Protein AF-0000000067436027 (afdb_homodimer)

Solvent-accessible surface area (backbone atoms only — not comparable to full-atom values): 23617 Å² total; per-residue (Å²): 131,80,51,33,40,31,40,38,33,71,51,60,67,43,47,51,44,37,50,50,51,52,50,54,47,39,71,77,36,74,78,60,79,69,49,73,41,79,40,77,48,57,73,88,76,50,78,43,96,50,43,26,32,38,50,37,42,54,25,17,68,68,59,47,82,49,76,70,35,35,54,50,46,65,32,46,32,45,44,88,88,55,89,61,66,42,45,66,56,36,49,49,50,48,36,57,63,39,73,29,46,39,45,65,62,42,79,41,77,37,61,54,50,73,53,19,55,26,22,74,34,29,38,26,40,39,35,43,34,28,11,71,32,63,61,95,42,73,64,62,79,80,55,58,69,60,51,37,49,50,45,21,38,48,48,46,53,47,60,58,66,58,80,45,56,29,37,37,38,51,74,66,40,47,68,57,23,52,38,57,50,67,55,46,31,50,23,42,51,50,29,52,49,64,67,60,50,78,89,59,52,48,66,57,44,35,35,54,48,25,52,74,66,73,43,78,38,63,79,70,71,109,132,78,51,33,40,33,38,38,33,73,51,60,65,43,48,51,43,37,51,51,50,51,50,54,46,40,70,77,37,75,79,59,80,69,49,72,41,77,40,76,49,57,72,88,76,49,76,44,97,49,46,25,33,38,49,38,41,53,26,18,68,68,60,47,81,50,75,69,34,35,55,50,45,64,33,45,32,45,43,88,88,55,90,61,68,43,46,65,55,35,48,48,51,46,37,56,64,39,72,28,43,40,46,66,63,42,79,42,77,37,60,53,48,74,54,17,56,25,23,74,35,28,38,25,39,41,33,45,36,28,11,70,32,64,61,96,42,75,63,62,79,78,56,60,70,59,49,38,48,50,46,21,39,50,47,46,53,48,61,58,68,58,80,45,57,28,36,37,38,48,75,66,42,46,67,58,21,52,38,57,48,68,56,48,32,50,25,42,52,50,30,52,50,62,68,62,51,78,88,59,52,50,66,57,44,35,36,53,49,26,50,75,66,75,42,78,38,62,78,69,70,106

Foldseek 3Di:
DAAEEEEEDQDPVLLVLLVVLVVVVCVVPVPLPHHYHYYNDALVVAADDWEEEEEAQAAFQLDLPDDNSVRVLQQQAADPPDPFDGPVRQSVVQCVVVVNTHDAQRWTKGFGDCRGNCCVGRVYGIYTYHHNYHDQAAADDPPLLVVLVSLLSSLLVVSVVDDISYYYYYQHCVPRNVDDSNSNSNSNVLSSSLNSGDDDDPLRSQLSVCVVSVHDSVVSVD/DAAEEEEEDQDPVLLVLLVVLVVVVCVVPVPLPHHYHYYNDALVVAADDWEEEEEAQAAFQLDLPDDNSVRVLQQQAADPPDPFDGPVRQSVVQCVVVVNTHDAQRWTKGFGDCRGNCCVGRVYGIYTYHHNYHDQAAADDPPLLVVLVSLLSSLLVVSVVDDISYYYYYQHCVPRNVDDSNSNSNSNVLSSSLNSGDDDDPLRSQLSVCVVSVHDSVVSVD

Organism: Komagataella phaffii (strain GS115 / ATCC 20864) (NCBI:txid644223)

InterPro domains:
  IPR002589 Macro domain [PS51154] (23-222)
  IPR028071 Macro-like domain [PF14519] (53-198)
  IPR043472 Macro domain-like [G3DSA:3.40.220.10] (2-220)
  IPR043472 Macro domain-like [SSF52949] (4-197)

Secondary structure (DSSP, 8-state):
-PPEEEEEES-HHHHHHHHHHHHHHHHH-TT----EEEEES-GGG---SS-EEEEE--BTT----STHHHHHHHHHPBPTT--SPPHHHHHHHHHHHTTT---TT--EEEE--SSBHHHHHH-EEEEEE--SBSSSS----S-HHHHHHHHHHHHHHHHHH--SSEEEE--SSSSTT---HHHHHHHHHHHHHHHH-SS--HHHHHHHHHHHTT--THHHH-/-PPEEEEEES-HHHHHHHHHHHHHHHHH-TT----EEEEES-GGG---SS-EEEEE--BTT----STHHHHHHHHHPBPTT--SPPHHHHHHHHHHHTTT---TT--EEEE--SSBHHHHHH-EEEEEE--SBSSSS----S-HHHHHHHHHHHHHHHHHH--SSEEEE--SSSSTT---HHHHHHHHHHHHHHHH-SS--HHHHHHHHHHHTT--THHHH-

Structure (mmCIF, N/CA/C/O backbone):
data_AF-0000000067436027-model_v1
#
loop_
_entity.id
_entity.type
_entity.pdbx_description
1 polymer 'Macro domain-containing protein'
#
loop_
_atom_site.group_PDB
_atom_site.id
_atom_site.type_symbol
_atom_site.label_atom_id
_atom_site.label_alt_id
_atom_site.label_comp_id
_atom_site.label_asym_id
_atom_site.label_entity_id
_atom_site.label_seq_id
_atom_site.pdbx_PDB_ins_code
_atom_site.Cartn_x
_atom_site.Cartn_y
_atom_site.Cartn_z
_atom_site.occupancy
_atom_site.B_iso_or_equiv
_atom_site.auth_seq_id
_atom_site.auth_comp_id
_atom_site.auth_asym_id
_atom_site.auth_atom_id
_atom_site.pdbx_PDB_model_num
ATOM 1 N N . MET A 1 1 ? 21.266 -14.055 2.246 1 50.44 1 MET A N 1
ATOM 2 C CA . MET A 1 1 ? 21.062 -14.867 1.048 1 50.44 1 MET A CA 1
ATOM 3 C C . MET A 1 1 ? 19.922 -14.32 0.202 1 50.44 1 MET A C 1
ATOM 5 O O . MET A 1 1 ? 18.938 -13.805 0.739 1 50.44 1 MET A O 1
ATOM 9 N N . LEU A 1 2 ? 20.203 -14.312 -1.145 1 63.78 2 LEU A N 1
ATOM 10 C CA . LEU A 1 2 ? 19.188 -13.766 -2.037 1 63.78 2 LEU A CA 1
ATOM 11 C C . LEU A 1 2 ? 17.953 -14.672 -2.084 1 63.78 2 LEU A C 1
ATOM 13 O O . LEU A 1 2 ? 18.094 -15.898 -2.027 1 63.78 2 LEU A O 1
ATOM 17 N N . GLN A 1 3 ? 16.969 -14.133 -2.062 1 84.62 3 GLN A N 1
ATOM 18 C CA . GLN A 1 3 ? 15.68 -14.797 -2.199 1 84.62 3 GLN A CA 1
ATOM 19 C C . GLN A 1 3 ? 15.539 -15.453 -3.572 1 84.62 3 GLN A C 1
ATOM 21 O O . GLN A 1 3 ? 15.914 -14.859 -4.586 1 84.62 3 GLN A O 1
ATOM 26 N N . LYS A 1 4 ? 15.297 -16.844 -3.602 1 95.69 4 LYS A N 1
ATOM 27 C CA . LYS A 1 4 ? 14.914 -17.438 -4.875 1 95.69 4 LYS A CA 1
ATOM 28 C C . LYS A 1 4 ? 13.547 -16.938 -5.332 1 95.69 4 LYS A C 1
ATOM 30 O O . LYS A 1 4 ? 12.57 -17 -4.578 1 95.69 4 LYS A O 1
ATOM 35 N N . ILE A 1 5 ? 13.562 -16.453 -6.535 1 98.12 5 ILE A N 1
ATOM 36 C CA . ILE A 1 5 ? 12.328 -15.922 -7.098 1 98.12 5 ILE A CA 1
ATOM 37 C C . ILE A 1 5 ? 11.781 -16.891 -8.148 1 98.12 5 ILE A C 1
ATOM 39 O O . ILE A 1 5 ? 12.422 -17.141 -9.172 1 98.12 5 ILE A O 1
ATOM 43 N N . ILE A 1 6 ? 10.648 -17.391 -7.891 1 98.62 6 ILE A N 1
ATOM 44 C CA . ILE A 1 6 ? 9.984 -18.312 -8.797 1 98.62 6 ILE A CA 1
ATOM 45 C C . ILE A 1 6 ? 8.812 -17.609 -9.484 1 98.62 6 ILE A C 1
ATOM 47 O O . ILE A 1 6 ? 7.887 -17.141 -8.828 1 98.62 6 ILE A O 1
ATOM 51 N N . LEU A 1 7 ? 8.922 -17.562 -10.789 1 98.81 7 LEU A N 1
ATOM 52 C CA . LEU A 1 7 ? 7.855 -17.016 -11.625 1 98.81 7 LEU A CA 1
ATOM 53 C C . LEU A 1 7 ? 6.992 -18.141 -12.195 1 98.81 7 LEU A C 1
ATOM 55 O O . LEU A 1 7 ? 7.461 -18.938 -13.008 1 98.81 7 LEU A O 1
ATOM 59 N N . LEU A 1 8 ? 5.762 -18.141 -11.742 1 98.62 8 LEU A N 1
ATOM 60 C CA 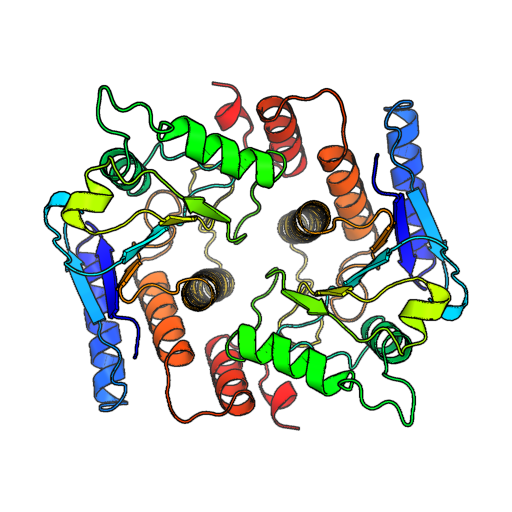. LEU A 1 8 ? 4.891 -19.25 -12.086 1 98.62 8 LEU A CA 1
ATOM 61 C C . LEU A 1 8 ? 3.641 -18.766 -12.812 1 98.62 8 LEU A C 1
ATOM 63 O O . LEU A 1 8 ? 2.941 -17.875 -12.328 1 98.62 8 LEU A O 1
ATOM 67 N N . ASP A 1 9 ? 3.365 -19.344 -13.953 1 98.12 9 ASP A N 1
ATOM 68 C CA . ASP A 1 9 ? 2.129 -19.047 -14.68 1 98.12 9 ASP A CA 1
ATOM 69 C C . ASP A 1 9 ? 1.82 -20.141 -15.695 1 98.12 9 ASP A C 1
ATOM 71 O O . ASP A 1 9 ? 2.723 -20.844 -16.156 1 98.12 9 ASP A O 1
ATOM 75 N N . LEU A 1 10 ? 0.553 -20.219 -16.062 1 97 10 LEU A N 1
ATOM 76 C CA . LEU A 1 10 ? 0.137 -21.156 -17.109 1 97 10 LEU A CA 1
ATOM 77 C C . LEU A 1 10 ? 0.365 -20.562 -18.5 1 97 10 LEU A C 1
ATOM 79 O O . LEU A 1 10 ? 0.482 -21.297 -19.484 1 97 10 LEU A O 1
ATOM 83 N N . ASN A 1 11 ? 0.352 -19.266 -18.594 1 97.81 11 ASN A N 1
ATOM 84 C CA . ASN A 1 11 ? 0.5 -18.562 -19.859 1 97.81 11 ASN A CA 1
ATOM 85 C C . ASN A 1 11 ? 1.909 -18.734 -20.422 1 97.81 11 ASN A C 1
ATOM 87 O O . ASN A 1 11 ? 2.854 -18.109 -19.938 1 97.81 11 ASN A O 1
ATOM 91 N N . LYS A 1 12 ? 2.01 -19.438 -21.469 1 98.44 12 LYS A N 1
ATOM 92 C CA . LYS A 1 12 ? 3.301 -19.75 -22.078 1 98.44 12 LYS A CA 1
ATOM 93 C C . LYS A 1 12 ? 3.992 -18.5 -22.594 1 98.44 12 LYS A C 1
ATOM 95 O O . LYS A 1 12 ? 5.215 -18.375 -22.516 1 98.44 12 LYS A O 1
ATOM 100 N N . GLU A 1 13 ? 3.254 -17.656 -23.109 1 98.75 13 GLU A N 1
ATOM 101 C CA . GLU A 1 13 ? 3.828 -16.422 -23.641 1 98.75 13 GLU A CA 1
ATOM 102 C C . GLU A 1 13 ? 4.457 -15.586 -22.516 1 98.75 13 GLU A C 1
ATOM 104 O O . GLU A 1 13 ? 5.574 -15.086 -22.672 1 98.75 13 GLU A O 1
ATOM 109 N N . LEU A 1 14 ? 3.789 -15.484 -21.453 1 98.75 14 LEU A N 1
ATOM 110 C CA . LEU A 1 14 ? 4.32 -14.734 -20.312 1 98.75 14 LEU A CA 1
ATOM 111 C C . LEU A 1 14 ? 5.602 -15.383 -19.797 1 98.75 14 LEU A C 1
ATOM 113 O O . LEU A 1 14 ? 6.59 -14.688 -19.547 1 98.75 14 LEU A O 1
ATOM 117 N N . CYS A 1 15 ? 5.605 -16.656 -19.641 1 98.88 15 CYS A N 1
ATOM 118 C CA . CYS A 1 15 ? 6.785 -17.375 -19.156 1 98.88 15 CYS A CA 1
ATOM 119 C C . CYS A 1 15 ? 7.965 -17.172 -20.109 1 98.88 15 CYS A C 1
ATOM 121 O O . CYS A 1 15 ? 9.094 -16.953 -19.656 1 98.88 15 CYS A O 1
ATOM 123 N N . SER A 1 16 ? 7.672 -17.203 -21.359 1 98.81 16 SER A N 1
ATOM 124 C CA . SER A 1 16 ? 8.719 -16.984 -22.344 1 98.81 16 SER A CA 1
ATOM 125 C C . SER A 1 16 ? 9.289 -15.57 -22.234 1 98.81 16 SER A C 1
ATOM 127 O O . SER A 1 16 ? 10.5 -15.375 -22.359 1 98.81 16 SER A O 1
ATOM 129 N N . LEU A 1 17 ? 8.438 -14.641 -22.031 1 98.88 17 LEU A N 1
ATOM 130 C CA . LEU A 1 17 ? 8.859 -13.25 -21.938 1 98.88 17 LEU A CA 1
ATOM 131 C C . LEU A 1 17 ? 9.672 -13.016 -20.656 1 98.88 17 LEU A C 1
ATOM 133 O O . LEU A 1 17 ? 10.648 -12.273 -20.672 1 98.88 17 LEU A O 1
ATOM 137 N N . TRP A 1 18 ? 9.273 -13.656 -19.578 1 98.81 18 TRP A N 1
ATOM 138 C CA . TRP A 1 18 ? 10.102 -13.609 -18.375 1 98.81 18 TRP A CA 1
ATOM 139 C C . TRP A 1 18 ? 11.508 -14.117 -18.656 1 98.81 18 TRP A C 1
ATOM 141 O O . TRP A 1 18 ? 12.492 -13.477 -18.297 1 98.81 18 TRP A O 1
ATOM 151 N N . GLN A 1 19 ? 11.578 -15.242 -19.297 1 98.44 19 GLN A N 1
ATOM 152 C CA . GLN A 1 19 ? 12.875 -15.836 -19.625 1 98.44 19 GLN A CA 1
ATOM 153 C C . GLN A 1 19 ? 13.711 -14.898 -20.484 1 98.44 19 GLN A C 1
ATOM 155 O O . GLN A 1 19 ? 14.914 -14.75 -20.25 1 98.44 19 GLN A O 1
ATOM 160 N N . LYS A 1 20 ? 13.086 -14.359 -21.422 1 98.31 20 LYS A N 1
ATOM 161 C CA . LYS A 1 20 ? 13.781 -13.43 -22.312 1 98.31 20 LYS A CA 1
ATOM 162 C C . LYS A 1 20 ? 14.336 -12.234 -21.531 1 98.31 20 LYS A C 1
ATOM 164 O O . LYS A 1 20 ? 15.484 -11.836 -21.75 1 98.31 20 LYS A O 1
ATOM 169 N N . GLU A 1 21 ? 13.531 -11.641 -20.672 1 97.81 21 GLU A N 1
ATOM 170 C CA . GLU A 1 21 ? 13.977 -10.5 -19.875 1 97.81 21 GLU A CA 1
ATOM 171 C C . GLU A 1 21 ? 15.117 -10.891 -18.938 1 97.81 21 GLU A C 1
ATOM 173 O O . GLU A 1 21 ? 16.078 -10.133 -18.781 1 97.81 21 GLU A O 1
ATOM 178 N N . ILE A 1 22 ? 15.008 -12.016 -18.328 1 97.12 22 ILE A N 1
ATOM 179 C CA . ILE A 1 22 ? 16.047 -12.508 -17.438 1 97.12 22 ILE A CA 1
ATOM 180 C C . ILE A 1 22 ? 17.359 -12.68 -18.203 1 97.12 22 ILE A C 1
ATOM 182 O O . ILE A 1 22 ? 18.422 -12.281 -17.719 1 97.12 22 ILE A O 1
ATOM 186 N N . GLN A 1 23 ? 17.266 -13.258 -19.344 1 96 23 GLN A N 1
ATOM 187 C CA . GLN A 1 23 ? 18.453 -13.461 -20.188 1 96 23 GLN A CA 1
ATOM 188 C C . GLN A 1 23 ? 19.078 -12.133 -20.578 1 96 23 GLN A C 1
ATOM 190 O O . GLN A 1 23 ? 20.297 -11.984 -20.562 1 96 23 GLN A O 1
ATOM 195 N N . ARG A 1 24 ? 18.234 -11.234 -20.953 1 94.69 24 ARG A N 1
ATOM 196 C CA . ARG A 1 24 ? 18.719 -9.914 -21.344 1 94.69 24 ARG A CA 1
ATOM 197 C C . ARG A 1 24 ? 19.516 -9.273 -20.203 1 94.69 24 ARG A C 1
ATOM 199 O O . ARG A 1 24 ? 20.609 -8.758 -20.438 1 94.69 24 ARG A O 1
ATOM 206 N N . ILE A 1 25 ? 19 -9.328 -19.031 1 90.75 25 ILE A N 1
ATOM 207 C CA . ILE A 1 25 ? 19.641 -8.719 -17.875 1 90.75 25 ILE A CA 1
ATOM 208 C C . ILE A 1 25 ? 20.938 -9.461 -17.547 1 90.75 25 ILE A C 1
ATOM 210 O O . ILE A 1 25 ? 21.953 -8.844 -17.203 1 90.75 25 ILE A O 1
ATOM 214 N N . SER A 1 26 ? 20.891 -10.789 -17.609 1 90.69 26 SER A N 1
ATOM 215 C CA . SER A 1 26 ? 22.062 -11.602 -17.344 1 90.69 26 SER A CA 1
ATOM 216 C C . SER A 1 26 ? 23.203 -11.273 -18.312 1 90.69 26 SER A C 1
ATOM 218 O O . SER A 1 26 ? 24.375 -11.305 -17.938 1 90.69 26 SER A O 1
ATOM 220 N N . ASN A 1 27 ? 22.859 -10.969 -19.484 1 91.38 27 ASN A N 1
ATOM 221 C CA . ASN A 1 27 ? 23.844 -10.602 -20.5 1 91.38 27 ASN A CA 1
ATOM 222 C C . ASN A 1 27 ? 24.484 -9.25 -20.188 1 91.38 27 ASN A C 1
ATOM 224 O O . ASN A 1 27 ? 25.688 -9.062 -20.375 1 91.38 27 ASN A O 1
ATOM 228 N N . LEU A 1 28 ? 23.688 -8.414 -19.672 1 87.25 28 LEU A N 1
ATOM 229 C CA . LEU A 1 28 ? 24.141 -7.062 -19.375 1 87.25 28 LEU A CA 1
ATOM 230 C C . LEU A 1 28 ? 24.906 -7.023 -18.047 1 87.25 28 LEU A C 1
ATOM 232 O O . LEU A 1 28 ? 25.828 -6.234 -17.891 1 87.25 28 LEU A O 1
ATOM 236 N N . HIS A 1 29 ? 24.344 -7.898 -17.156 1 85.31 29 HIS A N 1
ATOM 237 C CA . HIS A 1 29 ? 24.922 -7.969 -15.82 1 85.31 29 HIS A CA 1
ATOM 238 C C . HIS A 1 29 ? 25.156 -9.414 -15.398 1 85.31 29 HIS A C 1
ATOM 240 O O . HIS A 1 29 ? 24.422 -9.953 -14.578 1 85.31 29 HIS A O 1
ATOM 246 N N . PRO A 1 30 ? 26.219 -9.961 -15.789 1 78.69 30 PRO A N 1
ATOM 247 C CA . PRO A 1 30 ? 26.469 -11.383 -15.547 1 78.69 30 PRO A CA 1
ATOM 248 C C . PRO A 1 30 ? 26.578 -11.727 -14.062 1 78.69 30 PRO A C 1
ATOM 250 O O . PRO A 1 30 ? 26.328 -12.859 -13.664 1 78.69 30 PRO A O 1
ATOM 253 N N . ASN A 1 31 ? 26.797 -10.719 -13.312 1 74.62 31 ASN A N 1
ATOM 254 C CA . ASN A 1 31 ? 27 -10.992 -11.898 1 74.62 31 ASN A CA 1
ATOM 255 C C . ASN A 1 31 ? 25.766 -10.617 -11.07 1 74.62 31 ASN A C 1
ATOM 257 O O . ASN A 1 31 ? 25.891 -10.328 -9.883 1 74.62 31 ASN A O 1
ATOM 261 N N . ASN A 1 32 ? 24.578 -10.633 -11.586 1 77.12 32 ASN A N 1
ATOM 262 C CA . ASN A 1 32 ? 23.406 -10.203 -10.828 1 77.12 32 ASN A CA 1
ATOM 263 C C . ASN A 1 32 ? 23.031 -11.219 -9.758 1 77.12 32 ASN A C 1
ATOM 265 O O . ASN A 1 32 ? 22.375 -10.875 -8.766 1 77.12 32 ASN A O 1
ATOM 269 N N . GLY A 1 33 ? 23.406 -12.391 -9.789 1 82.44 33 GLY A N 1
ATOM 270 C CA . GLY A 1 33 ? 23.344 -13.445 -8.789 1 82.44 33 GLY A CA 1
ATOM 271 C C . GLY A 1 33 ? 21.922 -13.734 -8.32 1 82.44 33 GLY A C 1
ATOM 272 O O . GLY A 1 33 ? 21.719 -14.453 -7.336 1 82.44 33 GLY A O 1
ATOM 273 N N . ILE A 1 34 ? 20.859 -13.188 -8.961 1 88.56 34 ILE A N 1
ATOM 274 C CA . ILE A 1 34 ? 19.484 -13.438 -8.531 1 88.56 34 ILE A CA 1
ATOM 275 C C . ILE A 1 34 ? 19.047 -14.828 -8.984 1 88.56 34 ILE A C 1
ATOM 277 O O . ILE A 1 34 ? 19.109 -15.148 -10.172 1 88.56 34 ILE A O 1
ATOM 281 N N . PRO A 1 35 ? 18.688 -15.641 -8.117 1 93.06 35 PRO A N 1
ATOM 282 C CA . PRO A 1 35 ? 18.25 -16.984 -8.492 1 93.06 35 PRO A CA 1
ATOM 283 C C . PRO A 1 35 ? 16.797 -17.016 -9 1 93.06 35 PRO A C 1
ATOM 285 O O . PRO A 1 35 ? 15.875 -17.234 -8.211 1 93.06 35 PRO A O 1
ATOM 288 N N . PHE A 1 36 ? 16.656 -16.969 -10.312 1 96.44 36 PHE A N 1
ATOM 289 C CA . PHE A 1 36 ? 15.344 -17 -10.945 1 96.44 36 PHE A CA 1
ATOM 290 C C . PHE A 1 36 ? 14.977 -18.422 -11.352 1 96.44 36 PHE A C 1
ATOM 292 O O . PHE A 1 36 ? 15.828 -19.188 -11.805 1 96.44 36 PHE A O 1
ATOM 299 N N . GLN A 1 37 ? 13.773 -18.719 -11.219 1 97.31 37 GLN A N 1
ATOM 300 C CA . GLN A 1 37 ? 13.172 -19.891 -11.836 1 97.31 37 GLN A CA 1
ATOM 301 C C . GLN A 1 37 ? 11.844 -19.547 -12.492 1 97.31 37 GLN A C 1
ATOM 303 O O . GLN A 1 37 ? 10.945 -19 -11.852 1 97.31 37 GLN A O 1
ATOM 308 N N . VAL A 1 38 ? 11.75 -19.781 -13.758 1 98.56 38 VAL A N 1
ATOM 309 C CA . VAL A 1 38 ? 10.477 -19.656 -14.461 1 98.56 38 VAL A CA 1
ATOM 310 C C . VAL A 1 38 ? 9.805 -21.031 -14.562 1 98.56 38 VAL A C 1
ATOM 312 O O . VAL A 1 38 ? 10.414 -22 -15.008 1 98.56 38 VAL A O 1
ATOM 315 N N . PHE A 1 39 ? 8.602 -21.047 -14.133 1 98.38 39 PHE A N 1
ATOM 316 C CA . PHE A 1 39 ? 7.863 -22.297 -14.094 1 98.38 39 PHE A CA 1
ATOM 317 C C . PHE A 1 39 ? 6.543 -22.188 -14.844 1 98.38 39 PHE A C 1
ATOM 319 O O . PHE A 1 39 ? 5.578 -21.609 -14.32 1 98.38 39 PHE A O 1
ATOM 326 N N . ASN A 1 40 ? 6.445 -22.734 -16.062 1 98.25 40 ASN A N 1
ATOM 327 C CA . ASN A 1 40 ? 5.203 -22.812 -16.828 1 98.25 40 ASN A CA 1
ATOM 328 C C . ASN A 1 40 ? 4.383 -24.031 -16.438 1 98.25 40 ASN A C 1
ATOM 330 O O . ASN A 1 40 ? 4.527 -25.094 -17.047 1 98.25 40 ASN A O 1
ATOM 334 N N . GLY A 1 41 ? 3.535 -23.828 -15.422 1 96.94 41 GLY A N 1
ATOM 335 C CA . GLY A 1 41 ? 2.773 -24.953 -14.875 1 96.94 41 GLY A CA 1
ATOM 336 C C . GLY A 1 41 ? 1.94 -24.562 -13.664 1 96.94 41 GLY A C 1
ATOM 337 O O . GLY A 1 41 ? 1.617 -23.391 -13.477 1 96.94 41 GLY A O 1
ATOM 338 N N . THR A 1 42 ? 1.541 -25.594 -12.961 1 96.12 42 THR A N 1
ATOM 339 C CA . THR A 1 42 ? 0.663 -25.406 -11.812 1 96.12 42 THR A CA 1
ATOM 340 C C . THR A 1 42 ? 1.411 -25.672 -10.508 1 96.12 42 THR A C 1
ATOM 342 O O . THR A 1 42 ? 2.498 -26.266 -10.523 1 96.12 42 THR A O 1
ATOM 345 N N . PHE A 1 43 ? 0.795 -25.25 -9.43 1 96.38 43 PHE A N 1
ATOM 346 C CA . PHE A 1 43 ? 1.399 -25.438 -8.109 1 96.38 43 PHE A CA 1
ATOM 347 C C . PHE A 1 43 ? 1.622 -26.922 -7.828 1 96.38 43 PHE A C 1
ATOM 349 O O . PHE A 1 43 ? 2.574 -27.297 -7.133 1 96.38 43 PHE A O 1
ATOM 356 N N . ASP A 1 44 ? 0.765 -27.766 -8.359 1 92.31 44 ASP A N 1
ATOM 357 C CA . ASP A 1 44 ? 0.823 -29.188 -8.062 1 92.31 44 ASP A CA 1
ATOM 358 C C . ASP A 1 44 ? 2.115 -29.812 -8.586 1 92.31 44 ASP A C 1
ATOM 360 O O . ASP A 1 44 ? 2.525 -30.875 -8.141 1 92.31 44 ASP A O 1
ATOM 364 N N . GLN A 1 45 ? 2.658 -29.125 -9.461 1 95.81 45 GLN A N 1
ATOM 365 C CA . GLN A 1 45 ? 3.855 -29.641 -10.117 1 95.81 45 GLN A CA 1
ATOM 366 C C . GLN A 1 45 ? 5.121 -29.125 -9.438 1 95.81 45 GLN A C 1
ATOM 368 O O . GLN A 1 45 ? 6.23 -29.5 -9.812 1 95.81 45 GLN A O 1
ATOM 373 N N . LEU A 1 46 ? 4.965 -28.297 -8.523 1 95.62 46 LEU A N 1
ATOM 374 C CA . LEU A 1 46 ? 6.094 -27.656 -7.852 1 95.62 46 LEU A CA 1
ATOM 375 C C . LEU A 1 46 ? 6.316 -28.281 -6.473 1 95.62 46 LEU A C 1
ATOM 377 O O . LEU A 1 46 ? 5.355 -28.547 -5.746 1 95.62 46 LEU A O 1
ATOM 381 N N . ARG A 1 47 ? 7.617 -28.578 -6.137 1 96.56 47 ARG A N 1
ATOM 382 C CA . ARG A 1 47 ? 8.031 -29.031 -4.809 1 96.56 47 ARG A CA 1
ATOM 383 C C . ARG A 1 47 ? 9.242 -28.234 -4.324 1 96.56 47 ARG A C 1
ATOM 385 O O . ARG A 1 47 ? 10.234 -28.094 -5.051 1 96.56 47 ARG A O 1
ATOM 392 N N . LEU A 1 48 ? 8.984 -27.656 -3.182 1 96.81 48 LEU A N 1
ATOM 393 C CA . LEU A 1 48 ? 10.07 -26.891 -2.562 1 96.81 48 LEU A CA 1
ATOM 394 C C . LEU A 1 48 ? 10.32 -27.375 -1.136 1 96.81 48 LEU A C 1
ATOM 396 O O . LEU A 1 48 ? 9.375 -27.672 -0.403 1 96.81 48 LEU A O 1
ATOM 400 N N . ASP A 1 49 ? 11.594 -27.359 -0.634 1 94.69 49 ASP A N 1
ATOM 401 C CA . ASP A 1 49 ? 11.953 -27.953 0.653 1 94.69 49 ASP A CA 1
ATOM 402 C C . ASP A 1 49 ? 12.336 -26.875 1.661 1 94.69 49 ASP A C 1
ATOM 404 O O . ASP A 1 49 ? 12.984 -27.156 2.668 1 94.69 49 ASP A O 1
ATOM 408 N N . SER A 1 50 ? 12.062 -25.688 1.314 1 97 50 SER A N 1
ATOM 409 C CA . SER A 1 50 ? 12.297 -24.562 2.217 1 97 50 SER A CA 1
ATOM 410 C C . SER A 1 50 ? 11.109 -23.594 2.217 1 97 50 SER A C 1
ATOM 412 O O . SER A 1 50 ? 10.305 -23.594 1.283 1 97 50 SER A O 1
ATOM 414 N N . PRO A 1 51 ? 10.969 -22.828 3.275 1 97.81 51 PRO A N 1
ATOM 415 C CA . PRO A 1 51 ? 9.812 -21.938 3.42 1 97.81 51 PRO A CA 1
ATOM 416 C C . PRO A 1 51 ? 9.586 -21.062 2.193 1 97.81 51 PRO A C 1
ATOM 418 O O . PRO A 1 51 ? 10.539 -20.531 1.629 1 97.81 51 PRO A O 1
ATOM 421 N N . THR A 1 52 ? 8.367 -20.984 1.845 1 98.25 52 THR A N 1
ATOM 422 C CA . THR A 1 52 ? 7.973 -20.281 0.626 1 98.25 52 THR A CA 1
ATOM 423 C C . THR A 1 52 ? 6.797 -19.359 0.893 1 98.25 52 THR A C 1
ATOM 425 O O . THR A 1 52 ? 5.891 -19.688 1.657 1 98.25 52 THR A O 1
ATOM 428 N N . THR A 1 53 ? 6.84 -18.188 0.328 1 98.56 53 THR A N 1
ATOM 429 C CA . THR A 1 53 ? 5.711 -17.25 0.314 1 98.56 53 THR A CA 1
ATOM 430 C C . THR A 1 53 ? 5.16 -17.094 -1.101 1 98.56 53 THR A C 1
ATOM 432 O O . THR A 1 53 ? 5.926 -17.047 -2.066 1 98.56 53 THR A O 1
ATOM 435 N N . ILE A 1 54 ? 3.871 -17.047 -1.217 1 98.62 54 ILE A N 1
ATOM 436 C CA . ILE A 1 54 ? 3.219 -16.797 -2.498 1 98.62 54 ILE A CA 1
ATOM 437 C C . ILE A 1 54 ? 2.654 -15.383 -2.529 1 98.62 54 ILE A C 1
ATOM 439 O O . ILE A 1 54 ? 2.047 -14.93 -1.557 1 98.62 54 ILE A O 1
ATOM 443 N N . VAL A 1 55 ? 2.875 -14.68 -3.627 1 98.62 55 VAL A N 1
ATOM 444 C CA . VAL A 1 55 ? 2.246 -13.383 -3.85 1 98.62 55 VAL A CA 1
ATOM 445 C C . VAL A 1 55 ? 0.945 -13.57 -4.629 1 98.62 55 VAL A C 1
ATOM 447 O O . VAL A 1 55 ? 0.928 -14.227 -5.672 1 98.62 55 VAL A O 1
ATOM 450 N N . SER A 1 56 ? -0.108 -12.977 -4.117 1 98 56 SER A N 1
ATOM 451 C CA . SER A 1 56 ? -1.409 -13.039 -4.777 1 98 56 SER A CA 1
ATOM 452 C C . SER A 1 56 ? -1.864 -11.656 -5.234 1 98 56 SER A C 1
ATOM 454 O O . SER A 1 56 ? -2.105 -10.773 -4.41 1 98 56 SER A O 1
ATOM 456 N N . PRO A 1 57 ? -1.909 -11.344 -6.492 1 96.44 57 PRO A N 1
ATOM 457 C CA . PRO A 1 57 ? -2.377 -10.039 -6.973 1 96.44 57 PRO A CA 1
ATOM 458 C C . PRO A 1 57 ? -3.818 -9.742 -6.57 1 96.44 57 PRO A C 1
ATOM 460 O O . PRO A 1 57 ? -4.152 -8.602 -6.25 1 96.44 57 PRO A O 1
ATOM 463 N N . GLY A 1 58 ? -4.633 -10.547 -6.301 1 94.19 58 GLY A N 1
ATOM 464 C CA . GLY A 1 58 ? -6.016 -10.625 -5.855 1 94.19 58 GLY A CA 1
ATOM 465 C C . GLY A 1 58 ? -6.793 -9.344 -6.094 1 94.19 58 GLY A C 1
ATOM 466 O O . GLY A 1 58 ? -6.508 -8.602 -7.039 1 94.19 58 GLY A O 1
ATOM 467 N N . ASN A 1 59 ? -7.887 -9.133 -5.367 1 97.25 59 ASN A N 1
ATOM 468 C CA . ASN A 1 59 ? -8.812 -8 -5.43 1 97.25 59 ASN A CA 1
ATOM 469 C C . ASN A 1 59 ? -9.055 -7.398 -4.047 1 97.25 59 ASN A C 1
ATOM 471 O O . ASN A 1 59 ? -8.5 -7.875 -3.053 1 97.25 59 ASN A O 1
ATOM 475 N N . SER A 1 60 ? -9.867 -6.445 -3.967 1 98.25 60 SER A N 1
ATOM 476 C CA . SER A 1 60 ? -9.969 -5.621 -2.768 1 98.25 60 SER A CA 1
ATOM 477 C C . SER A 1 60 ? -10.773 -6.32 -1.681 1 98.25 60 SER A C 1
ATOM 479 O O . SER A 1 60 ? -10.945 -5.781 -0.583 1 98.25 60 SER A O 1
ATOM 481 N N . PHE A 1 61 ? -11.203 -7.559 -1.949 1 97.12 61 PHE A N 1
ATOM 482 C CA . PHE A 1 61 ? -12.055 -8.234 -0.979 1 97.12 61 PHE A CA 1
ATOM 483 C C . PHE A 1 61 ? -11.539 -9.641 -0.697 1 97.12 61 PHE A C 1
ATOM 485 O O . PHE A 1 61 ? -12.25 -10.469 -0.122 1 97.12 61 PHE A O 1
ATOM 492 N N . ALA A 1 62 ? -10.32 -9.852 -1.174 1 96 62 ALA A N 1
ATOM 493 C CA . ALA A 1 62 ? -9.641 -11.125 -0.971 1 96 62 ALA A CA 1
ATOM 494 C C . ALA A 1 62 ? -10.508 -12.289 -1.433 1 96 62 ALA A C 1
ATOM 496 O O . ALA A 1 62 ? -10.594 -13.32 -0.756 1 96 62 ALA A O 1
ATOM 497 N N . SER A 1 63 ? -11.164 -11.961 -2.488 1 93.69 63 SER A N 1
ATOM 498 C CA . SER A 1 63 ? -11.898 -13.047 -3.129 1 93.69 63 SER A CA 1
ATOM 499 C C . SER A 1 63 ? -10.969 -13.922 -3.969 1 93.69 63 SER A C 1
ATOM 501 O O . SER A 1 63 ? -10.266 -13.422 -4.848 1 93.69 63 SER A O 1
ATOM 503 N N . PHE A 1 64 ? -10.852 -15.172 -3.66 1 94.12 64 PHE A N 1
ATOM 504 C CA . PHE A 1 64 ? -10 -16.125 -4.367 1 94.12 64 PHE A CA 1
ATOM 505 C C . PHE A 1 64 ? -10.828 -16.984 -5.324 1 94.12 64 PHE A C 1
ATOM 507 O O . PHE A 1 64 ? -10.656 -18.203 -5.375 1 94.12 64 PHE A O 1
ATOM 514 N N . GLY A 1 65 ? -11.641 -16.297 -6.082 1 90.5 65 GLY A N 1
ATOM 515 C CA . GLY A 1 65 ? -12.656 -17 -6.84 1 90.5 65 GLY A CA 1
ATOM 516 C C . GLY A 1 65 ? -12.281 -17.203 -8.297 1 90.5 65 GLY A C 1
ATOM 517 O O . GLY A 1 65 ? -13.039 -17.812 -9.055 1 90.5 65 GLY A O 1
ATOM 518 N N . GLY A 1 66 ? -11.055 -16.703 -8.695 1 89.38 66 GLY A N 1
ATOM 519 C CA . GLY A 1 66 ? -10.727 -16.844 -10.102 1 89.38 66 GLY A CA 1
ATOM 520 C C . GLY A 1 66 ? -9.234 -16.953 -10.359 1 89.38 66 GLY A C 1
ATOM 521 O O . GLY A 1 66 ? -8.422 -16.578 -9.508 1 89.38 66 GLY A O 1
ATOM 522 N N . GLY A 1 67 ? -8.961 -17.641 -11.539 1 89.5 67 GLY A N 1
ATOM 523 C CA . GLY A 1 67 ? -7.594 -17.672 -12.023 1 89.5 67 GLY A CA 1
ATOM 524 C C . GLY A 1 67 ? -6.625 -18.281 -11.031 1 89.5 67 GLY A C 1
ATOM 525 O O . GLY A 1 67 ? -6.867 -19.375 -10.523 1 89.5 67 GLY A O 1
ATOM 526 N N . ILE A 1 68 ? -5.543 -17.625 -10.859 1 93.44 68 ILE A N 1
ATOM 527 C CA . ILE A 1 68 ? -4.465 -18.094 -10 1 93.44 68 ILE A CA 1
ATOM 528 C C . ILE A 1 68 ? -4.949 -18.172 -8.555 1 93.44 68 ILE A C 1
ATOM 530 O O . ILE A 1 68 ? -4.477 -19 -7.77 1 93.44 68 ILE A O 1
ATOM 534 N N . ASP A 1 69 ? -5.941 -17.375 -8.203 1 94.19 69 ASP A N 1
ATOM 535 C CA . ASP A 1 69 ? -6.445 -17.344 -6.836 1 94.19 69 ASP A CA 1
ATOM 536 C C . ASP A 1 69 ? -7.148 -18.641 -6.473 1 94.19 69 ASP A C 1
ATOM 538 O O . ASP A 1 69 ? -7.098 -19.078 -5.32 1 94.19 69 ASP A O 1
ATOM 542 N N . VAL A 1 70 ? -7.797 -19.234 -7.441 1 95.5 70 VAL A N 1
ATOM 543 C CA . VAL A 1 70 ? -8.422 -20.531 -7.18 1 95.5 70 VAL A CA 1
ATOM 544 C C . VAL A 1 70 ? -7.352 -21.562 -6.867 1 95.5 70 VAL A C 1
ATOM 546 O O . VAL A 1 70 ? -7.523 -22.391 -5.965 1 95.5 70 VAL A O 1
ATOM 549 N N . ALA A 1 71 ? -6.297 -21.516 -7.613 1 96.75 71 ALA A N 1
ATOM 550 C CA . ALA A 1 71 ? -5.203 -22.453 -7.391 1 96.75 71 ALA A CA 1
ATOM 551 C C . ALA A 1 71 ? -4.586 -22.266 -6.008 1 96.75 71 ALA A C 1
ATOM 553 O O . ALA A 1 71 ? -4.262 -23.25 -5.328 1 96.75 71 ALA A O 1
ATOM 554 N N . ILE A 1 72 ? -4.418 -21.047 -5.598 1 97.88 72 ILE A N 1
ATOM 555 C CA . ILE A 1 72 ? -3.875 -20.75 -4.277 1 97.88 72 ILE A CA 1
ATOM 556 C C . ILE A 1 72 ? -4.836 -21.234 -3.197 1 97.88 72 ILE A C 1
ATOM 558 O O . ILE A 1 72 ? -4.414 -21.844 -2.213 1 97.88 72 ILE A O 1
ATOM 562 N N . ARG A 1 73 ? -6.117 -20.969 -3.438 1 97.5 73 ARG A N 1
ATOM 563 C CA . ARG A 1 73 ? -7.133 -21.422 -2.494 1 97.5 73 ARG A CA 1
ATOM 564 C C . ARG A 1 73 ? -7.09 -22.938 -2.332 1 97.5 73 ARG A C 1
ATOM 566 O O . ARG A 1 73 ? -7.09 -23.438 -1.209 1 97.5 73 ARG A O 1
ATOM 573 N N . GLU A 1 74 ? -7.02 -23.609 -3.42 1 97.19 74 GLU A N 1
ATOM 574 C CA . GLU A 1 74 ? -6.969 -25.062 -3.379 1 97.19 74 GLU A CA 1
ATOM 575 C C . GLU A 1 74 ? -5.711 -25.562 -2.662 1 97.19 74 GLU A C 1
ATOM 577 O O . GLU A 1 74 ? -5.77 -26.516 -1.883 1 97.19 74 GLU A O 1
ATOM 582 N N . LEU A 1 75 ? -4.66 -24.875 -2.871 1 97.81 75 LEU A N 1
ATOM 583 C CA . LEU A 1 75 ? -3.375 -25.234 -2.281 1 97.81 75 LEU A CA 1
ATOM 584 C C . LEU A 1 75 ? -3.402 -25.047 -0.767 1 97.81 75 LEU A C 1
ATOM 586 O O . LEU A 1 75 ? -2.807 -25.844 -0.031 1 97.81 75 LEU A O 1
ATOM 590 N N . LEU A 1 76 ? -4.176 -24.047 -0.261 1 98.19 76 LEU A N 1
ATOM 591 C CA . LEU A 1 76 ? -4.078 -23.641 1.138 1 98.19 76 LEU A CA 1
ATOM 592 C C . LEU A 1 76 ? -5.371 -23.953 1.885 1 98.19 76 LEU A C 1
ATOM 594 O O . LEU A 1 76 ? -5.582 -23.469 2.998 1 98.19 76 LEU A O 1
ATOM 598 N N . GLN A 1 77 ? -6.176 -24.703 1.215 1 97.62 77 GLN A N 1
ATOM 599 C CA . GLN A 1 77 ? -7.34 -25.234 1.927 1 97.62 77 GLN A CA 1
ATOM 600 C C . GLN A 1 77 ? -6.918 -26.125 3.092 1 97.62 77 GLN A C 1
ATOM 602 O O . GLN A 1 77 ? -6.074 -27 2.934 1 97.62 77 GLN A O 1
ATOM 607 N N . THR A 1 78 ? -7.57 -25.844 4.168 1 97.88 78 THR A N 1
ATOM 608 C CA . THR A 1 78 ? -7.262 -26.656 5.344 1 97.88 78 THR A CA 1
ATOM 609 C C . THR A 1 78 ? -7.727 -28.094 5.148 1 97.88 78 THR A C 1
ATOM 611 O O . THR A 1 78 ? -8.82 -28.328 4.641 1 97.88 78 THR A O 1
ATOM 614 N N . ASP A 1 79 ? -6.926 -29.047 5.676 1 97.5 79 ASP A N 1
ATOM 615 C CA . ASP A 1 79 ? -7.23 -30.453 5.523 1 97.5 79 ASP A CA 1
ATOM 616 C C . ASP A 1 79 ? -8.539 -30.812 6.219 1 97.5 79 ASP A C 1
ATOM 618 O O . ASP A 1 79 ? -8.82 -30.328 7.316 1 97.5 79 ASP A O 1
ATOM 622 N N . PRO A 1 80 ? -9.25 -31.734 5.602 1 95.62 80 PRO A N 1
ATOM 623 C CA . PRO A 1 80 ? -10.484 -32.156 6.25 1 95.62 80 PRO A CA 1
ATOM 624 C C . PRO A 1 80 ? -10.25 -32.75 7.645 1 95.62 80 PRO A C 1
ATOM 626 O O . PRO A 1 80 ? -9.281 -33.469 7.863 1 95.62 80 PRO A O 1
ATOM 629 N N . GLY A 1 81 ? -11.047 -32.344 8.555 1 95.75 81 GLY A N 1
ATOM 630 C CA . GLY A 1 81 ? -11 -32.906 9.906 1 95.75 81 GLY A CA 1
ATOM 631 C C . GLY A 1 81 ? -10.062 -32.156 10.82 1 95.75 81 GLY A C 1
ATOM 632 O O . GLY A 1 81 ? -10.016 -32.406 12.023 1 95.75 81 GLY A O 1
ATOM 633 N N . SER A 1 82 ? -9.266 -31.312 10.227 1 96.31 82 SER A N 1
ATOM 634 C CA . SER A 1 82 ? -8.359 -30.516 11.047 1 96.31 82 SER A CA 1
ATOM 635 C C . SER A 1 82 ? -9.133 -29.547 11.938 1 96.31 82 SER A C 1
ATOM 637 O O . SER A 1 82 ? -10.18 -29.031 11.539 1 96.31 82 SER A O 1
ATOM 639 N N . LEU A 1 83 ? -8.648 -29.25 13.109 1 96.88 83 LEU A N 1
ATOM 640 C CA . LEU A 1 83 ? -9.258 -28.297 14.031 1 96.88 83 LEU A CA 1
ATOM 641 C C . LEU A 1 83 ? -8.688 -26.906 13.828 1 96.88 83 LEU A C 1
ATOM 643 O O . LEU A 1 83 ? -9.109 -25.953 14.492 1 96.88 83 LEU A O 1
ATOM 647 N N . GLU A 1 84 ? -7.777 -26.812 12.844 1 96.81 84 GLU A N 1
ATOM 648 C CA . GLU A 1 84 ? -7.184 -25.531 12.516 1 96.81 84 GLU A CA 1
ATOM 649 C C . GLU A 1 84 ? -8.172 -24.656 11.742 1 96.81 84 GLU A C 1
ATOM 651 O O . GLU A 1 84 ? -9.141 -25.156 11.18 1 96.81 84 GLU A O 1
ATOM 656 N N . PRO A 1 85 ? -7.98 -23.328 11.766 1 97.31 85 PRO A N 1
ATOM 657 C CA . PRO A 1 85 ? -8.867 -22.438 11 1 97.31 85 PRO A CA 1
ATOM 658 C C . PRO A 1 85 ? -8.93 -22.797 9.523 1 97.31 85 PRO A C 1
ATOM 660 O O . PRO A 1 85 ? -7.914 -23.188 8.93 1 97.31 85 PRO A O 1
ATOM 663 N N . SER A 1 86 ? -10.094 -22.688 8.961 1 97.69 86 SER A N 1
ATOM 664 C CA . SER A 1 86 ? -10.289 -22.922 7.531 1 97.69 86 SER A CA 1
ATOM 665 C C . SER A 1 86 ? -9.672 -21.797 6.699 1 97.69 86 SER A C 1
ATOM 667 O O . SER A 1 86 ? -9.352 -20.734 7.227 1 97.69 86 SER A O 1
ATOM 669 N N . PHE A 1 87 ? -9.5 -22.062 5.418 1 97.81 87 PHE A N 1
ATOM 670 C CA . PHE A 1 87 ? -9.062 -21.047 4.48 1 97.81 87 PHE A CA 1
ATOM 671 C C . PHE A 1 87 ? -9.938 -19.797 4.594 1 97.81 87 PHE A C 1
ATOM 673 O O . PHE A 1 87 ? -9.43 -18.688 4.703 1 97.81 87 PHE A O 1
ATOM 680 N N . GLU A 1 88 ? -11.258 -19.953 4.645 1 96.81 88 GLU A N 1
ATOM 681 C CA . GLU A 1 88 ? -12.219 -18.859 4.68 1 96.81 88 GLU A CA 1
ATOM 682 C C . GLU A 1 88 ? -12.078 -18.031 5.953 1 96.81 88 GLU A C 1
ATOM 684 O O . GLU A 1 88 ? -12.188 -16.797 5.922 1 96.81 88 GLU A O 1
ATOM 689 N N . GLU A 1 89 ? -11.844 -18.688 6.992 1 97.5 89 GLU A N 1
ATOM 690 C CA . GLU A 1 89 ? -11.656 -17.984 8.258 1 97.5 89 GLU A CA 1
ATOM 691 C C . GLU A 1 89 ? -10.398 -17.125 8.234 1 97.5 89 GLU A C 1
ATOM 693 O O . GLU A 1 89 ? -10.406 -15.992 8.734 1 97.5 89 GLU A O 1
ATOM 698 N N . CYS A 1 90 ? -9.344 -17.672 7.645 1 97.62 90 CYS A N 1
ATOM 699 C CA . CYS A 1 90 ? -8.102 -16.922 7.539 1 97.62 90 CYS A CA 1
ATOM 700 C C . CYS A 1 90 ? -8.281 -15.688 6.664 1 97.62 90 CYS A C 1
ATOM 702 O O . CYS A 1 90 ? -7.852 -14.586 7.027 1 97.62 90 CYS A O 1
ATOM 704 N N . VAL A 1 91 ? -8.961 -15.844 5.566 1 97.12 91 VAL A N 1
ATOM 705 C CA . VAL A 1 91 ? -9.203 -14.75 4.633 1 97.12 91 VAL A CA 1
ATOM 706 C C . VAL A 1 91 ? -10.125 -13.711 5.273 1 97.12 91 VAL A C 1
ATOM 708 O O . VAL A 1 91 ? -9.898 -12.508 5.145 1 97.12 91 VAL A O 1
ATOM 711 N N . ALA A 1 92 ? -11.117 -14.164 5.961 1 95.75 92 ALA A N 1
ATOM 712 C CA . ALA A 1 92 ? -12.039 -13.258 6.652 1 95.75 92 ALA A CA 1
ATOM 713 C C . ALA A 1 92 ? -11.305 -12.406 7.684 1 95.75 92 ALA A C 1
ATOM 715 O O . ALA A 1 92 ? -11.578 -11.219 7.824 1 95.75 92 ALA A O 1
ATOM 716 N N . GLY A 1 93 ? -10.422 -13.07 8.375 1 95.25 93 GLY A N 1
ATOM 717 C CA . GLY A 1 93 ? -9.617 -12.336 9.344 1 95.25 93 GLY A CA 1
ATOM 718 C C . GLY A 1 93 ? -8.805 -11.219 8.711 1 95.25 93 GLY A C 1
ATOM 719 O O . GLY A 1 93 ? -8.711 -10.125 9.273 1 95.25 93 GLY A O 1
ATOM 720 N N . ALA A 1 94 ? -8.273 -11.477 7.574 1 93.56 94 ALA A N 1
ATOM 721 C CA . ALA A 1 94 ? -7.477 -10.477 6.859 1 93.56 94 ALA A CA 1
ATOM 722 C C . ALA A 1 94 ? -8.344 -9.312 6.398 1 93.56 94 ALA A C 1
ATOM 724 O O . ALA A 1 94 ? -7.918 -8.156 6.445 1 93.56 94 ALA A O 1
ATOM 725 N N . LEU A 1 95 ? -9.539 -9.602 5.949 1 95 95 LEU A N 1
ATOM 726 C CA . LEU A 1 95 ? -10.477 -8.57 5.504 1 95 95 LEU A CA 1
ATOM 727 C C . LEU A 1 95 ? -10.922 -7.707 6.676 1 95 95 LEU A C 1
ATOM 729 O O . LEU A 1 95 ? -11.039 -6.488 6.547 1 95 95 LEU A O 1
ATOM 733 N N . ILE A 1 96 ? -11.148 -8.352 7.836 1 95.19 96 ILE A N 1
ATOM 734 C CA . ILE A 1 96 ? -11.547 -7.633 9.039 1 95.19 96 ILE A CA 1
ATOM 735 C C . ILE A 1 96 ? -10.438 -6.664 9.453 1 95.19 96 ILE A C 1
ATOM 737 O O . ILE A 1 96 ? -10.711 -5.52 9.82 1 95.19 96 ILE A O 1
ATOM 741 N N . LYS A 1 97 ? -9.25 -7.133 9.273 1 95.38 97 LYS A N 1
ATOM 742 C CA . LYS A 1 97 ? -8.102 -6.309 9.633 1 95.38 97 LYS A CA 1
ATOM 743 C C . LYS A 1 97 ? -8.047 -5.039 8.781 1 95.38 97 LYS A C 1
ATOM 745 O O . LYS A 1 97 ? -7.555 -4.004 9.234 1 95.38 97 LYS A O 1
ATOM 750 N N . CYS A 1 98 ? -8.625 -5.109 7.602 1 96.81 98 CYS A N 1
ATOM 751 C CA . CYS A 1 98 ? -8.602 -3.975 6.684 1 96.81 98 CYS A CA 1
ATOM 752 C C . CYS A 1 98 ? -9.961 -3.283 6.648 1 96.81 98 CYS A C 1
ATOM 754 O O . CYS A 1 98 ? -10.258 -2.537 5.715 1 96.81 98 CYS A O 1
ATOM 756 N N . ASN A 1 99 ? -10.781 -3.582 7.586 1 96.44 99 ASN A N 1
ATOM 757 C CA . ASN A 1 99 ? -12.07 -2.938 7.805 1 96.44 99 ASN A CA 1
ATOM 758 C C . ASN A 1 99 ? -12.992 -3.113 6.602 1 96.44 99 ASN A C 1
ATOM 760 O O . ASN A 1 99 ? -13.719 -2.188 6.227 1 96.44 99 ASN A O 1
ATOM 764 N N . GLY A 1 100 ? -12.852 -4.27 5.922 1 96.19 100 GLY A N 1
ATOM 765 C CA . GLY A 1 100 ? -13.828 -4.688 4.934 1 96.19 100 GLY A CA 1
ATOM 766 C C . GLY A 1 100 ? -13.438 -4.316 3.516 1 96.19 100 GLY A C 1
ATOM 767 O O . GLY A 1 100 ? -14.156 -4.648 2.566 1 96.19 100 GLY A O 1
ATOM 768 N N . TYR A 1 101 ? -12.375 -3.609 3.383 1 98.31 101 TYR A N 1
ATOM 769 C CA . TYR A 1 101 ? -11.883 -3.168 2.082 1 98.31 101 TYR A CA 1
ATOM 770 C C . TYR A 1 101 ? -10.359 -3.104 2.07 1 98.31 101 TYR A C 1
ATOM 772 O O . TYR A 1 101 ? -9.75 -2.51 2.963 1 98.31 101 TYR A O 1
ATOM 780 N N . ILE A 1 102 ? -9.797 -3.791 1.121 1 98.31 102 ILE A N 1
ATOM 781 C CA . ILE A 1 102 ? -8.344 -3.762 0.942 1 98.31 102 ILE A CA 1
ATOM 782 C C . ILE A 1 102 ? -7.996 -2.932 -0.291 1 98.31 102 ILE A C 1
ATOM 784 O O . ILE A 1 102 ? -8.133 -3.402 -1.423 1 98.31 102 ILE A O 1
ATOM 788 N N . PRO A 1 103 ? -7.531 -1.756 -0.089 1 98.62 103 PRO A N 1
ATOM 789 C CA . PRO A 1 103 ? -7.23 -0.902 -1.241 1 98.62 103 PRO A CA 1
ATOM 790 C C . PRO A 1 103 ? -6.266 -1.557 -2.227 1 98.62 103 PRO A C 1
ATOM 792 O O . PRO A 1 103 ? -5.418 -2.359 -1.825 1 98.62 103 PRO A O 1
ATOM 795 N N . VAL A 1 104 ? -6.371 -1.173 -3.461 1 98.38 104 VAL A N 1
ATOM 796 C CA . VAL A 1 104 ? -5.449 -1.616 -4.504 1 98.38 104 VAL A CA 1
ATOM 797 C C . VAL A 1 104 ? -4.016 -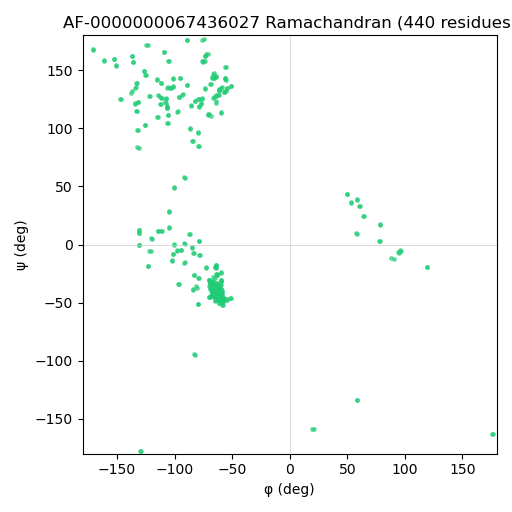1.283 -4.098 1 98.38 104 VAL A C 1
ATOM 799 O O . VAL A 1 104 ? -3.746 -0.201 -3.572 1 98.38 104 VAL A O 1
ATOM 802 N N . GLN A 1 105 ? -3.115 -2.242 -4.223 1 98.06 105 GLN A N 1
ATOM 803 C CA . GLN A 1 105 ? -1.681 -2.178 -3.965 1 98.06 105 GLN A CA 1
ATOM 804 C C . GLN A 1 105 ? -1.387 -2.24 -2.469 1 98.06 105 GLN A C 1
ATOM 806 O O . GLN A 1 105 ? -0.233 -2.119 -2.051 1 98.06 105 GLN A O 1
ATOM 811 N N . HIS A 1 106 ? -2.422 -2.396 -1.641 1 98.31 106 HIS A N 1
ATOM 812 C CA . HIS A 1 106 ? -2.156 -2.551 -0.215 1 98.31 106 HIS A CA 1
ATOM 813 C C . HIS A 1 106 ? -1.716 -3.973 0.113 1 98.31 106 HIS A C 1
ATOM 815 O O . HIS A 1 106 ? -2.387 -4.938 -0.261 1 98.31 106 HIS A O 1
ATOM 821 N N . LEU A 1 107 ? -0.611 -4.066 0.727 1 97.5 107 LEU A N 1
ATOM 822 C CA . LEU A 1 107 ? -0.073 -5.359 1.135 1 97.5 107 LEU A CA 1
ATOM 823 C C . LEU A 1 107 ? -0.806 -5.887 2.363 1 97.5 107 LEU A C 1
ATOM 825 O O . LEU A 1 107 ? -0.948 -5.18 3.361 1 97.5 107 LEU A O 1
ATOM 829 N N . ASN A 1 108 ? -1.294 -7.07 2.252 1 96.56 108 ASN A N 1
ATOM 830 C CA . ASN A 1 108 ? -1.955 -7.777 3.342 1 96.56 108 ASN A CA 1
ATOM 831 C C . ASN A 1 108 ? -1.456 -9.211 3.463 1 96.56 108 ASN A C 1
ATOM 833 O O . ASN A 1 108 ? -1.661 -10.023 2.557 1 96.56 108 ASN A O 1
ATOM 837 N N . ASN A 1 109 ? -0.784 -9.562 4.582 1 97.12 109 ASN A N 1
ATOM 838 C CA . ASN A 1 109 ? -0.313 -10.922 4.812 1 97.12 109 ASN A CA 1
ATOM 839 C C . ASN A 1 109 ? -1.421 -11.812 5.363 1 97.12 109 ASN A C 1
ATOM 841 O O . ASN A 1 109 ? -2.033 -11.492 6.383 1 97.12 109 ASN A O 1
ATOM 845 N N . ILE A 1 110 ? -1.653 -12.836 4.703 1 98.19 110 ILE A N 1
ATOM 846 C CA . ILE A 1 110 ? -2.617 -13.82 5.184 1 98.19 110 ILE A CA 1
ATOM 847 C C . ILE A 1 110 ? -1.892 -15.117 5.555 1 98.19 110 ILE A C 1
ATOM 849 O O . ILE A 1 110 ? -1.217 -15.719 4.719 1 98.19 110 ILE A O 1
ATOM 853 N N . THR A 1 111 ? -2.002 -15.523 6.766 1 98 111 THR A N 1
ATOM 854 C CA . THR A 1 111 ? -1.344 -16.734 7.254 1 98 111 THR A CA 1
ATOM 855 C C . THR A 1 111 ? -2.334 -17.891 7.34 1 98 111 THR A C 1
ATOM 857 O O . THR A 1 111 ? -3.486 -17.703 7.738 1 98 111 THR A O 1
ATOM 860 N N . PHE A 1 112 ? -1.839 -18.984 7.035 1 98.12 112 PHE A N 1
ATOM 861 C CA . PHE A 1 112 ? -2.666 -20.172 6.988 1 98.12 112 PHE A CA 1
ATOM 862 C C . PHE A 1 112 ? -2.092 -21.266 7.891 1 98.12 112 PHE A C 1
ATOM 864 O O . PHE A 1 112 ? -0.976 -21.141 8.398 1 98.12 112 PHE A O 1
ATOM 871 N N . SER A 1 113 ? -2.918 -22.297 8.016 1 95.5 113 SER A N 1
ATOM 872 C CA . SER A 1 113 ? -2.512 -23.422 8.844 1 95.5 113 SER A CA 1
ATOM 873 C C . SER A 1 113 ? -1.432 -24.266 8.164 1 95.5 113 SER A C 1
ATOM 875 O O . SER A 1 113 ? -1.235 -24.156 6.949 1 95.5 113 SER A O 1
ATOM 877 N N . HIS A 1 114 ? -0.785 -25.047 9.016 1 97.19 114 HIS A N 1
ATOM 878 C CA . HIS A 1 114 ? 0.191 -25.969 8.445 1 97.19 114 HIS A CA 1
ATOM 879 C C . HIS A 1 114 ? -0.476 -27.266 7.98 1 97.19 114 HIS A C 1
ATOM 881 O O . HIS A 1 114 ? 0.171 -28.109 7.367 1 97.19 114 HIS A O 1
ATOM 887 N N . ALA A 1 115 ? -1.774 -27.359 8.203 1 98.06 115 ALA A N 1
ATOM 888 C CA . ALA A 1 115 ? -2.523 -28.531 7.758 1 98.06 115 ALA A CA 1
ATOM 889 C C . ALA A 1 115 ? -3.1 -28.312 6.363 1 98.06 115 ALA A C 1
ATOM 891 O O . ALA A 1 115 ? -4.312 -28.406 6.164 1 98.06 115 ALA A O 1
ATOM 892 N N . THR A 1 116 ? -2.23 -28.047 5.492 1 98.38 116 THR A N 1
ATOM 893 C CA . THR A 1 116 ? -2.611 -27.781 4.109 1 98.38 116 THR A CA 1
ATOM 894 C C . THR A 1 116 ? -1.66 -28.484 3.145 1 98.38 116 THR A C 1
ATOM 896 O O . THR A 1 116 ? -0.526 -28.812 3.504 1 98.38 116 THR A O 1
ATOM 899 N N . ARG A 1 117 ? -2.031 -28.656 1.919 1 97.62 117 ARG A N 1
ATOM 900 C CA . ARG A 1 117 ? -1.155 -29.141 0.855 1 97.62 117 ARG A CA 1
ATOM 901 C C . ARG A 1 117 ? -0.016 -28.156 0.601 1 97.62 117 ARG A C 1
ATOM 903 O O . ARG A 1 117 ? 1.102 -28.562 0.278 1 97.62 117 ARG A O 1
ATOM 910 N N . GLY A 1 118 ? -0.312 -26.859 0.78 1 98 118 GLY A N 1
ATOM 911 C CA . GLY A 1 118 ? 0.703 -25.844 0.601 1 98 118 GLY A CA 1
ATOM 912 C C . GLY A 1 118 ? 1.902 -26.016 1.512 1 98 118 GLY A C 1
ATOM 913 O O . GLY A 1 118 ? 3.047 -25.859 1.081 1 98 118 GLY A O 1
ATOM 914 N N . TRP A 1 119 ? 1.559 -26.375 2.693 1 97.94 119 TRP A N 1
ATOM 915 C CA . TRP A 1 119 ? 2.656 -26.625 3.625 1 97.94 119 TRP A CA 1
ATOM 916 C C . TRP A 1 119 ? 3.439 -27.875 3.229 1 97.94 119 TRP A C 1
ATOM 918 O O . TRP A 1 119 ? 4.668 -27.844 3.148 1 97.94 119 TRP A O 1
ATOM 928 N N . ARG A 1 120 ? 2.777 -28.875 2.902 1 97.44 120 ARG A N 1
ATOM 929 C CA . ARG A 1 120 ? 3.418 -30.156 2.6 1 97.44 120 ARG A CA 1
ATOM 930 C C . ARG A 1 120 ? 4.258 -30.062 1.331 1 97.44 120 ARG A C 1
ATOM 932 O O . ARG A 1 120 ? 5.336 -30.656 1.246 1 97.44 120 ARG A O 1
ATOM 939 N N . GLN A 1 121 ? 3.814 -29.281 0.45 1 97.75 121 GLN A N 1
ATOM 940 C CA . GLN A 1 121 ? 4.426 -29.281 -0.874 1 97.75 121 GLN A CA 1
ATOM 941 C C . GLN A 1 121 ? 5.453 -28.156 -0.998 1 97.75 121 GLN A C 1
ATOM 943 O O . GLN A 1 121 ? 6.469 -28.312 -1.677 1 97.75 121 GLN A O 1
ATOM 948 N N . LEU A 1 122 ? 5.184 -27.047 -0.338 1 98.25 122 LEU A N 1
ATOM 949 C CA . LEU A 1 122 ? 5.969 -25.844 -0.612 1 98.25 122 LEU A CA 1
ATOM 950 C C . LEU A 1 122 ? 6.465 -25.203 0.683 1 98.25 122 LEU A C 1
ATOM 952 O O . LEU A 1 122 ? 7.129 -24.172 0.657 1 98.25 122 LEU A O 1
ATOM 956 N N . GLN A 1 123 ? 6.102 -25.828 1.808 1 98.06 123 GLN A N 1
ATOM 957 C CA . GLN A 1 123 ? 6.352 -25.203 3.102 1 98.06 123 GLN A CA 1
ATOM 958 C C . GLN A 1 123 ? 5.852 -23.766 3.121 1 98.06 123 GLN A C 1
ATOM 960 O O . GLN A 1 123 ? 6.57 -22.859 3.547 1 98.06 123 GLN A O 1
ATOM 965 N N . CYS A 1 124 ? 4.672 -23.594 2.578 1 98.44 124 CYS A N 1
ATOM 966 C CA . CYS A 1 124 ? 4.031 -22.297 2.455 1 98.44 124 CYS A CA 1
ATOM 967 C C . CYS A 1 124 ? 2.865 -22.156 3.426 1 98.44 124 CYS A C 1
ATOM 969 O O . CYS A 1 124 ? 1.911 -22.938 3.363 1 98.44 124 CYS A O 1
ATOM 971 N N . ASP A 1 125 ? 2.957 -21.141 4.281 1 97.5 125 ASP A N 1
ATOM 972 C CA . ASP A 1 125 ? 1.82 -20.875 5.156 1 97.5 125 ASP A CA 1
ATOM 973 C C . ASP A 1 125 ? 1.428 -19.391 5.121 1 97.5 125 ASP A C 1
ATOM 975 O O . ASP A 1 125 ? 0.68 -18.922 5.98 1 97.5 125 ASP A O 1
ATOM 979 N N . THR A 1 126 ? 2.008 -18.625 4.176 1 97.94 126 THR A N 1
ATOM 980 C CA . THR A 1 126 ? 1.724 -17.203 4.086 1 97.94 126 THR A CA 1
ATOM 981 C C . THR A 1 126 ? 1.536 -16.766 2.635 1 97.94 126 THR A C 1
ATOM 983 O O . THR A 1 126 ? 2.289 -17.203 1.755 1 97.94 126 THR A O 1
ATOM 986 N N . VAL A 1 127 ? 0.519 -16.094 2.443 1 98.5 127 VAL A N 1
ATOM 987 C CA . VAL A 1 127 ? 0.279 -15.406 1.176 1 98.5 127 VAL A CA 1
ATOM 988 C C . VAL A 1 127 ? 0.381 -13.891 1.374 1 98.5 127 VAL A C 1
ATOM 990 O O . VAL A 1 127 ? -0.24 -13.336 2.283 1 98.5 127 VAL A O 1
ATOM 993 N N . VAL A 1 128 ? 1.205 -13.273 0.577 1 98.31 128 VAL A N 1
ATOM 994 C CA . VAL A 1 128 ? 1.195 -11.82 0.481 1 98.31 128 VAL A CA 1
ATOM 995 C C . VAL A 1 128 ? 0.167 -11.375 -0.558 1 98.31 128 VAL A C 1
ATOM 997 O O . VAL A 1 128 ? 0.412 -11.469 -1.763 1 98.31 128 VAL A O 1
ATOM 1000 N N . HIS A 1 129 ? -0.947 -10.984 -0.06 1 98.5 129 HIS A N 1
ATOM 1001 C CA . HIS A 1 129 ? -2.047 -10.516 -0.893 1 98.5 129 HIS A CA 1
ATOM 1002 C C . HIS A 1 129 ? -1.902 -9.023 -1.207 1 98.5 129 HIS A C 1
ATOM 1004 O O . HIS A 1 129 ? -1.823 -8.203 -0.296 1 98.5 129 HIS A O 1
ATOM 1010 N N . ILE A 1 130 ? -1.798 -8.664 -2.488 1 98.25 130 ILE A N 1
ATOM 1011 C CA . ILE A 1 130 ? -1.696 -7.285 -2.941 1 98.25 130 ILE A CA 1
ATOM 1012 C C . ILE A 1 130 ? -2.672 -7.047 -4.09 1 98.25 130 ILE A C 1
ATOM 1014 O O . ILE A 1 130 ? -2.363 -7.344 -5.246 1 98.25 130 ILE A O 1
ATOM 1018 N N . PRO A 1 131 ? -3.83 -6.477 -3.844 1 98.38 131 PRO A N 1
ATOM 1019 C CA . PRO A 1 131 ? -4.859 -6.324 -4.875 1 98.38 131 PRO A CA 1
ATOM 1020 C C . PRO A 1 131 ? -4.363 -5.559 -6.098 1 98.38 131 PRO A C 1
ATOM 1022 O O . PRO A 1 131 ? -3.742 -4.504 -5.961 1 98.38 131 PRO A O 1
ATOM 1025 N N . THR A 1 132 ? -4.625 -6.121 -7.254 1 98.25 132 THR A N 1
ATOM 1026 C CA . THR A 1 132 ? -4.305 -5.441 -8.5 1 98.25 132 THR A CA 1
ATOM 1027 C C . THR A 1 132 ? -5.551 -4.809 -9.109 1 98.25 132 THR A C 1
ATOM 1029 O O . THR A 1 132 ? -5.461 -4.062 -10.094 1 98.25 132 THR A O 1
ATOM 1032 N N . MET A 1 133 ? -6.68 -5.109 -8.539 1 97.75 133 MET A N 1
ATOM 1033 C CA . MET A 1 133 ? -7.973 -4.559 -8.938 1 97.75 133 MET A CA 1
ATOM 1034 C C . MET A 1 133 ? -8.945 -4.535 -7.762 1 97.75 133 MET A C 1
ATOM 1036 O O . MET A 1 133 ? -8.719 -5.203 -6.75 1 97.75 133 MET A O 1
ATOM 1040 N N . ARG A 1 134 ? -9.953 -3.727 -7.863 1 97.94 134 ARG A N 1
ATOM 1041 C CA . ARG A 1 134 ? -10.938 -3.672 -6.785 1 97.94 134 ARG A CA 1
ATOM 1042 C C . ARG A 1 134 ? -11.922 -4.836 -6.883 1 97.94 134 ARG A C 1
ATOM 1044 O O . ARG A 1 134 ? -12.133 -5.555 -5.906 1 97.94 134 ARG A O 1
ATOM 1051 N N . VAL A 1 135 ? -12.477 -4.984 -8.047 1 96.88 135 VAL A N 1
ATOM 1052 C CA . VAL A 1 135 ? -13.305 -6.141 -8.375 1 96.88 135 VAL A CA 1
ATOM 1053 C C . VAL A 1 135 ? -12.789 -6.801 -9.648 1 96.88 135 VAL A C 1
ATOM 1055 O O . VAL A 1 135 ? -12.211 -6.133 -10.516 1 96.88 135 VAL A O 1
ATOM 1058 N N . PRO A 1 136 ? -12.977 -8.086 -9.719 1 95.31 136 PRO A N 1
ATOM 1059 C CA . PRO A 1 136 ? -12.469 -8.766 -10.914 1 95.31 136 PRO A CA 1
ATOM 1060 C C . PRO A 1 136 ? -13.094 -8.242 -12.203 1 95.31 136 PRO A C 1
ATOM 1062 O O . PRO A 1 136 ? -14.312 -8.344 -12.391 1 95.31 136 PRO A O 1
ATOM 1065 N N . ARG A 1 137 ? -12.25 -7.625 -12.992 1 95.19 137 ARG A N 1
ATOM 1066 C CA . ARG A 1 137 ? -12.656 -7.113 -14.297 1 95.19 137 ARG A CA 1
ATOM 1067 C C . ARG A 1 137 ? -11.453 -6.645 -15.109 1 95.19 137 ARG A C 1
ATOM 1069 O O . ARG A 1 137 ? -10.344 -6.555 -14.578 1 95.19 137 ARG A O 1
ATOM 1076 N N . HIS A 1 138 ? -11.719 -6.418 -16.359 1 97.38 138 HIS A N 1
ATOM 1077 C CA . HIS A 1 138 ? -10.688 -5.809 -17.188 1 97.38 138 HIS A CA 1
ATOM 1078 C C . HIS A 1 138 ? -10.352 -4.398 -16.719 1 97.38 138 HIS A C 1
ATOM 1080 O O . HIS A 1 138 ? -11.25 -3.564 -16.562 1 97.38 138 HIS A O 1
ATOM 1086 N N . VAL A 1 139 ? -9.039 -4.09 -16.5 1 97.31 139 VAL A N 1
ATOM 1087 C CA . VAL A 1 139 ? -8.695 -2.793 -15.922 1 97.31 139 VAL A CA 1
ATOM 1088 C C . VAL A 1 139 ? -7.738 -2.055 -16.859 1 97.31 139 VAL A C 1
ATOM 1090 O O . VAL A 1 139 ? -7.578 -0.837 -16.75 1 97.31 139 VAL A O 1
ATOM 1093 N N . TYR A 1 140 ? -7.098 -2.734 -17.766 1 98.31 140 TYR A N 1
ATOM 1094 C CA . TYR A 1 140 ? -6.133 -2.076 -18.641 1 98.31 140 TYR A CA 1
ATOM 1095 C C . TYR A 1 140 ? -6.809 -1.008 -19.5 1 98.31 140 TYR A C 1
ATOM 1097 O O . TYR A 1 140 ? -7.801 -1.282 -20.172 1 98.31 140 TYR A O 1
ATOM 1105 N N . ASP A 1 141 ? -6.266 0.168 -19.484 1 97 141 ASP A N 1
ATOM 1106 C CA . ASP A 1 141 ? -6.875 1.296 -20.188 1 97 141 ASP A CA 1
ATOM 1107 C C . ASP A 1 141 ? -5.93 1.86 -21.25 1 97 141 ASP A C 1
ATOM 1109 O O . ASP A 1 141 ? -6.18 2.934 -21.797 1 97 141 ASP A O 1
ATOM 1113 N N . GLY A 1 142 ? -4.828 1.23 -21.438 1 97.31 142 GLY A N 1
ATOM 1114 C CA . GLY A 1 142 ? -3.887 1.671 -22.453 1 97.31 142 GLY A CA 1
ATOM 1115 C C . GLY A 1 142 ? -2.797 2.572 -21.906 1 97.31 142 GLY A C 1
ATOM 1116 O O . GLY A 1 142 ? -1.856 2.926 -22.625 1 97.31 142 GLY A O 1
ATOM 1117 N N . ASN A 1 143 ? -2.883 2.969 -20.656 1 96.62 143 ASN A N 1
ATOM 1118 C CA . ASN A 1 143 ? -1.869 3.816 -20.031 1 96.62 143 ASN A CA 1
ATOM 1119 C C . ASN A 1 143 ? -0.643 3.01 -19.609 1 96.62 143 ASN A C 1
ATOM 1121 O O . ASN A 1 143 ? -0.503 2.645 -18.453 1 96.62 143 ASN A O 1
ATOM 1125 N N . GLU A 1 144 ? 0.232 2.812 -20.484 1 97.38 144 GLU A N 1
ATOM 1126 C CA . GLU A 1 144 ? 1.376 1.928 -20.297 1 97.38 144 GLU A CA 1
ATOM 1127 C C . GLU A 1 144 ? 2.271 2.426 -19.156 1 97.38 144 GLU A C 1
ATOM 1129 O O . GLU A 1 144 ? 2.77 1.632 -18.359 1 97.38 144 GLU A O 1
ATOM 1134 N N . VAL A 1 145 ? 2.479 3.703 -19.078 1 96.69 145 VAL A N 1
ATOM 1135 C CA . VAL A 1 145 ? 3.352 4.27 -18.062 1 96.69 145 VAL A CA 1
ATOM 1136 C C . VAL A 1 145 ? 2.787 3.967 -16.672 1 96.69 145 VAL A C 1
ATOM 1138 O O . VAL A 1 145 ? 3.51 3.506 -15.789 1 96.69 145 VAL A O 1
ATOM 1141 N N . HIS A 1 146 ? 1.504 4.172 -16.531 1 96.94 146 HIS A N 1
ATOM 1142 C CA . HIS A 1 146 ? 0.843 3.9 -15.258 1 96.94 146 HIS A CA 1
ATOM 1143 C C . HIS A 1 146 ? 1.01 2.439 -14.852 1 96.94 146 HIS A C 1
ATOM 1145 O O . HIS A 1 146 ? 1.413 2.148 -13.727 1 96.94 146 HIS A O 1
ATOM 1151 N N . TRP A 1 147 ? 0.799 1.581 -15.797 1 98.31 147 TRP A N 1
ATOM 1152 C CA . TRP A 1 147 ? 0.75 0.167 -15.438 1 98.31 147 TRP A CA 1
ATOM 1153 C C . TRP A 1 147 ? 2.156 -0.398 -15.266 1 98.31 147 TRP A C 1
ATOM 1155 O O . TRP A 1 147 ? 2.371 -1.298 -14.453 1 98.31 147 TRP A O 1
ATOM 1165 N N . LYS A 1 148 ? 3.127 0.146 -15.969 1 98.56 148 LYS A N 1
ATOM 1166 C CA . LYS A 1 148 ? 4.52 -0.204 -15.695 1 98.56 148 LYS A CA 1
ATOM 1167 C C . LYS A 1 148 ? 4.902 0.141 -14.266 1 98.56 148 LYS A C 1
ATOM 1169 O O . LYS A 1 148 ? 5.496 -0.679 -13.555 1 98.56 148 LYS A O 1
ATOM 1174 N N . ARG A 1 149 ? 4.543 1.327 -13.844 1 98.69 149 ARG A N 1
ATOM 1175 C CA . ARG A 1 149 ? 4.824 1.781 -12.484 1 98.69 149 ARG A CA 1
ATOM 1176 C C . ARG A 1 149 ? 4.055 0.952 -11.461 1 98.69 149 ARG A C 1
ATOM 1178 O O . ARG A 1 149 ? 4.594 0.597 -10.414 1 98.69 149 ARG A O 1
ATOM 1185 N N . PHE A 1 150 ? 2.838 0.647 -11.828 1 98.62 150 PHE A N 1
ATOM 1186 C CA . PHE A 1 150 ? 1.921 -0.099 -10.969 1 98.62 150 PHE A CA 1
ATOM 1187 C C . PHE A 1 150 ? 2.479 -1.483 -10.664 1 98.62 150 PHE A C 1
ATOM 1189 O O . PHE A 1 150 ? 2.59 -1.864 -9.492 1 98.62 150 PHE A O 1
ATOM 1196 N N . ILE A 1 151 ? 2.9 -2.225 -11.633 1 98.94 151 ILE A N 1
ATOM 1197 C CA . ILE A 1 151 ? 3.447 -3.57 -11.5 1 98.94 151 ILE A CA 1
ATOM 1198 C C . ILE A 1 151 ? 4.793 -3.51 -10.773 1 98.94 151 ILE A C 1
ATOM 1200 O O . ILE A 1 151 ? 5.059 -4.312 -9.875 1 98.94 151 ILE A O 1
ATOM 1204 N N . PHE A 1 152 ? 5.613 -2.555 -11.156 1 98.94 152 PHE A N 1
ATOM 1205 C CA . PHE A 1 152 ? 6.91 -2.354 -10.523 1 98.94 152 PHE A CA 1
ATOM 1206 C C . PHE A 1 152 ? 6.754 -2.197 -9.016 1 98.94 152 PHE A C 1
ATOM 1208 O O . PHE A 1 152 ? 7.438 -2.873 -8.242 1 98.94 152 PHE A O 1
ATOM 1215 N N . ASP A 1 153 ? 5.812 -1.358 -8.633 1 98.88 153 ASP A N 1
ATOM 1216 C CA . ASP A 1 153 ? 5.602 -1.04 -7.227 1 98.88 153 ASP A CA 1
ATOM 1217 C C . ASP A 1 153 ? 5.078 -2.254 -6.461 1 98.88 153 ASP A C 1
ATOM 1219 O O . ASP A 1 153 ? 5.473 -2.492 -5.316 1 98.88 153 ASP A O 1
ATOM 1223 N N . ILE A 1 154 ? 4.199 -3.016 -7.047 1 98.81 154 ILE A N 1
ATOM 1224 C CA . ILE A 1 154 ? 3.652 -4.207 -6.406 1 98.81 154 ILE A CA 1
ATOM 1225 C C . ILE A 1 154 ? 4.777 -5.199 -6.113 1 98.81 154 ILE A C 1
ATOM 1227 O O . ILE A 1 154 ? 4.871 -5.727 -5 1 98.81 154 ILE A O 1
ATOM 1231 N N . VAL A 1 155 ? 5.633 -5.395 -7.062 1 98.81 155 VAL A N 1
ATOM 1232 C CA . VAL A 1 155 ? 6.734 -6.332 -6.906 1 98.81 155 VAL A CA 1
ATOM 1233 C C . VAL A 1 155 ? 7.695 -5.824 -5.828 1 98.81 155 VAL A C 1
ATOM 1235 O O . VAL A 1 155 ? 8.109 -6.586 -4.953 1 98.81 155 VAL A O 1
ATOM 1238 N N . TRP A 1 156 ? 8 -4.562 -5.855 1 98.69 156 TRP A N 1
ATOM 1239 C CA . TRP A 1 156 ? 8.914 -3.961 -4.887 1 98.69 156 TRP A CA 1
ATOM 1240 C C . TRP A 1 156 ? 8.391 -4.137 -3.467 1 98.69 156 TRP A C 1
ATOM 1242 O O . TRP A 1 156 ? 9.133 -4.566 -2.576 1 98.69 156 TRP A O 1
ATOM 1252 N N . LYS A 1 157 ? 7.094 -3.852 -3.305 1 98.44 157 LYS A N 1
ATOM 1253 C CA . LYS A 1 157 ? 6.457 -4 -1.999 1 98.44 157 LYS A CA 1
ATOM 1254 C C . LYS A 1 157 ? 6.52 -5.449 -1.519 1 98.44 157 LYS A C 1
ATOM 1256 O O . LYS A 1 157 ? 6.867 -5.711 -0.365 1 98.44 157 LYS A O 1
ATOM 1261 N N . ALA A 1 158 ? 6.227 -6.316 -2.377 1 98.31 158 ALA A N 1
ATOM 1262 C CA . ALA A 1 158 ? 6.207 -7.734 -2.021 1 98.31 158 ALA A CA 1
ATOM 1263 C C . ALA A 1 158 ? 7.594 -8.211 -1.607 1 98.31 158 ALA A C 1
ATOM 1265 O O . ALA A 1 158 ? 7.742 -8.914 -0.605 1 98.31 158 ALA A O 1
ATOM 1266 N N . LEU A 1 159 ? 8.617 -7.816 -2.334 1 97.94 159 LEU A N 1
ATOM 1267 C CA . LEU A 1 159 ? 9.977 -8.266 -2.051 1 97.94 159 LEU A CA 1
ATOM 1268 C C . LEU A 1 159 ? 10.461 -7.723 -0.71 1 97.94 159 LEU A C 1
ATOM 1270 O O . LEU A 1 159 ? 11.219 -8.391 -0.005 1 97.94 159 LEU A O 1
ATOM 1274 N N . ASN A 1 160 ? 9.992 -6.527 -0.345 1 97.12 160 ASN A N 1
ATOM 1275 C CA . ASN A 1 160 ? 10.336 -5.973 0.958 1 97.12 160 ASN A CA 1
ATOM 1276 C C . ASN A 1 160 ? 9.664 -6.738 2.092 1 97.12 160 ASN A C 1
ATOM 1278 O O . ASN A 1 160 ? 10.211 -6.828 3.195 1 97.12 160 ASN A O 1
ATOM 1282 N N . GLU A 1 161 ? 8.508 -7.277 1.809 1 97 161 GLU A N 1
ATOM 1283 C CA . GLU A 1 161 ? 7.684 -7.906 2.836 1 97 161 GLU A CA 1
ATOM 1284 C C . GLU A 1 161 ? 8.117 -9.352 3.078 1 97 161 GLU A C 1
ATOM 1286 O O . GLU A 1 161 ? 8.148 -9.812 4.219 1 97 161 GLU A O 1
ATOM 1291 N N . VAL A 1 162 ? 8.477 -10.055 2.016 1 97.19 162 VAL A N 1
ATOM 1292 C CA . VAL A 1 162 ? 8.75 -11.484 2.068 1 97.19 162 VAL A CA 1
ATOM 1293 C C . VAL A 1 162 ? 10.086 -11.727 2.766 1 97.19 162 VAL A C 1
ATOM 1295 O O . VAL A 1 162 ? 11.094 -11.086 2.439 1 97.19 162 VAL A O 1
ATOM 1298 N N . LYS A 1 163 ? 10.062 -12.703 3.672 1 95.25 163 LYS A N 1
ATOM 1299 C CA . LYS A 1 163 ? 11.273 -13.016 4.43 1 95.25 163 LYS A CA 1
ATOM 1300 C C . LYS A 1 163 ? 11.68 -14.477 4.227 1 95.25 163 LYS A C 1
ATOM 1302 O O . LYS A 1 163 ? 12.727 -14.906 4.719 1 95.25 163 LYS A O 1
ATOM 1307 N N . THR A 1 164 ? 10.883 -15.242 3.547 1 97.56 164 THR A N 1
ATOM 1308 C CA . THR A 1 164 ? 11.195 -16.641 3.277 1 97.56 164 THR A CA 1
ATOM 1309 C C . THR A 1 164 ? 12.258 -16.766 2.188 1 97.56 164 THR A C 1
ATOM 1311 O O . THR A 1 164 ? 12.406 -15.867 1.358 1 97.56 164 THR A O 1
ATOM 1314 N N . PRO A 1 165 ? 12.938 -17.859 2.15 1 97.19 165 PRO A N 1
ATOM 1315 C CA . PRO A 1 165 ? 13.977 -18.047 1.132 1 97.19 165 PRO A CA 1
ATOM 1316 C C . PRO A 1 165 ? 13.406 -18.125 -0.282 1 97.19 165 PRO A C 1
ATOM 1318 O O . PRO A 1 165 ? 14.102 -17.812 -1.25 1 97.19 165 PRO A O 1
ATOM 1321 N N . ASN A 1 166 ? 12.109 -18.594 -0.416 1 97.81 166 ASN A N 1
ATOM 1322 C CA . ASN A 1 166 ? 11.453 -18.641 -1.719 1 97.81 166 ASN A CA 1
ATOM 1323 C C . ASN A 1 166 ? 10.25 -17.703 -1.777 1 97.81 166 ASN A C 1
ATOM 1325 O O . ASN A 1 166 ? 9.508 -17.578 -0.799 1 97.81 166 ASN A O 1
ATOM 1329 N N . VAL A 1 167 ? 10.148 -17.141 -2.918 1 98.5 167 VAL A N 1
ATOM 1330 C CA . VAL A 1 167 ? 8.922 -16.406 -3.188 1 98.5 167 VAL A CA 1
ATOM 1331 C C . VAL A 1 167 ? 8.398 -16.75 -4.578 1 98.5 167 VAL A C 1
ATOM 1333 O O . VAL A 1 167 ? 9.18 -16.875 -5.527 1 98.5 167 VAL A O 1
ATOM 1336 N N . ILE A 1 168 ? 7.137 -16.984 -4.676 1 98.69 168 ILE A N 1
ATOM 1337 C CA . ILE A 1 168 ? 6.488 -17.281 -5.945 1 98.69 168 ILE A CA 1
ATOM 1338 C C . ILE A 1 168 ? 5.648 -16.094 -6.398 1 98.69 168 ILE A C 1
ATOM 1340 O O . ILE A 1 168 ? 4.805 -15.602 -5.648 1 98.69 168 ILE A O 1
ATOM 1344 N N . PHE A 1 169 ? 5.906 -15.672 -7.586 1 98.75 169 PHE A N 1
ATOM 1345 C CA . PHE A 1 169 ? 5.102 -14.648 -8.242 1 98.75 169 PHE A CA 1
ATOM 1346 C C . PHE A 1 169 ? 4.371 -15.227 -9.453 1 98.75 169 PHE A C 1
ATOM 1348 O O . PHE A 1 169 ? 4.996 -15.828 -10.328 1 98.75 169 PHE A O 1
ATOM 1355 N N . PRO A 1 170 ? 3.115 -15.008 -9.508 1 98.62 170 PRO A N 1
ATOM 1356 C CA . PRO A 1 170 ? 2.41 -15.211 -10.773 1 98.62 170 PRO A CA 1
ATOM 1357 C C . PRO A 1 170 ? 2.387 -13.961 -11.641 1 98.62 170 PRO A C 1
ATOM 1359 O O . PRO A 1 170 ? 2.934 -12.922 -11.258 1 98.62 170 PRO A O 1
ATOM 1362 N N . GLY A 1 171 ? 1.814 -14.156 -12.852 1 98.5 171 GLY A N 1
ATOM 1363 C CA . GLY A 1 171 ? 1.505 -12.938 -13.57 1 98.5 171 GLY A CA 1
ATOM 1364 C C . GLY A 1 171 ? 0.611 -11.992 -12.789 1 98.5 171 GLY A C 1
ATOM 1365 O O . GLY A 1 171 ? -0.3 -12.43 -12.086 1 98.5 171 GLY A O 1
ATOM 1366 N N . LEU A 1 172 ? 0.842 -10.75 -12.922 1 98.56 172 LEU A N 1
ATOM 1367 C CA . LEU A 1 172 ? 0.081 -9.75 -12.18 1 98.56 172 LEU A CA 1
ATOM 1368 C C . LEU A 1 172 ? -0.916 -9.039 -13.086 1 98.56 172 LEU A C 1
ATOM 1370 O O . LEU A 1 172 ? -0.52 -8.289 -13.984 1 98.56 172 LEU A O 1
ATOM 1374 N N . ALA A 1 173 ? -2.186 -9.273 -12.867 1 98.06 173 ALA A N 1
ATOM 1375 C CA . ALA A 1 173 ? -3.293 -8.633 -13.57 1 98.06 173 ALA A CA 1
ATOM 1376 C C . ALA A 1 173 ? -3.277 -8.984 -15.055 1 98.06 173 ALA A C 1
ATOM 1378 O O . ALA A 1 173 ? -3.746 -8.203 -15.891 1 98.06 173 ALA A O 1
ATOM 1379 N N . THR A 1 174 ? -2.678 -10.102 -15.43 1 98 174 THR A N 1
ATOM 1380 C CA . THR A 1 174 ? -2.607 -10.484 -16.844 1 98 174 THR A CA 1
ATOM 1381 C C . THR A 1 174 ? -3.803 -11.352 -17.219 1 98 174 THR A C 1
ATOM 1383 O O . THR A 1 174 ? -4.066 -11.555 -18.406 1 98 174 THR A O 1
ATOM 1386 N N . GLY A 1 175 ? -4.52 -11.883 -16.25 1 95.19 175 GLY A N 1
ATOM 1387 C CA . GLY A 1 175 ? -5.758 -12.602 -16.516 1 95.19 175 GLY A CA 1
ATOM 1388 C C . GLY A 1 175 ? -6.957 -11.688 -16.672 1 95.19 175 GLY A C 1
ATOM 1389 O O . GLY A 1 175 ? -7.129 -11.055 -17.719 1 95.19 175 GLY A O 1
ATOM 1390 N N . PHE A 1 176 ? -7.734 -11.438 -15.602 1 93 176 PHE A N 1
ATOM 1391 C CA . PHE A 1 176 ? -8.906 -10.562 -15.602 1 93 176 PHE A CA 1
ATOM 1392 C C . PHE A 1 176 ? -8.508 -9.133 -15.945 1 93 176 PHE A C 1
ATOM 1394 O O . PHE A 1 176 ? -9.234 -8.438 -16.656 1 93 176 PHE A O 1
ATOM 1401 N N . GLY A 1 177 ? -7.375 -8.773 -15.484 1 96.94 177 GLY A N 1
ATOM 1402 C CA . GLY A 1 177 ? -6.957 -7.387 -15.633 1 96.94 177 GLY A CA 1
ATOM 1403 C C . GLY A 1 177 ? -6.66 -7 -17.062 1 96.94 177 GLY A C 1
ATOM 1404 O O . GLY A 1 177 ? -6.746 -5.824 -17.438 1 96.94 177 GLY A O 1
ATOM 1405 N N . GLY A 1 178 ? -6.16 -7.988 -17.797 1 98.19 178 GLY A N 1
ATOM 1406 C CA . GLY A 1 178 ? -5.938 -7.77 -19.219 1 98.19 178 GLY A CA 1
ATOM 1407 C C . GLY A 1 178 ? -4.676 -6.973 -19.5 1 98.19 178 GLY A C 1
ATOM 1408 O O . GLY A 1 178 ? -4.551 -6.367 -20.562 1 98.19 178 GLY A O 1
ATOM 1409 N N . LEU A 1 179 ? -3.779 -6.863 -18.609 1 98.75 179 LEU A N 1
ATOM 1410 C CA . LEU A 1 179 ? -2.537 -6.152 -18.891 1 98.75 179 LEU A CA 1
ATOM 1411 C C . LEU A 1 179 ? -1.717 -6.887 -19.938 1 98.75 179 LEU A C 1
ATOM 1413 O O . LEU A 1 179 ? -1.646 -8.117 -19.938 1 98.75 179 LEU A O 1
ATOM 1417 N N . PRO A 1 180 ? -1.065 -6.148 -20.797 1 98.75 180 PRO A N 1
ATOM 1418 C CA . PRO A 1 180 ? -0.177 -6.793 -21.766 1 98.75 180 PRO A CA 1
ATOM 1419 C C . PRO A 1 180 ? 0.961 -7.562 -21.094 1 98.75 180 PRO A C 1
ATOM 1421 O O . PRO A 1 180 ? 1.657 -7.023 -20.234 1 98.75 180 PRO A O 1
ATOM 1424 N N . VAL A 1 181 ? 1.176 -8.758 -21.531 1 98.75 181 VAL A N 1
ATOM 1425 C CA . VAL A 1 181 ? 2.107 -9.641 -20.844 1 98.75 181 VAL A CA 1
ATOM 1426 C C . VAL A 1 181 ? 3.537 -9.141 -21.031 1 98.75 181 VAL A C 1
ATOM 1428 O O . VAL A 1 181 ? 4.387 -9.328 -20.156 1 98.75 181 VAL A O 1
ATOM 1431 N N . ASP A 1 182 ? 3.809 -8.516 -22.125 1 98.75 182 ASP A N 1
ATOM 1432 C CA . ASP A 1 182 ? 5.152 -7.988 -22.344 1 98.75 182 ASP A CA 1
ATOM 1433 C C . ASP A 1 182 ? 5.465 -6.871 -21.344 1 98.75 182 ASP A C 1
ATOM 1435 O O . ASP A 1 182 ? 6.551 -6.836 -20.766 1 98.75 182 ASP A O 1
ATOM 1439 N N . LEU A 1 183 ? 4.504 -5.992 -21.172 1 98.69 183 LEU A N 1
ATOM 1440 C CA . LEU A 1 183 ? 4.645 -4.922 -20.203 1 98.69 183 LEU A CA 1
ATOM 1441 C C . LEU A 1 183 ? 4.852 -5.488 -18.797 1 98.69 183 LEU A C 1
ATOM 1443 O O . LEU A 1 183 ? 5.746 -5.051 -18.078 1 98.69 183 LEU A O 1
ATOM 1447 N N . VAL A 1 184 ? 4.074 -6.422 -18.391 1 98.88 184 VAL A N 1
ATOM 1448 C CA . VAL A 1 184 ? 4.109 -7.004 -17.062 1 98.88 184 VAL A CA 1
ATOM 1449 C C . VAL A 1 184 ? 5.43 -7.742 -16.844 1 98.88 184 VAL A C 1
ATOM 1451 O O . VAL A 1 184 ? 6.082 -7.586 -15.812 1 98.88 184 VAL A O 1
ATOM 1454 N N . ALA A 1 185 ? 5.852 -8.531 -17.828 1 98.94 185 ALA A N 1
ATOM 1455 C CA . ALA A 1 185 ? 7.102 -9.281 -17.719 1 98.94 185 ALA A CA 1
ATOM 1456 C C . ALA A 1 185 ? 8.281 -8.344 -17.5 1 98.94 185 ALA A C 1
ATOM 1458 O O . ALA A 1 185 ? 9.086 -8.555 -16.594 1 98.94 185 ALA A O 1
ATOM 1459 N N . GLU A 1 186 ? 8.352 -7.367 -18.297 1 98.62 186 GLU A N 1
ATOM 1460 C CA . GLU A 1 186 ? 9.461 -6.418 -18.219 1 98.62 186 GLU A CA 1
ATOM 1461 C C . GLU A 1 186 ? 9.461 -5.684 -16.891 1 98.62 186 GLU A C 1
ATOM 1463 O O . GLU A 1 186 ? 10.508 -5.555 -16.25 1 98.62 186 GLU A O 1
ATOM 1468 N N . SER A 1 187 ? 8.328 -5.199 -16.5 1 98.75 187 SER A N 1
ATOM 1469 C CA . SER A 1 187 ? 8.234 -4.418 -15.273 1 98.75 187 SER A CA 1
ATOM 1470 C C . SER A 1 187 ? 8.555 -5.27 -14.055 1 98.75 187 SER A C 1
ATOM 1472 O O . SER A 1 187 ? 9.273 -4.824 -13.148 1 98.75 187 SER A O 1
ATOM 1474 N N . MET A 1 188 ? 8.047 -6.496 -13.984 1 98.88 188 MET A N 1
ATOM 1475 C CA . MET A 1 188 ? 8.344 -7.398 -12.875 1 98.88 188 MET A CA 1
ATOM 1476 C C . MET A 1 188 ? 9.836 -7.656 -12.766 1 98.88 188 MET A C 1
ATOM 1478 O O . MET A 1 188 ? 10.43 -7.465 -11.695 1 98.88 188 MET A O 1
ATOM 1482 N N . ILE A 1 189 ? 10.445 -8.039 -13.812 1 98.5 189 ILE A N 1
ATOM 1483 C CA . ILE A 1 189 ? 11.852 -8.398 -13.797 1 98.5 189 ILE A CA 1
ATOM 1484 C C . ILE A 1 189 ? 12.695 -7.172 -13.461 1 98.5 189 ILE A C 1
ATOM 1486 O O . ILE A 1 189 ? 13.648 -7.254 -12.68 1 98.5 189 ILE A O 1
ATOM 1490 N N . SER A 1 190 ? 12.344 -6.047 -14.039 1 97.69 190 SER A N 1
ATOM 1491 C CA . SER A 1 190 ? 13.086 -4.824 -13.75 1 97.69 190 SER A CA 1
ATOM 1492 C C . SER A 1 190 ? 13.031 -4.488 -12.258 1 97.69 190 SER A C 1
ATOM 1494 O O . SER A 1 190 ? 14.047 -4.129 -11.664 1 97.69 190 SER A O 1
ATOM 1496 N N . SER A 1 191 ? 11.844 -4.598 -11.68 1 98.44 191 SER A N 1
ATOM 1497 C CA . SER A 1 191 ? 11.703 -4.34 -10.25 1 98.44 191 SER A CA 1
ATOM 1498 C C . SER A 1 191 ? 12.57 -5.297 -9.438 1 98.44 191 SER A C 1
ATOM 1500 O O . SER A 1 191 ? 13.281 -4.871 -8.523 1 98.44 191 SER A O 1
ATOM 1502 N N . MET A 1 192 ? 12.57 -6.547 -9.781 1 97.56 192 MET A N 1
ATOM 1503 C CA . MET A 1 192 ? 13.312 -7.578 -9.055 1 97.56 192 MET A CA 1
ATOM 1504 C C . MET A 1 192 ? 14.812 -7.34 -9.148 1 97.56 192 MET A C 1
ATOM 1506 O O . MET A 1 192 ? 15.523 -7.434 -8.148 1 97.56 192 MET A O 1
ATOM 1510 N N . VAL A 1 193 ? 15.227 -6.992 -10.297 1 96 193 VAL A N 1
ATOM 1511 C CA . VAL A 1 193 ? 16.656 -6.805 -10.539 1 96 193 VAL A CA 1
ATOM 1512 C C . VAL A 1 193 ? 17.141 -5.555 -9.805 1 96 193 VAL A C 1
ATOM 1514 O O . VAL A 1 193 ? 18.172 -5.586 -9.125 1 96 193 VAL A O 1
ATOM 1517 N N . LEU A 1 194 ? 16.422 -4.496 -9.898 1 96 194 LEU A N 1
ATOM 1518 C CA . LEU A 1 194 ? 16.812 -3.268 -9.219 1 96 194 LEU A CA 1
ATOM 1519 C C . LEU A 1 194 ? 16.734 -3.439 -7.703 1 96 194 LEU A C 1
ATOM 1521 O O . LEU A 1 194 ? 17.562 -2.9 -6.969 1 96 194 LEU A O 1
ATOM 1525 N N . HIS A 1 195 ? 15.766 -4.172 -7.227 1 96.44 195 HIS A N 1
ATOM 1526 C CA . HIS A 1 195 ? 15.562 -4.418 -5.801 1 96.44 195 HIS A CA 1
ATOM 1527 C C . HIS A 1 195 ? 16.703 -5.246 -5.219 1 96.44 195 HIS A C 1
ATOM 1529 O O . HIS A 1 195 ? 17.172 -4.969 -4.113 1 96.44 195 HIS A O 1
ATOM 1535 N N . GLN A 1 196 ? 17.156 -6.223 -5.992 1 92.88 196 GLN A N 1
ATOM 1536 C CA . GLN A 1 196 ? 18.078 -7.211 -5.445 1 92.88 196 GLN A CA 1
ATOM 1537 C C . GLN A 1 196 ? 19.516 -6.875 -5.797 1 92.88 196 GLN A C 1
ATOM 1539 O O . GLN A 1 196 ? 20.438 -7.586 -5.395 1 92.88 196 GLN A O 1
ATOM 1544 N N . HIS A 1 197 ? 19.641 -5.812 -6.629 1 90.19 197 HIS A N 1
ATOM 1545 C CA . HIS A 1 197 ? 21 -5.441 -7.023 1 90.19 197 HIS A CA 1
ATOM 1546 C C . HIS A 1 197 ? 21.875 -5.223 -5.801 1 90.19 197 HIS A C 1
ATOM 1548 O O . HIS A 1 197 ? 21.484 -4.562 -4.844 1 90.19 197 HIS A O 1
ATOM 1554 N N . GLN A 1 198 ? 23.031 -5.816 -5.984 1 85.62 198 GLN A N 1
ATOM 1555 C CA . GLN A 1 198 ? 24.016 -5.664 -4.918 1 85.62 198 GLN A CA 1
ATOM 1556 C C . GLN A 1 198 ? 25.062 -4.613 -5.281 1 85.62 198 GLN A C 1
ATOM 1558 O O . GLN A 1 198 ? 25.359 -4.41 -6.457 1 85.62 198 GLN A O 1
ATOM 1563 N N . GLY A 1 199 ? 25.469 -3.713 -4.414 1 85.62 199 GLY A N 1
ATOM 1564 C CA . GLY A 1 199 ? 26.562 -2.801 -4.684 1 85.62 199 GLY A CA 1
ATOM 1565 C C . GLY A 1 199 ? 26.141 -1.342 -4.652 1 85.62 199 GLY A C 1
ATOM 1566 O O . GLY A 1 199 ? 27 -0.448 -4.68 1 85.62 199 GLY A O 1
ATOM 1567 N N . TRP A 1 200 ? 24.891 -1.172 -4.789 1 90.19 200 TRP A N 1
ATOM 1568 C CA . TRP A 1 200 ? 24.406 0.206 -4.73 1 90.19 200 TRP A CA 1
ATOM 1569 C C . TRP A 1 200 ? 24.062 0.602 -3.297 1 90.19 200 TRP A C 1
ATOM 1571 O O . TRP A 1 200 ? 23.516 -0.198 -2.541 1 90.19 200 TRP A O 1
ATOM 1581 N N . ASN A 1 201 ? 24.484 1.789 -3.025 1 92 201 ASN A N 1
ATOM 1582 C CA . ASN A 1 201 ? 23.844 2.352 -1.839 1 92 201 ASN A CA 1
ATOM 1583 C C . ASN A 1 201 ? 22.406 2.789 -2.123 1 92 201 ASN A C 1
ATOM 1585 O O . ASN A 1 201 ? 21.938 2.688 -3.258 1 92 201 ASN A O 1
ATOM 1589 N N . MET A 1 202 ? 21.75 3.227 -1.146 1 91.25 202 MET A N 1
ATOM 1590 C CA . MET A 1 202 ? 20.328 3.51 -1.269 1 91.25 202 MET A CA 1
ATOM 1591 C C . MET A 1 202 ? 20.078 4.652 -2.252 1 91.25 202 MET A C 1
ATOM 1593 O O . MET A 1 202 ? 19.109 4.625 -3.01 1 91.25 202 MET A O 1
ATOM 1597 N N . ARG A 1 203 ? 20.922 5.617 -2.217 1 91.94 203 ARG A N 1
ATOM 1598 C CA . ARG A 1 203 ? 20.781 6.742 -3.135 1 91.94 203 ARG A CA 1
ATOM 1599 C C . ARG A 1 203 ? 20.938 6.293 -4.582 1 91.94 203 ARG A C 1
ATOM 1601 O O . ARG A 1 203 ? 20.125 6.645 -5.441 1 91.94 203 ARG A O 1
ATOM 1608 N N . ASP A 1 204 ? 21.969 5.492 -4.879 1 94.69 204 ASP A N 1
ATOM 1609 C CA . ASP A 1 204 ? 22.188 4.98 -6.227 1 94.69 204 ASP A CA 1
ATOM 1610 C C . ASP A 1 204 ? 21.016 4.129 -6.703 1 94.69 204 ASP A C 1
ATOM 1612 O O . ASP A 1 204 ? 20.578 4.258 -7.844 1 94.69 204 ASP A O 1
ATOM 1616 N N . ARG A 1 205 ? 20.562 3.27 -5.828 1 96.44 205 ARG A N 1
ATOM 1617 C CA . ARG A 1 205 ? 19.406 2.443 -6.176 1 96.44 205 ARG A CA 1
ATOM 1618 C C . ARG A 1 205 ? 18.203 3.307 -6.512 1 96.44 205 ARG A C 1
ATOM 1620 O O . ARG A 1 205 ? 17.516 3.072 -7.516 1 96.44 205 ARG A O 1
ATOM 1627 N N . GLY A 1 206 ? 17.969 4.367 -5.711 1 96.94 206 GLY A N 1
ATOM 1628 C CA . GLY A 1 206 ? 16.875 5.293 -5.965 1 96.94 206 GLY A CA 1
ATOM 1629 C C . GLY A 1 206 ? 16.969 5.977 -7.312 1 96.94 206 GLY A C 1
ATOM 1630 O O . GLY A 1 206 ? 15.969 6.137 -8.008 1 96.94 206 GLY A O 1
ATOM 1631 N N . VAL A 1 207 ? 18.156 6.324 -7.707 1 97.06 207 VAL A N 1
ATOM 1632 C CA . VAL A 1 207 ? 18.391 6.98 -8.992 1 97.06 207 VAL A CA 1
ATOM 1633 C C . VAL A 1 207 ? 18.016 6.035 -10.133 1 97.06 207 VAL A C 1
ATOM 1635 O O . VAL A 1 207 ? 17.328 6.434 -11.07 1 97.06 207 VAL A O 1
ATOM 1638 N N . HIS A 1 208 ? 18.453 4.789 -10.023 1 96.69 208 HIS A N 1
ATOM 1639 C CA . HIS A 1 208 ? 18.141 3.812 -11.055 1 96.69 208 HIS A CA 1
ATOM 1640 C C . HIS A 1 208 ? 16.641 3.525 -11.125 1 96.69 208 HIS A C 1
ATOM 1642 O O . HIS A 1 208 ? 16.078 3.352 -12.211 1 96.69 208 HIS A O 1
ATOM 1648 N N . VAL A 1 209 ? 16 3.533 -9.953 1 98.25 209 VAL A N 1
ATOM 1649 C CA . VAL A 1 209 ? 14.562 3.326 -9.898 1 98.25 209 VAL A CA 1
ATOM 1650 C C . VAL A 1 209 ? 13.844 4.48 -10.602 1 98.25 209 VAL A C 1
ATOM 1652 O O . VAL A 1 209 ? 12.984 4.258 -11.453 1 98.25 209 VAL A O 1
ATOM 1655 N N . LEU A 1 210 ? 14.211 5.691 -10.289 1 98.06 210 LEU A N 1
ATOM 1656 C CA . LEU A 1 210 ? 13.578 6.859 -10.898 1 98.06 210 LEU A CA 1
ATOM 1657 C C . LEU A 1 210 ? 13.789 6.867 -12.406 1 98.06 210 LEU A C 1
ATOM 1659 O O . LEU A 1 210 ? 12.867 7.176 -13.164 1 98.06 210 LEU A O 1
ATOM 1663 N N . LYS A 1 211 ? 14.969 6.48 -12.875 1 97.25 211 LYS A N 1
ATOM 1664 C CA . LYS A 1 211 ? 15.25 6.418 -14.305 1 97.25 211 LYS A CA 1
ATOM 1665 C C . LYS A 1 211 ? 14.359 5.387 -14.992 1 97.25 211 LYS A C 1
ATOM 1667 O O . LYS A 1 211 ? 13.75 5.672 -16.031 1 97.25 211 LYS A O 1
ATOM 1672 N N . TYR A 1 212 ? 14.281 4.238 -14.375 1 97.19 212 TYR A N 1
ATOM 1673 C CA . TYR A 1 212 ? 13.445 3.199 -14.969 1 97.19 212 TYR A CA 1
ATOM 1674 C C . TYR A 1 212 ? 11.992 3.648 -15.047 1 97.19 212 TYR A C 1
ATOM 1676 O O . TYR A 1 212 ? 11.305 3.389 -16.047 1 97.19 212 TYR A O 1
ATOM 1684 N N . LEU A 1 213 ? 11.516 4.391 -13.9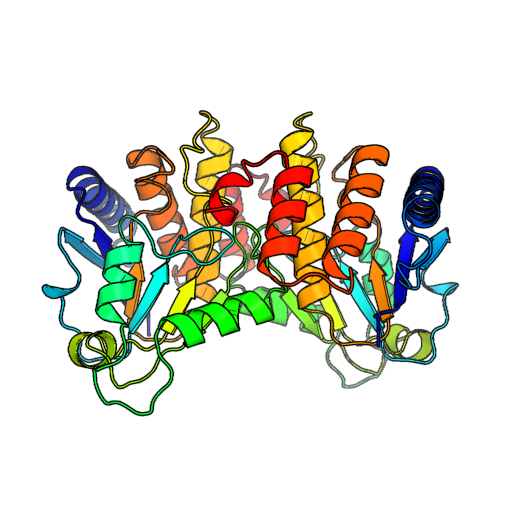92 1 98 213 LEU A N 1
ATOM 1685 C CA . LEU A 1 213 ? 10.109 4.773 -13.898 1 98 213 LEU A CA 1
ATOM 1686 C C . LEU A 1 213 ? 9.852 6.082 -14.633 1 98 213 LEU A C 1
ATOM 1688 O O . LEU A 1 213 ? 8.758 6.648 -14.539 1 98 213 LEU A O 1
ATOM 1692 N N . ALA A 1 214 ? 10.82 6.543 -15.352 1 96.5 214 ALA A N 1
ATOM 1693 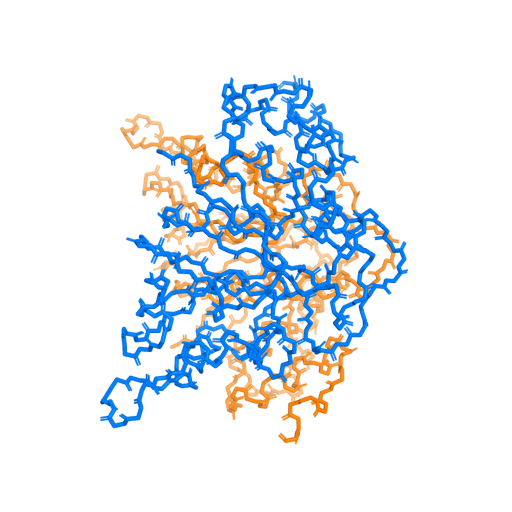C CA . ALA A 1 214 ? 10.727 7.77 -16.141 1 96.5 214 ALA A CA 1
ATOM 1694 C C . ALA A 1 214 ? 10.391 8.969 -15.258 1 96.5 214 ALA A C 1
ATOM 1696 O O . ALA A 1 214 ? 9.508 9.758 -15.594 1 96.5 214 ALA A O 1
ATOM 1697 N N . GLU A 1 215 ? 10.977 9.023 -14.055 1 96.19 215 GLU A N 1
ATOM 1698 C CA . GLU A 1 215 ? 10.93 10.164 -13.141 1 96.19 215 GLU A CA 1
ATOM 1699 C C . GLU A 1 215 ? 12.266 10.898 -13.117 1 96.19 215 GLU A C 1
ATOM 1701 O O . GLU A 1 215 ? 13.297 10.344 -13.492 1 96.19 215 GLU A O 1
ATOM 1706 N N . ASP A 1 216 ? 12.273 12.133 -12.727 1 93.94 216 ASP A N 1
ATOM 1707 C CA . ASP A 1 216 ? 13.477 12.961 -12.711 1 93.94 216 ASP A CA 1
ATOM 1708 C C . ASP A 1 216 ? 14.43 12.516 -11.609 1 93.94 216 ASP A C 1
ATOM 1710 O O . ASP A 1 216 ? 14.164 12.734 -10.422 1 93.94 216 ASP A O 1
ATOM 1714 N N . PRO A 1 217 ? 15.531 11.977 -11.938 1 94.69 217 PRO A N 1
ATOM 1715 C CA . PRO A 1 217 ? 16.453 11.477 -10.914 1 94.69 217 PRO A CA 1
ATOM 1716 C C . PRO A 1 217 ? 17.25 12.586 -10.234 1 94.69 217 PRO A C 1
ATOM 1718 O O . PRO A 1 217 ? 17.906 12.344 -9.219 1 94.69 217 PRO A O 1
ATOM 1721 N N . SER A 1 218 ? 17.203 13.812 -10.711 1 94 218 SER A N 1
ATOM 1722 C CA . SER A 1 218 ? 17.984 14.922 -10.164 1 94 218 SER A CA 1
ATOM 1723 C C . SER A 1 218 ? 17.562 15.227 -8.734 1 94 218 SER A C 1
ATOM 1725 O O . SER A 1 218 ? 18.344 15.82 -7.973 1 94 218 SER A O 1
ATOM 1727 N N . PHE A 1 219 ? 16.453 14.82 -8.359 1 91.38 219 PHE A N 1
ATOM 1728 C CA . PHE A 1 219 ? 15.977 14.992 -6.996 1 91.38 219 PHE A CA 1
ATOM 1729 C C . PHE A 1 219 ? 16.906 14.305 -6.004 1 91.38 219 PHE A C 1
ATOM 1731 O O . PHE A 1 219 ? 17.078 14.773 -4.875 1 91.38 219 PHE A O 1
ATOM 1738 N N . LEU A 1 220 ? 17.516 13.219 -6.496 1 91.81 220 LEU A N 1
ATOM 1739 C CA . LEU A 1 220 ? 18.391 12.461 -5.605 1 91.81 220 LEU A CA 1
ATOM 1740 C C . LEU A 1 220 ? 19.859 12.781 -5.895 1 91.81 220 LEU A C 1
ATOM 1742 O O . LEU A 1 220 ? 20.734 12.367 -5.141 1 91.81 220 LEU A O 1
ATOM 1746 N N . GLU A 1 221 ? 20.094 13.438 -7.047 1 79.5 221 GLU A N 1
ATOM 1747 C CA . GLU A 1 221 ? 21.484 13.688 -7.438 1 79.5 221 GLU A CA 1
ATOM 1748 C C . GLU A 1 221 ? 22.031 14.945 -6.758 1 79.5 221 GLU A C 1
ATOM 1750 O O . GLU A 1 221 ? 23.234 15.164 -6.73 1 79.5 221 GLU A O 1
ATOM 1755 N N . LEU A 1 222 ? 21.266 15.742 -6.062 1 59.19 222 LEU A N 1
ATOM 1756 C CA . LEU A 1 222 ? 21.766 16.969 -5.438 1 59.19 222 LEU A CA 1
ATOM 1757 C C . LEU A 1 222 ? 22.328 16.672 -4.051 1 59.19 222 LEU A C 1
ATOM 1759 O O . LEU A 1 222 ? 21.875 15.742 -3.375 1 59.19 222 LEU A O 1
ATOM 1763 N N . MET B 1 1 ? -13.438 2.932 21.016 1 51.16 1 MET B N 1
ATOM 1764 C CA . MET B 1 1 ? -13.656 4.367 20.875 1 51.16 1 MET B CA 1
ATOM 1765 C C . MET B 1 1 ? -13.172 4.852 19.516 1 51.16 1 MET B C 1
ATOM 1767 O O . MET B 1 1 ? -12.195 4.336 18.969 1 51.16 1 MET B O 1
ATOM 1771 N N . LEU B 1 2 ? -14.031 5.762 18.922 1 64.88 2 LEU B N 1
ATOM 1772 C CA . LEU B 1 2 ? -13.688 6.262 17.594 1 64.88 2 LEU B CA 1
ATOM 1773 C C . LEU B 1 2 ? -12.461 7.168 17.656 1 64.88 2 LEU B C 1
ATOM 1775 O O . LEU B 1 2 ? -12.273 7.898 18.641 1 64.88 2 LEU B O 1
ATOM 1779 N N . GLN B 1 3 ? -11.719 7.016 16.812 1 85 3 GLN B N 1
ATOM 1780 C CA . GLN B 1 3 ? -10.531 7.844 16.641 1 85 3 GLN B CA 1
ATOM 1781 C C . GLN B 1 3 ? -10.914 9.297 16.344 1 85 3 GLN B C 1
ATOM 1783 O O . GLN B 1 3 ? -11.844 9.555 15.578 1 85 3 GLN B O 1
ATOM 1788 N N . LYS B 1 4 ? -10.414 10.297 17.203 1 95.69 4 LYS B N 1
ATOM 1789 C CA . LYS B 1 4 ? -10.547 11.695 16.812 1 95.69 4 LYS B CA 1
ATOM 1790 C C . LYS B 1 4 ? -9.703 12 15.578 1 95.69 4 LYS B C 1
ATOM 1792 O O . LYS B 1 4 ? -8.508 11.727 15.555 1 95.69 4 LYS B O 1
ATOM 1797 N N . ILE B 1 5 ? -10.398 12.547 14.617 1 98.12 5 ILE B N 1
ATOM 1798 C CA . ILE B 1 5 ? -9.727 12.875 13.367 1 98.12 5 ILE B CA 1
ATOM 1799 C C . ILE B 1 5 ? -9.539 14.391 13.266 1 98.12 5 ILE B C 1
ATOM 1801 O O . ILE B 1 5 ? -10.516 15.141 13.227 1 98.12 5 ILE B O 1
ATOM 1805 N N . ILE B 1 6 ? -8.344 14.797 13.219 1 98.62 6 ILE B N 1
ATOM 1806 C CA . ILE B 1 6 ? -8 16.203 13.102 1 98.62 6 ILE B CA 1
ATOM 1807 C C . ILE B 1 6 ? -7.484 16.5 11.688 1 98.62 6 ILE B C 1
ATOM 1809 O O . ILE B 1 6 ? -6.48 15.922 11.258 1 98.62 6 ILE B O 1
ATOM 1813 N N . LEU B 1 7 ? -8.211 17.359 11.023 1 98.81 7 LEU B N 1
ATOM 1814 C CA . LEU B 1 7 ? -7.805 17.828 9.711 1 98.81 7 LEU B CA 1
ATOM 1815 C C . LEU B 1 7 ? -7.086 19.172 9.812 1 98.81 7 LEU B C 1
ATOM 1817 O O . LEU B 1 7 ? -7.691 20.188 10.188 1 98.81 7 LEU B O 1
ATOM 1821 N N . LEU B 1 8 ? -5.82 19.125 9.461 1 98.62 8 LEU B N 1
ATOM 1822 C CA . LEU B 1 8 ? -4.988 20.312 9.68 1 98.62 8 LEU B CA 1
ATOM 1823 C C . LEU B 1 8 ? -4.367 20.781 8.375 1 98.62 8 LEU B C 1
ATOM 1825 O O . LEU B 1 8 ? -3.736 20 7.66 1 98.62 8 LEU B O 1
ATOM 1829 N N . ASP B 1 9 ? -4.543 22.047 8.062 1 98.12 9 ASP B N 1
ATOM 1830 C CA . ASP B 1 9 ? -3.889 22.641 6.902 1 98.12 9 ASP B CA 1
ATOM 1831 C C . ASP B 1 9 ? -3.863 24.156 7.012 1 98.12 9 ASP B C 1
ATOM 1833 O O . ASP B 1 9 ? -4.688 24.75 7.707 1 98.12 9 ASP B O 1
ATOM 1837 N N . LEU B 1 10 ? -2.943 24.766 6.273 1 97 10 LEU B N 1
ATOM 1838 C CA . LEU B 1 10 ? -2.867 26.219 6.207 1 97 10 LEU B CA 1
ATOM 1839 C C . LEU B 1 10 ? -3.85 26.766 5.176 1 97 10 LEU B C 1
ATOM 1841 O O . LEU B 1 10 ? -4.25 27.922 5.254 1 97 10 LEU B O 1
ATOM 1845 N N . ASN B 1 11 ? -4.176 25.969 4.195 1 97.81 11 ASN B N 1
ATOM 1846 C CA . ASN B 1 11 ? -5.059 26.406 3.113 1 97.81 11 ASN B CA 1
ATOM 1847 C C . ASN B 1 11 ? -6.488 26.594 3.602 1 97.81 11 ASN B C 1
ATOM 1849 O O . ASN B 1 11 ? -7.199 25.625 3.863 1 97.81 11 ASN B O 1
ATOM 1853 N N . LYS B 1 12 ? -6.914 27.781 3.621 1 98.44 12 LYS B N 1
ATOM 1854 C CA . LYS B 1 12 ? -8.227 28.141 4.145 1 98.44 12 LYS B CA 1
ATOM 1855 C C . LYS B 1 12 ? -9.344 27.516 3.307 1 98.44 12 LYS B C 1
ATOM 1857 O O . LYS B 1 12 ? -10.375 27.109 3.838 1 98.44 12 LYS B O 1
ATOM 1862 N N . GLU B 1 13 ? -9.141 27.5 2.078 1 98.75 13 GLU B N 1
ATOM 1863 C CA . GLU B 1 13 ? -10.156 26.938 1.194 1 98.75 13 GLU B CA 1
ATOM 1864 C C . GLU B 1 13 ? -10.352 25.438 1.472 1 98.75 13 GLU B C 1
ATOM 1866 O O . GLU B 1 13 ? -11.484 24.969 1.565 1 98.75 13 GLU B O 1
ATOM 1871 N N . LEU B 1 14 ? -9.305 24.75 1.624 1 98.75 14 LEU B N 1
ATOM 1872 C CA . LEU B 1 14 ? -9.383 23.328 1.926 1 98.75 14 LEU B CA 1
ATOM 1873 C C . LEU B 1 14 ? -10.086 23.094 3.26 1 98.75 14 LEU B C 1
ATOM 1875 O O . LEU B 1 14 ? -10.969 22.234 3.361 1 98.75 14 LEU B O 1
ATOM 1879 N N . CYS B 1 15 ? -9.734 23.828 4.27 1 98.88 15 CYS B N 1
ATOM 1880 C CA . CYS B 1 15 ? -10.352 23.703 5.582 1 98.88 15 CYS B CA 1
ATOM 1881 C C . CYS B 1 15 ? -11.852 23.984 5.508 1 98.88 15 CYS B C 1
ATOM 1883 O O . CYS B 1 15 ? -12.648 23.266 6.117 1 98.88 15 CYS B O 1
ATOM 1885 N N . SER B 1 16 ? -12.18 24.969 4.75 1 98.81 16 SER B N 1
ATOM 1886 C CA . SER B 1 16 ? -13.594 25.297 4.578 1 98.81 16 SER B CA 1
ATOM 1887 C C . SER B 1 16 ? -14.344 24.156 3.887 1 98.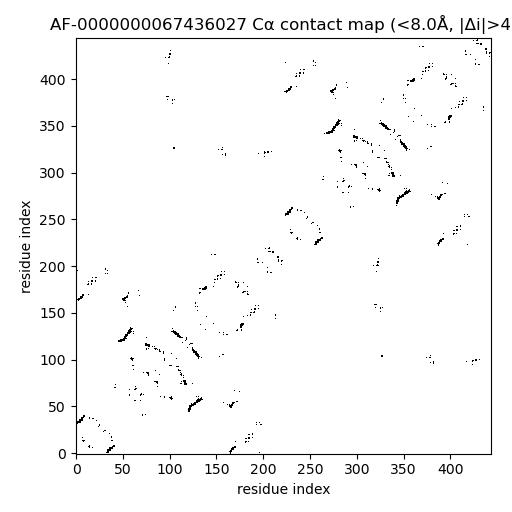81 16 SER B C 1
ATOM 1889 O O . SER B 1 16 ? -15.477 23.844 4.258 1 98.81 16 SER B O 1
ATOM 1891 N N . LEU B 1 17 ? -13.727 23.594 2.92 1 98.88 17 LEU B N 1
ATOM 1892 C CA . LEU B 1 17 ? -14.352 22.5 2.178 1 98.88 17 LEU B CA 1
ATOM 1893 C C . LEU B 1 17 ? -14.492 21.25 3.051 1 98.88 17 LEU B C 1
ATOM 1895 O O . LEU B 1 17 ? -15.5 20.547 2.973 1 98.88 17 LEU B O 1
ATOM 1899 N N . TRP B 1 18 ? -13.5 20.984 3.883 1 98.81 18 TRP B N 1
ATOM 1900 C CA . TRP B 1 18 ? -13.648 19.906 4.859 1 98.81 18 TRP B CA 1
ATOM 1901 C C . TRP B 1 18 ? -14.875 20.141 5.742 1 98.81 18 TRP B C 1
ATOM 1903 O O . TRP B 1 18 ? -15.688 19.234 5.934 1 98.81 18 TRP B O 1
ATOM 1913 N N . GLN B 1 19 ? -14.984 21.328 6.242 1 98.44 19 GLN B N 1
ATOM 1914 C CA . GLN B 1 19 ? -16.109 21.672 7.113 1 98.44 19 GLN B CA 1
ATOM 1915 C C . GLN B 1 19 ? -17.438 21.469 6.398 1 98.44 19 GLN B C 1
ATOM 1917 O O . GLN B 1 19 ? -18.391 20.938 6.977 1 98.44 19 GLN B O 1
ATOM 1922 N N . LYS B 1 20 ? -17.469 21.922 5.234 1 98.31 20 LYS B N 1
ATOM 1923 C CA . LYS B 1 20 ? -18.688 21.797 4.438 1 98.31 20 LYS B CA 1
ATOM 1924 C C . LYS B 1 20 ? -19.062 20.328 4.246 1 98.31 20 LYS B C 1
ATOM 1926 O O . LYS B 1 20 ? -20.219 19.953 4.395 1 98.31 20 LYS B O 1
ATOM 1931 N N . GLU B 1 21 ? -18.109 19.484 3.883 1 97.75 21 GLU B N 1
ATOM 1932 C CA . GLU B 1 21 ? -18.359 18.047 3.686 1 97.75 21 GLU B CA 1
ATOM 1933 C C . GLU B 1 21 ? -18.812 17.391 4.984 1 97.75 21 GLU B C 1
ATOM 1935 O O . GLU B 1 21 ? -19.719 16.562 4.977 1 97.75 21 GLU B O 1
ATOM 1940 N N . ILE B 1 22 ? -18.172 17.734 6.051 1 97.12 22 ILE B N 1
ATOM 1941 C CA . ILE B 1 22 ? -18.531 17.172 7.355 1 97.12 22 ILE B CA 1
ATOM 1942 C C . ILE B 1 22 ? -19.969 17.547 7.699 1 97.12 22 ILE B C 1
ATOM 1944 O O . ILE B 1 22 ? -20.734 16.703 8.164 1 97.12 22 ILE B O 1
ATOM 1948 N N . GLN B 1 23 ? -20.297 18.781 7.48 1 95.94 23 GLN B N 1
ATOM 1949 C CA . GLN B 1 23 ? -21.656 19.25 7.75 1 95.94 23 GLN B CA 1
ATOM 1950 C C . GLN B 1 23 ? -22.672 18.516 6.887 1 95.94 23 GLN B C 1
ATOM 1952 O O . GLN B 1 23 ? -23.75 18.125 7.367 1 95.94 23 GLN B O 1
ATOM 1957 N N . ARG B 1 24 ? -22.344 18.359 5.668 1 94.69 24 ARG B N 1
ATOM 1958 C CA . ARG B 1 24 ? -23.219 17.656 4.746 1 94.69 24 ARG B CA 1
ATOM 1959 C C . ARG B 1 24 ? -23.516 16.25 5.25 1 94.69 24 ARG B C 1
ATOM 1961 O O . ARG B 1 24 ? -24.672 15.82 5.285 1 94.69 24 ARG B O 1
ATOM 1968 N N . ILE B 1 25 ? -22.5 15.562 5.66 1 90.94 25 ILE B N 1
ATOM 1969 C CA . ILE B 1 25 ? -22.641 14.188 6.129 1 90.94 25 ILE B CA 1
ATOM 1970 C C . ILE B 1 25 ? -23.422 14.164 7.438 1 90.94 25 ILE B C 1
ATOM 1972 O O . ILE B 1 25 ? -24.281 13.297 7.641 1 90.94 25 ILE B O 1
ATOM 1976 N N . SER B 1 26 ? -23.125 15.102 8.32 1 90.62 26 SER B N 1
ATOM 1977 C CA . SER B 1 26 ? -23.828 15.188 9.602 1 90.62 26 SER B CA 1
ATOM 1978 C C . SER B 1 26 ? -25.312 15.414 9.391 1 90.62 26 SER B C 1
ATOM 1980 O O . SER B 1 26 ? -26.141 14.906 10.164 1 90.62 26 SER B O 1
ATOM 1982 N N . ASN B 1 27 ? -25.656 16.125 8.406 1 91.44 27 ASN B N 1
ATOM 1983 C CA . ASN B 1 27 ? -27.062 16.375 8.086 1 91.44 27 ASN B CA 1
ATOM 1984 C C . ASN B 1 27 ? -27.75 15.117 7.57 1 91.44 27 ASN B C 1
ATOM 1986 O O . ASN B 1 27 ? -28.906 14.859 7.91 1 91.44 27 ASN B O 1
ATOM 1990 N N . LEU B 1 28 ? -27.016 14.375 6.867 1 87.56 28 LEU B N 1
ATOM 1991 C CA . LEU B 1 28 ? -27.562 13.164 6.273 1 87.56 28 LEU B CA 1
ATOM 1992 C C . LEU B 1 28 ? -27.609 12.031 7.293 1 87.56 28 LEU B C 1
ATOM 1994 O O . LEU B 1 28 ? -28.484 11.172 7.246 1 87.56 28 LEU B O 1
ATOM 1998 N N . HIS B 1 29 ? -26.5 12.078 8.109 1 85.06 29 HIS B N 1
ATOM 1999 C CA . HIS B 1 29 ? -26.359 11.047 9.133 1 85.06 29 HIS B CA 1
ATOM 2000 C C . HIS B 1 29 ? -26.047 11.656 10.492 1 85.06 29 HIS B C 1
ATOM 2002 O O . HIS B 1 29 ? -24.906 11.586 10.961 1 85.06 29 HIS B O 1
ATOM 2008 N N . PRO B 1 30 ? -27 12.078 11.18 1 78.56 30 PRO B N 1
ATOM 2009 C CA . PRO B 1 30 ? -26.781 12.805 12.438 1 78.56 30 PRO B CA 1
ATOM 2010 C C . PRO B 1 30 ? -26.109 11.945 13.5 1 78.56 30 PRO B C 1
ATOM 2012 O O . PRO B 1 30 ? -25.453 12.469 14.406 1 78.56 30 PRO B O 1
ATOM 2015 N N . ASN B 1 31 ? -26.172 10.695 13.281 1 74.25 31 ASN B N 1
ATOM 2016 C CA . ASN B 1 31 ? -25.609 9.82 14.312 1 74.25 31 ASN B CA 1
ATOM 2017 C C . ASN B 1 31 ? -24.266 9.234 13.883 1 74.25 31 ASN B C 1
ATOM 2019 O O . ASN B 1 31 ? -23.875 8.164 14.344 1 74.25 31 ASN B O 1
ATOM 2023 N N . ASN B 1 32 ? -23.5 9.875 13.078 1 76.94 32 ASN B N 1
ATOM 2024 C CA . ASN B 1 32 ? -22.25 9.297 12.602 1 76.94 32 ASN B CA 1
ATOM 2025 C C . ASN B 1 32 ? -21.188 9.281 13.703 1 76.94 32 ASN B C 1
ATOM 2027 O O . ASN B 1 32 ? -20.25 8.484 13.648 1 76.94 32 ASN B O 1
ATOM 2031 N N . GLY B 1 33 ? -21.25 10.008 14.703 1 82.44 33 GLY B N 1
ATOM 2032 C CA . GLY B 1 33 ? -20.469 10 15.93 1 82.44 33 GLY B CA 1
ATOM 2033 C C . GLY B 1 33 ? -18.984 10.172 15.703 1 82.44 33 GLY B C 1
ATOM 2034 O O . GLY B 1 33 ? -18.188 9.984 16.625 1 82.44 33 GLY B O 1
ATOM 2035 N N . ILE B 1 34 ? -18.5 10.5 14.477 1 88.38 34 ILE B N 1
ATOM 2036 C CA . ILE B 1 34 ? -17.078 10.656 14.219 1 88.38 34 ILE B CA 1
ATOM 2037 C C . ILE B 1 34 ? -16.609 12 14.773 1 88.38 34 ILE B C 1
ATOM 2039 O O . ILE B 1 34 ? -17.156 13.047 14.43 1 88.38 34 ILE B O 1
ATOM 2043 N N . PRO B 1 35 ? -15.703 12 15.625 1 92.94 35 PRO B N 1
ATOM 2044 C CA . PRO B 1 35 ? -15.195 13.258 16.188 1 92.94 35 PRO B CA 1
ATOM 2045 C C . PRO B 1 35 ? -14.203 13.953 15.266 1 92.94 35 PRO B C 1
ATOM 2047 O O . PRO B 1 35 ? -12.992 13.727 15.367 1 92.94 35 PRO B O 1
ATOM 2050 N N . PHE B 1 36 ? -14.703 14.898 14.5 1 96.38 36 PHE B N 1
ATOM 2051 C CA . PHE B 1 36 ? -13.883 15.672 13.578 1 96.38 36 PHE B CA 1
ATOM 2052 C C . PHE B 1 36 ? -13.43 16.984 14.219 1 96.38 36 PHE B C 1
ATOM 2054 O O . PHE B 1 36 ? -14.203 17.625 14.938 1 96.38 36 PHE B O 1
ATOM 2061 N N . GLN B 1 37 ? -12.281 17.359 13.93 1 97.38 37 GLN B N 1
ATOM 2062 C CA . GLN B 1 37 ? -11.805 18.719 14.164 1 97.38 37 GLN B CA 1
ATOM 2063 C C . GLN B 1 37 ? -11.055 19.25 12.953 1 97.38 37 GLN B C 1
ATOM 2065 O O . GLN B 1 37 ? -10.102 18.625 12.477 1 97.38 37 GLN B O 1
ATOM 2070 N N . VAL B 1 38 ? -11.516 20.328 12.43 1 98.56 38 VAL B N 1
ATOM 2071 C CA . VAL B 1 38 ? -10.789 21.031 11.375 1 98.56 38 VAL B CA 1
ATOM 2072 C C . VAL B 1 38 ? -9.953 22.156 11.984 1 98.56 38 VAL B C 1
ATOM 2074 O O . VAL B 1 38 ? -10.477 22.969 12.742 1 98.56 38 VAL B O 1
ATOM 2077 N N . PHE B 1 39 ? -8.727 22.125 11.656 1 98.31 39 PHE B N 1
ATOM 2078 C CA . PHE B 1 39 ? -7.801 23.094 12.227 1 98.31 39 PHE B CA 1
ATOM 2079 C C . PHE B 1 39 ? -7.047 23.844 11.133 1 98.31 39 PHE B C 1
ATOM 2081 O O . PHE B 1 39 ? -6.105 23.312 10.547 1 98.31 39 PHE B O 1
ATOM 2088 N N . ASN B 1 40 ? -7.422 25.094 10.844 1 98.25 40 ASN B N 1
ATOM 2089 C CA . ASN B 1 40 ? -6.699 25.969 9.922 1 98.25 40 ASN B CA 1
ATOM 2090 C C . ASN B 1 40 ? -5.547 26.688 10.617 1 98.25 40 ASN B C 1
ATOM 2092 O O . ASN B 1 40 ? -5.719 27.781 11.148 1 98.25 40 ASN B O 1
ATOM 2096 N N . GLY B 1 41 ? -4.383 26.016 10.602 1 96.94 41 GLY B N 1
ATOM 2097 C CA . GLY B 1 41 ? -3.229 26.531 11.32 1 96.94 41 GLY B CA 1
ATOM 2098 C C . GLY B 1 41 ? -2.031 25.609 11.273 1 96.94 41 GLY B C 1
ATOM 2099 O O . GLY B 1 41 ? -1.926 24.766 10.375 1 96.94 41 GLY B O 1
ATOM 2100 N N . THR B 1 42 ? -1.13 25.875 12.18 1 96.12 42 THR B N 1
ATOM 2101 C CA . THR B 1 42 ? 0.121 25.125 12.227 1 96.12 42 THR B CA 1
ATOM 2102 C C . THR B 1 42 ? 0.16 24.203 13.445 1 96.12 42 THR B C 1
ATOM 2104 O O . THR B 1 42 ? -0.644 24.359 14.367 1 96.12 42 THR B O 1
ATOM 2107 N N . PHE B 1 43 ? 1.097 23.281 13.414 1 96.38 43 PHE B N 1
ATOM 2108 C CA . PHE B 1 43 ? 1.236 22.328 14.508 1 96.38 43 PHE B CA 1
ATOM 2109 C C . PHE B 1 43 ? 1.5 23.047 15.828 1 96.38 43 PHE B C 1
ATOM 2111 O O . PHE B 1 43 ? 1.091 22.562 16.891 1 96.38 43 PHE B O 1
ATOM 2118 N N . ASP B 1 44 ? 2.182 24.172 15.766 1 92.19 44 ASP B N 1
ATOM 2119 C CA . ASP B 1 44 ? 2.59 24.875 16.969 1 92.19 44 ASP B CA 1
ATOM 2120 C C . ASP B 1 44 ? 1.375 25.375 17.75 1 92.19 44 ASP B C 1
ATOM 2122 O O . ASP B 1 44 ? 1.472 25.672 18.938 1 92.19 44 ASP B O 1
ATOM 2126 N N . GLN B 1 45 ? 0.342 25.438 17.062 1 95.69 45 GLN B N 1
ATOM 2127 C CA . GLN B 1 45 ? -0.873 25.984 17.656 1 95.69 45 GLN B CA 1
ATOM 2128 C C . GLN B 1 45 ? -1.75 24.875 18.219 1 95.69 45 GLN B C 1
ATOM 2130 O O . GLN B 1 45 ? -2.793 25.156 18.828 1 95.69 45 GLN B O 1
ATOM 2135 N N . LEU B 1 46 ? -1.374 23.719 18.016 1 95.62 46 LEU B N 1
ATOM 2136 C CA . LEU B 1 46 ? -2.158 22.562 18.453 1 95.62 46 LEU B CA 1
ATOM 2137 C C . LEU B 1 46 ? -1.559 21.938 19.703 1 95.62 46 LEU B C 1
ATOM 2139 O O . LEU B 1 46 ? -0.337 21.812 19.812 1 95.62 46 LEU B O 1
ATOM 2143 N N . ARG B 1 47 ? -2.439 21.609 20.703 1 96.56 47 ARG B N 1
ATOM 2144 C CA . ARG B 1 47 ? -2.066 20.859 21.906 1 96.56 47 ARG B CA 1
ATOM 2145 C C . ARG B 1 47 ? -3.047 19.719 22.156 1 96.56 47 ARG B C 1
ATOM 2147 O O . ARG B 1 47 ? -4.262 19.938 22.156 1 96.56 47 ARG B O 1
ATOM 2154 N N . LEU B 1 48 ? -2.426 18.562 22.203 1 96.88 48 LEU B N 1
ATOM 2155 C CA . LEU B 1 48 ? -3.227 17.375 22.5 1 96.88 48 LEU B CA 1
ATOM 2156 C C . LEU B 1 48 ? -2.658 16.625 23.688 1 96.88 48 LEU B C 1
ATOM 2158 O O . LEU B 1 48 ? -1.439 16.5 23.828 1 96.88 48 LEU B O 1
ATOM 2162 N N . ASP B 1 49 ? -3.506 15.977 24.547 1 94.69 49 ASP B N 1
ATOM 2163 C CA . ASP B 1 49 ? -3.08 15.359 25.797 1 94.69 49 ASP B CA 1
ATOM 2164 C C . ASP B 1 49 ? -3.166 13.836 25.719 1 94.69 49 ASP B C 1
ATOM 2166 O O . ASP B 1 49 ? -3.182 13.156 26.75 1 94.69 49 ASP B O 1
ATOM 2170 N N . SER B 1 50 ? -3.359 13.367 24.562 1 97 50 SER B N 1
ATOM 2171 C CA . SER B 1 50 ? -3.379 11.93 24.328 1 97 50 SER B CA 1
ATOM 2172 C C . SER B 1 50 ? -2.582 11.562 23.078 1 97 50 SER B C 1
ATOM 2174 O O . SER B 1 50 ? -2.334 12.414 22.219 1 97 50 SER B O 1
ATOM 2176 N N . PRO B 1 51 ? -2.135 10.32 23.016 1 97.88 51 PRO B N 1
ATOM 2177 C CA . PRO B 1 51 ? -1.271 9.891 21.906 1 97.88 51 PRO B CA 1
ATOM 2178 C C . PRO B 1 51 ? -1.851 10.234 20.531 1 97.88 51 PRO B C 1
ATOM 2180 O O . PRO B 1 51 ? -3.053 10.07 20.312 1 97.88 51 PRO B O 1
ATOM 2183 N N . THR B 1 52 ? -1.002 10.711 19.719 1 98.25 52 THR B N 1
ATOM 2184 C CA . THR B 1 52 ? -1.4 11.203 18.406 1 98.25 52 THR B CA 1
ATOM 2185 C C . THR B 1 52 ? -0.475 10.664 17.328 1 98.25 52 THR B C 1
ATOM 2187 O O . THR B 1 52 ? 0.734 10.547 17.531 1 98.25 52 THR B O 1
ATOM 2190 N N . THR B 1 53 ? -1.041 10.281 16.219 1 98.56 53 THR B N 1
ATOM 2191 C CA . THR B 1 53 ? -0.289 9.93 15.016 1 98.56 53 THR B CA 1
ATOM 2192 C C . THR B 1 53 ? -0.525 10.953 13.914 1 98.56 53 THR B C 1
ATOM 2194 O O . THR B 1 53 ? -1.646 11.438 13.734 1 98.56 53 THR B O 1
ATOM 2197 N N . ILE B 1 54 ? 0.505 11.305 13.211 1 98.62 54 ILE B N 1
ATOM 2198 C CA . ILE B 1 54 ? 0.403 12.203 12.07 1 98.62 54 ILE B CA 1
ATOM 2199 C C . ILE B 1 54 ? 0.554 11.406 10.773 1 98.62 54 ILE B C 1
ATOM 2201 O O . ILE B 1 54 ? 1.427 10.547 10.664 1 98.62 54 ILE B O 1
ATOM 2205 N N . VAL B 1 55 ? -0.302 11.68 9.805 1 98.62 55 VAL B N 1
ATOM 2206 C CA . VAL B 1 55 ? -0.159 11.117 8.469 1 98.62 55 VAL B CA 1
ATOM 2207 C C . VAL B 1 55 ? 0.62 12.086 7.578 1 98.62 55 VAL B C 1
ATOM 2209 O O . VAL B 1 55 ? 0.287 13.273 7.5 1 98.62 55 VAL B O 1
ATOM 2212 N N . SER B 1 56 ? 1.629 11.57 6.938 1 98 56 SER B N 1
ATOM 2213 C CA . SER B 1 56 ? 2.439 12.375 6.023 1 98 56 SER B CA 1
ATOM 2214 C C . SER B 1 56 ? 2.301 11.891 4.586 1 98 56 SER B C 1
ATOM 2216 O O . SER B 1 56 ? 2.691 10.766 4.266 1 98 56 SER B O 1
ATOM 2218 N N . PRO B 1 57 ? 1.676 12.586 3.689 1 96.44 57 PRO B N 1
ATOM 2219 C CA . PRO B 1 57 ? 1.562 12.172 2.291 1 96.44 57 PRO B CA 1
ATOM 2220 C C . PRO B 1 57 ? 2.92 12 1.612 1 96.44 57 PRO B C 1
ATOM 2222 O O . PRO B 1 57 ? 3.104 11.078 0.812 1 96.44 57 PRO B O 1
ATOM 2225 N N . GLY B 1 58 ? 3.92 12.531 1.931 1 94.25 58 GLY B N 1
ATOM 2226 C CA . GLY B 1 58 ? 5.328 12.562 1.566 1 94.25 58 GLY B CA 1
ATOM 2227 C C . GLY B 1 58 ? 5.59 12.062 0.161 1 94.25 58 GLY B C 1
ATOM 2228 O O . GLY B 1 58 ? 4.742 12.188 -0.721 1 94.25 58 GLY B O 1
ATOM 2229 N N . ASN B 1 59 ? 6.82 11.633 -0.131 1 97.25 59 ASN B N 1
ATOM 2230 C CA . ASN B 1 59 ? 7.332 11.141 -1.404 1 97.25 59 ASN B CA 1
ATOM 2231 C C . ASN B 1 59 ? 8.055 9.812 -1.238 1 97.25 59 ASN B C 1
ATOM 2233 O O . ASN B 1 59 ? 8.156 9.289 -0.126 1 97.25 59 ASN B O 1
ATOM 2237 N N . SER B 1 60 ? 8.578 9.305 -2.266 1 98.31 60 SER B N 1
ATOM 2238 C CA . SER B 1 60 ? 9.047 7.922 -2.287 1 98.31 60 SER B CA 1
ATOM 2239 C C . SER B 1 60 ? 10.406 7.785 -1.607 1 98.31 60 SER B C 1
ATOM 2241 O O . SER B 1 60 ? 10.945 6.684 -1.508 1 98.31 60 SER B O 1
ATOM 2243 N N . PHE B 1 61 ? 10.906 8.898 -1.06 1 97.19 61 PHE B N 1
ATOM 2244 C CA . PHE B 1 61 ? 12.242 8.844 -0.474 1 97.19 61 PHE B CA 1
ATOM 2245 C C . PHE B 1 61 ? 12.25 9.461 0.92 1 97.19 61 PHE B C 1
ATOM 2247 O O . PHE B 1 61 ? 13.312 9.758 1.471 1 97.19 61 PHE B O 1
ATOM 2254 N N . ALA B 1 62 ? 11.023 9.672 1.405 1 96.06 62 ALA B N 1
ATOM 2255 C CA . ALA B 1 62 ? 10.82 10.219 2.744 1 96.06 62 ALA B CA 1
ATOM 2256 C C . ALA B 1 62 ? 11.602 11.523 2.928 1 96.06 62 ALA B C 1
ATOM 2258 O O . ALA B 1 62 ? 12.219 11.742 3.977 1 96.06 62 ALA B O 1
ATOM 2259 N N . SER B 1 63 ? 11.609 12.203 1.838 1 93.81 63 SER B N 1
ATOM 2260 C CA . SER B 1 63 ? 12.18 13.547 1.936 1 93.81 63 SER B CA 1
ATOM 2261 C C . SER B 1 63 ? 11.18 14.516 2.559 1 93.81 63 SER B C 1
ATOM 2263 O O . SER B 1 63 ? 10.062 14.664 2.068 1 93.81 63 SER B O 1
ATOM 2265 N N . PHE B 1 64 ? 11.5 15.094 3.672 1 94.12 64 PHE B N 1
ATOM 2266 C CA . PHE B 1 64 ? 10.648 16.047 4.383 1 94.12 64 PHE B CA 1
ATOM 2267 C C . PHE B 1 64 ? 11.094 17.469 4.109 1 94.12 64 PHE B C 1
ATOM 2269 O O . PHE B 1 64 ? 11.195 18.281 5.035 1 94.12 64 PHE B O 1
ATOM 2276 N N . GLY B 1 65 ? 11.266 17.734 2.855 1 90.44 65 GLY B N 1
ATOM 2277 C CA . GLY B 1 65 ? 11.938 18.984 2.486 1 90.44 65 GLY B CA 1
ATOM 2278 C C . GLY B 1 65 ? 10.977 20.078 2.059 1 90.44 65 GLY B C 1
ATOM 2279 O O . GLY B 1 65 ? 11.398 21.188 1.747 1 90.44 65 GLY B O 1
ATOM 2280 N N . GLY B 1 66 ? 9.625 19.75 2.084 1 89.2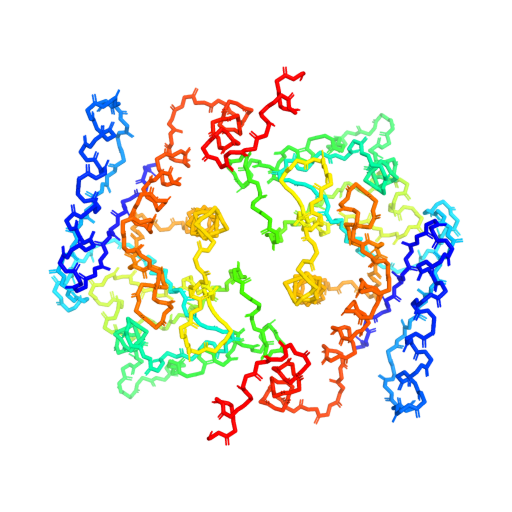5 66 GLY B N 1
ATOM 2281 C CA . GLY B 1 66 ? 8.703 20.781 1.619 1 89.25 66 GLY B CA 1
ATOM 2282 C C . GLY B 1 66 ? 7.34 20.703 2.273 1 89.25 66 GLY B C 1
ATOM 2283 O O . GLY B 1 66 ? 6.969 19.672 2.828 1 89.25 66 GLY B O 1
ATOM 2284 N N . GLY B 1 67 ? 6.719 21.938 2.279 1 89.44 67 GLY B N 1
ATOM 2285 C CA . GLY B 1 67 ? 5.332 22 2.703 1 89.44 67 GLY B CA 1
ATOM 2286 C C . GLY B 1 67 ? 5.113 21.484 4.109 1 89.44 67 GLY B C 1
ATOM 2287 O O . GLY B 1 67 ? 5.805 21.875 5.043 1 89.44 67 GLY B O 1
ATOM 2288 N N . ILE B 1 68 ? 4.117 20.672 4.234 1 93.31 68 ILE B N 1
ATOM 2289 C CA . ILE B 1 68 ? 3.711 20.125 5.527 1 93.31 68 ILE B CA 1
ATOM 2290 C C . ILE B 1 68 ? 4.824 19.25 6.086 1 93.31 68 ILE B C 1
ATOM 2292 O O . ILE B 1 68 ? 4.973 19.125 7.305 1 93.31 68 ILE B O 1
ATOM 2296 N N . ASP B 1 69 ? 5.66 18.703 5.234 1 94.19 69 ASP B N 1
ATOM 2297 C CA . ASP B 1 69 ? 6.727 17.797 5.672 1 94.19 69 ASP B CA 1
ATOM 2298 C C . ASP B 1 69 ? 7.789 18.562 6.461 1 94.19 69 ASP B C 1
ATOM 2300 O O . ASP B 1 69 ? 8.391 18.016 7.391 1 94.19 69 ASP B O 1
ATOM 2304 N N . VAL B 1 70 ? 8.023 19.797 6.082 1 95.5 70 VAL B N 1
ATOM 2305 C CA . VAL B 1 70 ? 8.969 20.609 6.844 1 95.5 70 VAL B CA 1
ATOM 2306 C C . VAL B 1 70 ? 8.43 20.828 8.258 1 95.5 70 VAL B C 1
ATOM 2308 O O . VAL B 1 70 ? 9.18 20.766 9.234 1 95.5 70 VAL B O 1
ATOM 2311 N N . ALA B 1 71 ? 7.168 21.094 8.336 1 96.75 71 ALA B N 1
ATOM 2312 C CA . ALA B 1 71 ? 6.543 21.312 9.641 1 96.75 71 ALA B CA 1
ATOM 2313 C C . ALA B 1 71 ? 6.629 20.062 10.5 1 96.75 71 ALA B C 1
ATOM 2315 O O . ALA B 1 71 ? 6.887 20.141 11.703 1 96.75 71 ALA B O 1
ATOM 2316 N N . ILE B 1 72 ? 6.414 18.922 9.922 1 97.88 72 ILE B N 1
ATOM 2317 C CA . ILE B 1 72 ? 6.504 17.656 10.633 1 97.88 72 ILE B CA 1
ATOM 2318 C C . ILE B 1 72 ? 7.941 17.422 11.086 1 97.88 72 ILE B C 1
ATOM 2320 O O . ILE B 1 72 ? 8.18 17.016 12.234 1 97.88 72 ILE B O 1
ATOM 2324 N N . ARG B 1 73 ? 8.859 17.688 10.164 1 97.5 73 ARG B N 1
ATOM 2325 C CA . ARG B 1 73 ? 10.266 17.547 10.5 1 97.5 73 ARG B CA 1
ATOM 2326 C C . ARG B 1 73 ? 10.648 18.422 11.688 1 97.5 73 ARG B C 1
ATOM 2328 O O . ARG B 1 73 ? 11.289 17.953 12.633 1 97.5 73 ARG B O 1
ATOM 2335 N N . GLU B 1 74 ? 10.227 19.625 11.648 1 97.12 74 GLU B N 1
ATOM 2336 C CA . GLU B 1 74 ? 10.523 20.562 12.734 1 97.12 74 GLU B CA 1
ATOM 2337 C C . GLU B 1 74 ? 9.898 20.094 14.047 1 97.12 74 GLU B C 1
ATOM 2339 O O . GLU B 1 74 ? 10.523 20.172 15.109 1 97.12 74 GLU B O 1
ATOM 2344 N N . LEU B 1 75 ? 8.758 19.547 13.953 1 97.81 75 LEU B N 1
ATOM 2345 C CA . LEU B 1 75 ? 8.016 19.078 15.109 1 97.81 75 LEU B CA 1
ATOM 2346 C C . LEU B 1 75 ? 8.711 17.875 15.75 1 97.81 75 LEU B C 1
ATOM 2348 O O . LEU B 1 75 ? 8.727 17.734 16.969 1 97.81 75 LEU B O 1
ATOM 2352 N N . LEU B 1 76 ? 9.391 17.031 14.922 1 98.19 76 LEU B N 1
ATOM 2353 C CA . LEU B 1 76 ? 9.875 15.742 15.398 1 98.19 76 LEU B CA 1
ATOM 2354 C C . LEU B 1 76 ? 11.398 15.695 15.398 1 98.19 76 LEU B C 1
ATOM 2356 O O . LEU B 1 76 ? 11.992 14.625 15.523 1 98.19 76 LEU B O 1
ATOM 2360 N N . GLN B 1 77 ? 11.938 16.859 15.211 1 97.56 77 GLN B N 1
ATOM 2361 C CA . GLN B 1 77 ? 13.383 16.953 15.406 1 97.56 77 GLN B CA 1
ATOM 2362 C C . GLN B 1 77 ? 13.773 16.609 16.844 1 97.56 77 GLN B C 1
ATOM 2364 O O . GLN B 1 77 ? 13.172 17.125 17.781 1 97.56 77 GLN B O 1
ATOM 2369 N N . THR B 1 78 ? 14.766 15.805 16.891 1 97.88 78 THR B N 1
ATOM 2370 C CA . THR B 1 78 ? 15.234 15.43 18.219 1 97.88 78 THR B CA 1
ATOM 2371 C C . THR B 1 78 ? 15.852 16.625 18.938 1 97.88 78 THR B C 1
ATOM 2373 O O . THR B 1 78 ? 16.594 17.391 18.344 1 97.88 78 THR B O 1
ATOM 2376 N N . ASP B 1 79 ? 15.633 16.688 20.266 1 97.5 79 ASP B N 1
ATOM 2377 C CA . ASP B 1 79 ? 16.141 17.797 21.062 1 97.5 79 ASP B CA 1
ATOM 2378 C C . ASP B 1 79 ? 17.656 17.828 21.062 1 97.5 79 ASP B C 1
ATOM 2380 O O . ASP B 1 79 ? 18.312 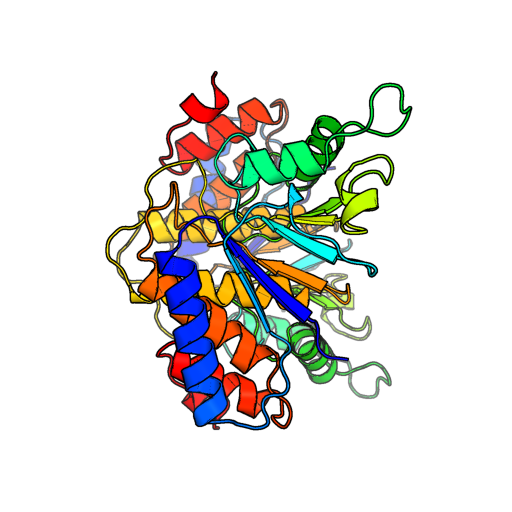16.781 21.141 1 97.5 79 ASP B O 1
ATOM 2384 N N . PRO B 1 80 ? 18.172 19.047 21.062 1 95.62 80 PRO B N 1
ATOM 2385 C CA . PRO B 1 80 ? 19.641 19.141 21.125 1 95.62 80 PRO B CA 1
ATOM 2386 C C . PRO B 1 80 ? 20.219 18.469 22.375 1 95.62 80 PRO B C 1
ATOM 2388 O O . PRO B 1 80 ? 19.656 18.562 23.453 1 95.62 80 PRO B O 1
ATOM 2391 N N . GLY B 1 81 ? 21.234 17.75 22.203 1 95.69 81 GLY B N 1
ATOM 2392 C CA . GLY B 1 81 ? 21.953 17.125 23.297 1 95.69 81 GLY B CA 1
ATOM 2393 C C . GLY B 1 81 ? 21.406 15.758 23.672 1 95.69 81 GLY B C 1
ATOM 2394 O O . GLY B 1 81 ? 22 15.062 24.5 1 95.69 81 GLY B O 1
ATOM 2395 N N . SER B 1 82 ? 20.281 15.469 23.141 1 96.31 82 SER B N 1
ATOM 2396 C CA . SER B 1 82 ? 19.719 14.148 23.422 1 96.31 82 SER B CA 1
ATOM 2397 C C . SER B 1 82 ? 20.562 13.047 22.812 1 96.31 82 SER B C 1
ATOM 2399 O O . SER B 1 82 ? 21.156 13.227 21.75 1 96.31 82 SER B O 1
ATOM 2401 N N . LEU B 1 83 ? 20.656 11.891 23.438 1 96.81 83 LEU B N 1
ATOM 2402 C CA . LEU B 1 83 ? 21.391 10.742 22.938 1 96.81 83 LEU B CA 1
ATOM 2403 C C . LEU B 1 83 ? 20.5 9.836 22.094 1 96.81 83 LEU B C 1
ATOM 2405 O O . LEU B 1 83 ? 20.953 8.828 21.562 1 96.81 83 LEU B O 1
ATOM 2409 N N . GLU B 1 84 ? 19.234 10.289 21.984 1 96.75 84 GLU B N 1
ATOM 2410 C CA . GLU B 1 84 ? 18.297 9.547 21.156 1 96.75 84 GLU B CA 1
ATOM 2411 C C . GLU B 1 84 ? 18.578 9.734 19.672 1 96.75 84 GLU B C 1
ATOM 2413 O O . GLU B 1 84 ? 19.25 10.688 19.281 1 96.75 84 GLU B O 1
ATOM 2418 N N . PRO B 1 85 ? 18.125 8.805 18.812 1 97.25 85 PRO B N 1
ATOM 2419 C CA . PRO B 1 85 ? 18.328 8.961 17.375 1 97.25 85 PRO B CA 1
ATOM 2420 C C . PRO B 1 85 ? 17.766 10.281 16.844 1 97.25 85 PRO B C 1
ATOM 2422 O O . PRO B 1 85 ? 16.703 10.727 17.281 1 97.25 85 PRO B O 1
ATOM 2425 N N . SER B 1 86 ? 18.469 10.867 15.906 1 97.69 86 SER B N 1
ATOM 2426 C CA . SER B 1 86 ? 18 12.086 15.25 1 97.69 86 SER B CA 1
ATOM 2427 C C . SER B 1 86 ? 16.844 11.797 14.305 1 97.69 86 SER B C 1
ATOM 2429 O O . SER B 1 86 ? 16.578 10.641 13.969 1 97.69 86 SER B O 1
ATOM 2431 N N . PHE B 1 87 ? 16.156 12.859 13.93 1 97.75 87 PHE B N 1
ATOM 2432 C CA . PHE B 1 87 ? 15.109 12.758 12.914 1 97.75 87 PHE B CA 1
ATOM 2433 C C . PHE B 1 87 ? 15.633 12.047 11.672 1 97.75 87 PHE B C 1
ATOM 2435 O O . PHE B 1 87 ? 15 11.117 11.172 1 97.75 87 PHE B O 1
ATOM 2442 N N . GLU B 1 88 ? 16.812 12.391 11.18 1 96.81 88 GLU B N 1
ATOM 2443 C CA . GLU B 1 88 ? 17.406 11.859 9.961 1 96.81 88 GLU B CA 1
ATOM 2444 C C . GLU B 1 88 ? 17.703 10.367 10.094 1 96.81 88 GLU B C 1
ATOM 2446 O O . GLU B 1 88 ? 17.516 9.602 9.148 1 96.81 88 GLU B O 1
ATOM 2451 N N . GLU B 1 89 ? 18.141 10.016 11.219 1 97.44 89 GLU B N 1
ATOM 2452 C CA . GLU B 1 89 ? 18.422 8.602 11.453 1 97.44 89 GLU B CA 1
ATOM 2453 C C . GLU B 1 89 ? 17.156 7.77 11.414 1 97.44 89 GLU B C 1
ATOM 2455 O O . GLU B 1 89 ? 17.141 6.664 10.859 1 97.44 89 GLU B O 1
ATOM 2460 N N . CYS B 1 90 ? 16.094 8.328 11.992 1 97.62 90 CYS B N 1
ATOM 2461 C CA . CYS B 1 90 ? 14.82 7.625 11.984 1 97.62 90 CYS B CA 1
ATOM 2462 C C . CYS B 1 90 ? 14.289 7.477 10.562 1 97.62 90 CYS B C 1
ATOM 2464 O O . CYS B 1 90 ? 13.852 6.398 10.172 1 97.62 90 CYS B O 1
ATOM 2466 N N . VAL B 1 91 ? 14.383 8.5 9.789 1 97.12 91 VAL B N 1
ATOM 2467 C CA . VAL B 1 91 ? 13.906 8.508 8.414 1 97.12 91 VAL B CA 1
ATOM 2468 C C . VAL B 1 91 ? 14.766 7.566 7.566 1 97.12 91 VAL B C 1
ATOM 2470 O O . VAL B 1 91 ? 14.242 6.805 6.75 1 97.12 91 VAL B O 1
ATOM 2473 N N . ALA B 1 92 ? 16.047 7.59 7.773 1 95.75 92 ALA B N 1
ATOM 2474 C CA . ALA B 1 92 ? 16.953 6.703 7.055 1 95.75 92 ALA B CA 1
ATOM 2475 C C . ALA B 1 92 ? 16.625 5.238 7.324 1 95.75 92 ALA B C 1
ATOM 2477 O O . ALA B 1 92 ? 16.656 4.41 6.414 1 95.75 92 ALA B O 1
ATOM 2478 N N . GLY B 1 93 ? 16.328 4.988 8.578 1 95.25 93 GLY B N 1
ATOM 2479 C CA . GLY B 1 93 ? 15.938 3.633 8.922 1 95.25 93 GLY B CA 1
ATOM 2480 C C . GLY B 1 93 ? 14.703 3.166 8.18 1 95.25 93 GLY B C 1
ATOM 2481 O O . GLY B 1 93 ? 14.633 2.02 7.73 1 95.25 93 GLY B O 1
ATOM 2482 N N . ALA B 1 94 ? 13.773 4.031 8.023 1 93.5 94 ALA B N 1
ATOM 2483 C CA . ALA B 1 94 ? 12.531 3.707 7.312 1 93.5 94 ALA B CA 1
ATOM 2484 C C . ALA B 1 94 ? 12.805 3.457 5.828 1 93.5 94 ALA B C 1
ATOM 2486 O O . ALA B 1 94 ? 12.203 2.566 5.227 1 93.5 94 ALA B O 1
ATOM 2487 N N . LEU B 1 95 ? 13.68 4.234 5.25 1 94.88 95 LEU B N 1
ATOM 2488 C CA . LEU B 1 95 ? 14.039 4.074 3.846 1 94.88 95 LEU B CA 1
ATOM 2489 C C . LEU B 1 95 ? 14.781 2.758 3.623 1 94.88 95 LEU B C 1
ATOM 2491 O O . LEU B 1 95 ? 14.539 2.068 2.629 1 94.88 95 LEU B O 1
ATOM 2495 N N . ILE B 1 96 ? 15.656 2.404 4.578 1 95.06 96 ILE B N 1
ATOM 2496 C CA . ILE B 1 96 ? 16.406 1.151 4.5 1 95.06 96 ILE B CA 1
ATOM 2497 C C . ILE B 1 96 ? 15.43 -0.028 4.543 1 95.06 96 ILE B C 1
ATOM 2499 O O . ILE B 1 96 ? 15.578 -0.988 3.781 1 95.06 96 ILE B O 1
ATOM 2503 N N . LYS B 1 97 ? 14.438 0.156 5.336 1 95.31 97 LYS B N 1
ATOM 2504 C CA . LYS B 1 97 ? 13.438 -0.9 5.469 1 95.31 97 LYS B CA 1
ATOM 2505 C C . LYS B 1 97 ? 12.711 -1.142 4.145 1 95.31 97 LYS B C 1
ATOM 2507 O O . LYS B 1 97 ? 12.273 -2.26 3.867 1 95.31 97 LYS B O 1
ATOM 2512 N N . CYS B 1 98 ? 12.664 -0.122 3.312 1 96.75 98 CYS B N 1
ATOM 2513 C CA . CYS B 1 98 ? 11.969 -0.222 2.035 1 96.75 98 CYS B CA 1
ATOM 2514 C C . CYS B 1 98 ? 12.961 -0.353 0.884 1 96.75 98 CYS B C 1
ATOM 2516 O O . CYS B 1 98 ? 12.609 -0.108 -0.272 1 96.75 98 CYS B O 1
ATOM 2518 N N . ASN B 1 99 ? 14.164 -0.647 1.194 1 96.44 99 ASN B N 1
ATOM 2519 C CA . ASN B 1 99 ? 15.234 -0.944 0.24 1 96.44 99 ASN B CA 1
ATOM 2520 C C . ASN B 1 99 ? 15.5 0.238 -0.688 1 96.44 99 ASN B C 1
ATOM 2522 O O . ASN B 1 99 ? 15.727 0.053 -1.885 1 96.44 99 ASN B O 1
ATOM 2526 N N . GLY B 1 100 ? 15.312 1.455 -0.137 1 96.19 100 GLY B N 1
ATOM 2527 C CA . GLY B 1 100 ? 15.773 2.656 -0.812 1 96.19 100 GLY B CA 1
ATOM 2528 C C . GLY B 1 100 ? 14.695 3.346 -1.62 1 96.19 100 GLY B C 1
ATOM 2529 O O . GLY B 1 100 ? 14.93 4.402 -2.211 1 96.19 100 GLY B O 1
ATOM 2530 N N . TYR B 1 101 ? 13.555 2.732 -1.695 1 98.31 101 TYR B N 1
ATOM 2531 C CA . TYR B 1 101 ? 12.422 3.264 -2.445 1 98.31 101 TYR B CA 1
ATOM 2532 C C . TYR B 1 101 ? 11.102 2.887 -1.781 1 98.31 101 TYR B C 1
ATOM 2534 O O . TYR B 1 101 ? 10.875 1.717 -1.467 1 98.31 101 TYR B O 1
ATOM 2542 N N . ILE B 1 102 ? 10.336 3.895 -1.508 1 98.38 102 ILE B N 1
ATOM 2543 C CA . ILE B 1 102 ? 9.008 3.678 -0.938 1 98.38 102 ILE B CA 1
ATOM 2544 C C . ILE B 1 102 ? 7.941 3.93 -2.002 1 98.38 102 ILE B C 1
ATOM 2546 O O . ILE B 1 102 ? 7.633 5.082 -2.32 1 98.38 102 ILE B O 1
ATOM 2550 N N . PRO B 1 103 ? 7.371 2.904 -2.52 1 98.62 103 PRO B N 1
ATOM 2551 C CA . PRO B 1 103 ? 6.383 3.094 -3.58 1 98.62 103 PRO B CA 1
ATOM 2552 C C . PRO B 1 103 ? 5.238 4.016 -3.164 1 98.62 103 PRO B C 1
ATOM 2554 O O . PRO B 1 103 ? 4.887 4.074 -1.982 1 98.62 103 PRO B O 1
ATOM 2557 N N . VAL B 1 104 ? 4.656 4.672 -4.133 1 98.38 104 VAL B N 1
ATOM 2558 C CA . VAL B 1 104 ? 3.479 5.504 -3.916 1 98.38 104 VAL B CA 1
ATOM 2559 C C . VAL B 1 104 ? 2.371 4.676 -3.271 1 98.38 104 VAL B C 1
ATOM 2561 O O . VAL B 1 104 ? 2.15 3.523 -3.65 1 98.38 104 VAL B O 1
ATOM 2564 N N . GLN B 1 105 ? 1.768 5.184 -2.225 1 98.06 105 GLN B N 1
ATOM 2565 C CA . GLN B 1 105 ? 0.651 4.633 -1.461 1 98.06 105 GLN B CA 1
ATOM 2566 C C . GLN B 1 105 ? 1.122 3.537 -0.508 1 98.06 105 GLN B C 1
ATOM 2568 O O . GLN B 1 105 ? 0.309 2.902 0.166 1 98.06 105 GLN B O 1
ATOM 2573 N N . HIS B 1 106 ? 2.428 3.297 -0.459 1 98.38 106 HIS B N 1
ATOM 2574 C CA . HIS B 1 106 ? 2.908 2.318 0.511 1 98.38 106 HIS B CA 1
ATOM 2575 C C . HIS B 1 106 ? 2.998 2.926 1.907 1 98.38 106 HIS B C 1
ATOM 2577 O O . HIS B 1 106 ? 3.609 3.98 2.09 1 98.38 106 HIS B O 1
ATOM 2583 N N . LEU B 1 107 ? 2.371 2.309 2.812 1 97.44 107 LEU B N 1
ATOM 2584 C CA . LEU B 1 107 ? 2.387 2.748 4.203 1 97.44 107 LEU B CA 1
ATOM 2585 C C . LEU B 1 107 ? 3.707 2.385 4.875 1 97.44 107 LEU B C 1
ATOM 2587 O O . LEU B 1 107 ? 4.141 1.23 4.82 1 97.44 107 LEU B O 1
ATOM 2591 N N . ASN B 1 108 ? 4.332 3.352 5.418 1 96.5 108 ASN B N 1
ATOM 2592 C CA . ASN B 1 108 ? 5.57 3.189 6.176 1 96.5 108 ASN B CA 1
ATOM 2593 C C . ASN B 1 108 ? 5.516 3.943 7.504 1 96.5 108 ASN B C 1
ATOM 2595 O O . ASN B 1 108 ? 5.434 5.172 7.52 1 96.5 108 ASN B O 1
ATOM 2599 N N . ASN B 1 109 ? 5.551 3.225 8.648 1 97.06 109 ASN B N 1
ATOM 2600 C CA . ASN B 1 109 ? 5.562 3.855 9.961 1 97.06 109 ASN B CA 1
ATOM 2601 C C . ASN B 1 109 ? 6.965 4.297 10.367 1 97.06 109 ASN B C 1
ATOM 2603 O O . ASN B 1 109 ? 7.898 3.488 10.367 1 97.06 109 ASN B O 1
ATOM 2607 N N . ILE B 1 110 ? 7.082 5.5 10.648 1 98.19 110 ILE B N 1
ATOM 2608 C CA . ILE B 1 110 ? 8.352 6.023 11.141 1 98.19 110 ILE B CA 1
ATOM 2609 C C . ILE B 1 110 ? 8.195 6.449 12.602 1 98.19 110 ILE B C 1
ATOM 2611 O O . ILE B 1 110 ? 7.352 7.293 12.922 1 98.19 110 ILE B O 1
ATOM 2615 N N . THR B 1 111 ? 8.945 5.879 13.469 1 98 111 THR B N 1
ATOM 2616 C CA . THR B 1 111 ? 8.883 6.184 14.898 1 98 111 THR B CA 1
ATOM 2617 C C . THR B 1 111 ? 10.023 7.109 15.305 1 98 111 THR B C 1
ATOM 2619 O O . THR B 1 111 ? 11.156 6.953 14.836 1 98 111 THR B O 1
ATOM 2622 N N . PHE B 1 112 ? 9.695 7.945 16.141 1 98.06 112 PHE B N 1
ATOM 2623 C CA . PHE B 1 112 ? 10.648 8.953 16.594 1 98.06 112 PHE B CA 1
ATOM 2624 C C . PHE B 1 112 ? 10.82 8.898 18.109 1 98.06 112 PHE B C 1
ATOM 2626 O O . PHE B 1 112 ? 10.078 8.203 18.797 1 98.06 112 PHE B O 1
ATOM 2633 N N . SER B 1 113 ? 11.812 9.688 18.531 1 95.5 113 SER B N 1
ATOM 2634 C CA . SER B 1 113 ? 12.109 9.75 19.953 1 95.5 113 SER B CA 1
ATOM 2635 C C . SER B 1 113 ? 11.047 10.547 20.703 1 95.5 113 SER B C 1
ATOM 2637 O O . SER B 1 113 ? 10.281 11.289 20.094 1 95.5 113 SER B O 1
ATOM 2639 N N . HIS B 1 114 ? 11.078 10.305 22.016 1 97.19 114 HIS B N 1
ATOM 2640 C CA . HIS B 1 114 ? 10.188 11.109 22.844 1 97.19 114 HIS B CA 1
ATOM 2641 C C . HIS B 1 114 ? 10.82 12.445 23.219 1 97.19 114 HIS B C 1
ATOM 2643 O O . HIS B 1 114 ? 10.172 13.297 23.812 1 97.19 114 HIS B O 1
ATOM 2649 N N . ALA B 1 115 ? 12.055 12.633 22.797 1 98 115 ALA B N 1
ATOM 2650 C CA . ALA B 1 115 ? 12.742 13.891 23.047 1 98 115 ALA B CA 1
ATOM 2651 C C . ALA B 1 115 ? 12.531 14.883 21.906 1 98 115 ALA B C 1
ATOM 2653 O O . ALA B 1 115 ? 13.492 15.352 21.297 1 98 115 ALA B O 1
ATOM 2654 N N . THR B 1 116 ? 11.32 15.133 21.672 1 98.38 116 THR B N 1
ATOM 2655 C CA . THR B 1 116 ? 10.938 16.031 20.594 1 98.38 116 THR B CA 1
ATOM 2656 C C . THR B 1 116 ? 9.82 16.969 21.047 1 98.38 116 THR B C 1
ATOM 2658 O O . THR B 1 116 ? 9.094 16.672 22 1 98.38 116 THR B O 1
ATOM 2661 N N . A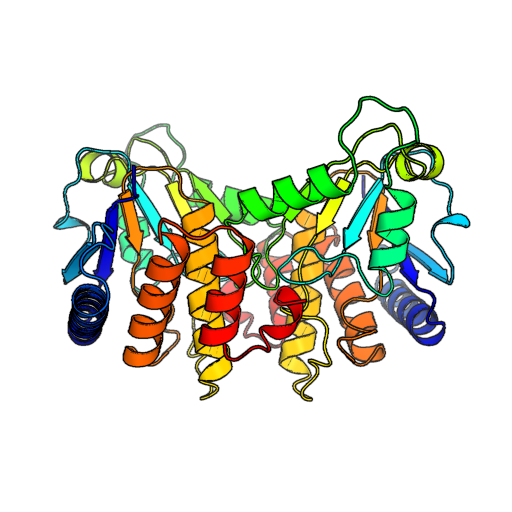RG B 1 117 ? 9.609 18.047 20.359 1 97.62 117 ARG B N 1
ATOM 2662 C CA . ARG B 1 117 ? 8.469 18.938 20.562 1 97.62 117 ARG B CA 1
ATOM 2663 C C . ARG B 1 117 ? 7.16 18.219 20.266 1 97.62 117 ARG B C 1
ATOM 2665 O O . ARG B 1 117 ? 6.145 18.469 20.922 1 97.62 117 ARG B O 1
ATOM 2672 N N . GLY B 1 118 ? 7.211 17.281 19.297 1 98 118 GLY B N 1
ATOM 2673 C CA . GLY B 1 118 ? 6.031 16.516 18.938 1 98 118 GLY B CA 1
ATOM 2674 C C . GLY B 1 118 ? 5.477 15.719 20.109 1 98 118 GLY B C 1
ATOM 2675 O O . GLY B 1 118 ? 4.262 15.664 20.312 1 98 118 GLY B O 1
ATOM 2676 N N . TRP B 1 119 ? 6.406 15.188 20.812 1 97.94 119 TRP B N 1
ATOM 2677 C CA . TRP B 1 119 ? 5.961 14.445 21.984 1 97.94 119 TRP B CA 1
ATOM 2678 C C . TRP B 1 119 ? 5.383 15.375 23.047 1 97.94 119 TRP B C 1
ATOM 2680 O O . TRP B 1 119 ? 4.285 15.141 23.562 1 97.94 119 TRP B O 1
ATOM 2690 N N . ARG B 1 120 ? 6.02 16.422 23.297 1 97.38 120 ARG B N 1
ATOM 2691 C CA . ARG B 1 120 ? 5.613 17.344 24.344 1 97.38 120 ARG B CA 1
ATOM 2692 C C . ARG B 1 120 ? 4.273 18 24.016 1 97.38 120 ARG B C 1
ATOM 2694 O O . ARG B 1 120 ? 3.447 18.219 24.906 1 97.38 120 ARG B O 1
ATOM 2701 N N . GLN B 1 121 ? 4.078 18.219 22.797 1 97.75 121 GLN B N 1
ATOM 2702 C CA . GLN B 1 121 ? 2.93 19.031 22.391 1 97.75 121 GLN B CA 1
ATOM 2703 C C . GLN B 1 121 ? 1.746 18.141 22.016 1 97.75 121 GLN B C 1
ATOM 2705 O O . GLN B 1 121 ? 0.592 18.5 22.25 1 97.75 121 GLN B O 1
ATOM 2710 N N . LEU B 1 122 ? 2.033 16.984 21.438 1 98.25 122 LEU B N 1
ATOM 2711 C CA . LEU B 1 122 ? 0.967 16.203 20.812 1 98.25 122 LEU B CA 1
ATOM 2712 C C . LEU B 1 122 ? 1.012 14.75 21.266 1 98.25 122 LEU B C 1
ATOM 2714 O O . LEU B 1 122 ? 0.203 13.938 20.812 1 98.25 122 LEU B O 1
ATOM 2718 N N . GLN B 1 123 ? 1.994 14.445 22.125 1 98.12 123 GLN B N 1
ATOM 2719 C CA . GLN B 1 123 ? 2.25 13.055 22.469 1 98.12 123 GLN B CA 1
ATOM 2720 C C . GLN B 1 123 ? 2.367 12.195 21.203 1 98.12 123 GLN B C 1
ATOM 2722 O O . GLN B 1 123 ? 1.754 11.133 21.109 1 98.12 123 GLN B O 1
ATOM 2727 N N . CYS B 1 124 ? 3.08 12.734 20.234 1 98.44 124 CYS B N 1
ATOM 2728 C CA . CYS B 1 124 ? 3.275 12.102 18.938 1 98.44 124 CYS B CA 1
ATOM 2729 C C . CYS B 1 124 ? 4.699 11.586 18.797 1 98.44 124 CYS B C 1
ATOM 2731 O O . CYS B 1 124 ? 5.656 12.359 18.875 1 98.44 124 CYS B O 1
ATOM 2733 N N . ASP B 1 125 ? 4.797 10.281 18.547 1 97.5 125 ASP B N 1
ATOM 2734 C CA . ASP B 1 125 ? 6.125 9.734 18.266 1 97.5 125 ASP B CA 1
ATOM 2735 C C . ASP B 1 125 ? 6.109 8.875 17 1 97.5 125 ASP B C 1
ATOM 2737 O O . ASP B 1 125 ? 7.051 8.117 16.766 1 97.5 125 ASP B O 1
ATOM 2741 N N . THR B 1 126 ? 4.996 8.906 16.25 1 97.94 126 THR B N 1
ATOM 2742 C CA . THR B 1 126 ? 4.875 8.086 15.047 1 97.94 126 THR B CA 1
ATOM 2743 C C . THR B 1 126 ? 4.258 8.891 13.906 1 97.94 126 THR B C 1
ATOM 2745 O O . THR B 1 126 ? 3.297 9.633 14.109 1 97.94 126 THR B O 1
ATOM 2748 N N . VAL B 1 127 ? 4.875 8.797 12.82 1 98.5 127 VAL B N 1
ATOM 2749 C CA . VAL B 1 127 ? 4.332 9.297 11.57 1 98.5 127 VAL B CA 1
ATOM 2750 C C . VAL B 1 127 ? 4.004 8.133 10.641 1 98.5 127 VAL B C 1
ATOM 2752 O O . VAL B 1 127 ? 4.836 7.25 10.422 1 98.5 127 VAL B O 1
ATOM 2755 N N . VAL B 1 128 ? 2.787 8.109 10.18 1 98.31 128 VAL B N 1
ATOM 2756 C CA . VAL B 1 128 ? 2.426 7.215 9.086 1 98.31 128 VAL B CA 1
ATOM 2757 C C . VAL B 1 128 ? 2.711 7.895 7.746 1 98.31 128 VAL B C 1
ATOM 2759 O O . VAL B 1 128 ? 1.952 8.766 7.312 1 98.31 128 VAL B O 1
ATOM 2762 N N . HIS B 1 129 ? 3.816 7.527 7.191 1 98.5 129 HIS B N 1
ATOM 2763 C CA . HIS B 1 129 ? 4.258 8.055 5.906 1 98.5 129 HIS B CA 1
ATOM 2764 C C . HIS B 1 129 ? 3.656 7.266 4.75 1 98.5 129 HIS B C 1
ATOM 2766 O O . HIS B 1 129 ? 3.842 6.051 4.66 1 98.5 129 HIS B O 1
ATOM 2772 N N . ILE B 1 130 ? 2.871 7.922 3.885 1 98.25 130 ILE B N 1
ATOM 2773 C CA . ILE B 1 130 ? 2.266 7.309 2.707 1 98.25 130 ILE B CA 1
ATOM 2774 C C . ILE B 1 130 ? 2.51 8.195 1.484 1 98.25 130 ILE B C 1
ATOM 2776 O O . ILE B 1 130 ? 1.771 9.148 1.245 1 98.25 130 ILE B O 1
ATOM 2780 N N . PRO B 1 131 ? 3.49 7.895 0.662 1 98.38 131 PRO B N 1
ATOM 2781 C CA . PRO B 1 131 ? 3.852 8.766 -0.462 1 98.38 131 PRO B CA 1
ATOM 2782 C C . PRO B 1 131 ? 2.68 9.016 -1.408 1 98.38 131 PRO B C 1
ATOM 2784 O O . PRO B 1 131 ? 1.98 8.078 -1.799 1 98.38 131 PRO B O 1
ATOM 2787 N N . THR B 1 132 ? 2.479 10.273 -1.725 1 98.25 132 THR B N 1
ATOM 2788 C CA . THR B 1 132 ? 1.463 10.641 -2.705 1 98.25 132 THR B CA 1
ATOM 2789 C C . THR B 1 132 ? 2.102 10.938 -4.059 1 98.25 132 THR B C 1
ATOM 2791 O O . THR B 1 132 ? 1.4 11.125 -5.055 1 98.25 132 THR B O 1
ATOM 2794 N N . MET B 1 133 ? 3.406 10.977 -4.078 1 97.81 133 MET B N 1
ATOM 2795 C CA . MET B 1 133 ? 4.199 11.188 -5.285 1 97.81 133 MET B CA 1
ATOM 2796 C C . MET B 1 133 ? 5.574 10.547 -5.152 1 97.81 133 MET B C 1
ATOM 2798 O O . MET B 1 133 ? 6.004 10.219 -4.047 1 97.81 133 MET B O 1
ATOM 2802 N N . ARG B 1 134 ? 6.215 10.305 -6.258 1 98 134 ARG B N 1
ATOM 2803 C CA . ARG B 1 134 ? 7.551 9.719 -6.207 1 98 134 ARG B CA 1
ATOM 2804 C C . ARG B 1 134 ? 8.602 10.781 -5.887 1 98 134 ARG B C 1
ATOM 2806 O O . ARG B 1 134 ? 9.406 10.609 -4.965 1 98 134 ARG B O 1
ATOM 2813 N N . VAL B 1 135 ? 8.562 11.844 -6.641 1 96.94 135 VAL B N 1
ATOM 2814 C CA . VAL B 1 135 ? 9.375 13.031 -6.375 1 96.94 135 VAL B CA 1
ATOM 2815 C C . VAL B 1 135 ? 8.477 14.266 -6.316 1 96.94 135 VAL B C 1
ATOM 2817 O O . VAL B 1 135 ? 7.43 14.312 -6.969 1 96.94 135 VAL B O 1
ATOM 2820 N N . PRO B 1 136 ? 8.883 15.211 -5.52 1 95.38 136 PRO B N 1
ATOM 2821 C CA . PRO B 1 136 ? 8.039 16.406 -5.41 1 95.38 136 PRO B CA 1
ATOM 2822 C C . PRO B 1 136 ? 7.848 17.125 -6.746 1 95.38 136 PRO B C 1
ATOM 2824 O O . PRO B 1 136 ? 8.82 17.594 -7.34 1 95.38 136 PRO B O 1
ATOM 2827 N N . ARG B 1 137 ? 6.621 17.094 -7.199 1 95.31 137 ARG B N 1
ATOM 2828 C CA . ARG B 1 137 ? 6.238 17.781 -8.43 1 95.31 137 ARG B CA 1
ATOM 2829 C C . ARG B 1 137 ? 4.723 17.781 -8.609 1 95.31 137 ARG B C 1
ATOM 2831 O O . ARG B 1 137 ? 4.008 17.094 -7.879 1 95.31 137 ARG B O 1
ATOM 2838 N N . HIS B 1 138 ? 4.301 18.578 -9.539 1 97.38 138 HIS B N 1
ATOM 2839 C CA . HIS B 1 138 ? 2.895 18.531 -9.922 1 97.38 138 HIS B CA 1
ATOM 2840 C C . HIS B 1 138 ? 2.525 17.188 -10.531 1 97.38 138 HIS B C 1
ATOM 2842 O O . HIS B 1 138 ? 3.18 16.719 -11.469 1 97.38 138 HIS B O 1
ATOM 2848 N N . VAL B 1 139 ? 1.451 16.531 -10.023 1 97.31 139 VAL B N 1
ATOM 2849 C CA . VAL B 1 139 ? 1.141 15.188 -10.492 1 97.31 139 VAL B CA 1
ATOM 2850 C C . VAL B 1 139 ? -0.281 15.148 -11.055 1 97.31 139 VAL B C 1
ATOM 2852 O O . VAL B 1 139 ? -0.64 14.234 -11.797 1 97.31 139 VAL B O 1
ATOM 2855 N N . TYR B 1 140 ? -1.099 16.094 -10.727 1 98.31 140 TYR B N 1
ATOM 2856 C CA . TYR B 1 140 ? -2.48 16.078 -11.195 1 98.31 140 TYR B CA 1
ATOM 2857 C C . TYR B 1 140 ? -2.545 16.125 -12.711 1 98.31 140 TYR B C 1
ATOM 2859 O O . TYR B 1 140 ? -1.961 17.016 -13.336 1 98.31 140 TYR B O 1
ATOM 2867 N N . ASP B 1 141 ? -3.271 15.227 -13.289 1 97 141 ASP B N 1
ATOM 2868 C CA . ASP B 1 141 ? -3.334 15.117 -14.75 1 97 141 ASP B CA 1
ATOM 2869 C C . ASP B 1 141 ? -4.766 15.289 -15.25 1 97 141 ASP B C 1
ATOM 2871 O O . ASP B 1 141 ? -5.051 15.031 -16.422 1 97 141 ASP B O 1
ATOM 2875 N N . GLY B 1 142 ? -5.652 15.609 -14.391 1 97.25 142 GLY B N 1
ATOM 2876 C CA . GLY B 1 142 ? -7.035 15.836 -14.781 1 97.25 142 GLY B CA 1
ATOM 2877 C C . GLY B 1 142 ? -7.91 14.609 -14.633 1 97.25 142 GLY B C 1
ATOM 2878 O O . GLY B 1 142 ? -9.125 14.68 -14.812 1 97.25 142 GLY B O 1
ATOM 2879 N N . ASN B 1 143 ? -7.34 13.461 -14.312 1 96.56 143 ASN B N 1
ATOM 2880 C CA . ASN B 1 143 ? -8.102 12.227 -14.125 1 96.56 143 ASN B CA 1
ATOM 2881 C C . ASN B 1 143 ? -8.773 12.188 -12.75 1 96.56 143 ASN B C 1
ATOM 2883 O O . ASN B 1 143 ? -8.258 11.562 -11.82 1 96.56 143 ASN B O 1
ATOM 2887 N N . GLU B 1 144 ? -9.883 12.75 -12.648 1 97.38 144 GLU B N 1
ATOM 2888 C CA . GLU B 1 144 ? -10.57 12.945 -11.375 1 97.38 144 GLU B CA 1
ATOM 2889 C C . GLU B 1 144 ? -10.914 11.602 -10.727 1 97.38 144 GLU B C 1
ATOM 2891 O O . GLU B 1 144 ? -10.789 11.445 -9.508 1 97.38 144 GLU B O 1
ATOM 2896 N N . VAL B 1 145 ? -11.344 10.664 -11.5 1 96.62 145 VAL B N 1
ATOM 2897 C CA . VAL B 1 145 ? -11.734 9.359 -10.969 1 96.62 145 VAL B CA 1
ATOM 2898 C C . VAL B 1 145 ? -10.531 8.688 -10.305 1 96.62 145 VAL B C 1
ATOM 2900 O O . VAL B 1 145 ? -10.633 8.195 -9.18 1 96.62 145 VAL B O 1
ATOM 2903 N N . HIS B 1 146 ? -9.414 8.742 -10.977 1 96.88 146 HIS B N 1
ATOM 2904 C CA . HIS B 1 146 ? -8.195 8.156 -10.445 1 96.88 146 HIS B CA 1
ATOM 2905 C C . HIS B 1 146 ? -7.82 8.797 -9.109 1 96.88 146 HIS B C 1
ATOM 2907 O O . HIS B 1 146 ? -7.57 8.086 -8.125 1 96.88 146 HIS B O 1
ATOM 2913 N N . TRP B 1 147 ? -7.887 10.086 -9.078 1 98.31 147 TRP B N 1
ATOM 2914 C CA . TRP B 1 147 ? -7.363 10.773 -7.91 1 98.31 147 TRP B CA 1
ATOM 2915 C C . TRP B 1 147 ? -8.352 10.711 -6.75 1 98.31 147 TRP B C 1
ATOM 2917 O O . TRP B 1 147 ? -7.953 10.672 -5.586 1 98.31 147 TRP B O 1
ATOM 2927 N N . LYS B 1 148 ? -9.633 10.633 -7.039 1 98.5 148 LYS B N 1
ATOM 2928 C CA . LYS B 1 148 ? -10.617 10.359 -5.996 1 98.5 148 LYS B CA 1
ATOM 2929 C C . LYS B 1 148 ? -10.352 9.016 -5.32 1 98.5 148 LYS B C 1
ATOM 2931 O O . LYS B 1 148 ? -10.336 8.93 -4.094 1 98.5 148 LYS B O 1
ATOM 2936 N N . ARG B 1 149 ? -10.109 8.016 -6.125 1 98.69 149 ARG B N 1
ATOM 2937 C CA . ARG B 1 149 ? -9.805 6.684 -5.621 1 98.69 149 ARG B CA 1
ATOM 2938 C C . ARG B 1 149 ? -8.484 6.672 -4.859 1 98.69 149 ARG B C 1
ATOM 2940 O O . ARG B 1 149 ? -8.367 6.035 -3.812 1 98.69 149 ARG B O 1
ATOM 2947 N N . PHE B 1 150 ? -7.551 7.402 -5.402 1 98.62 150 PHE B N 1
ATOM 2948 C CA . PHE B 1 150 ? -6.199 7.492 -4.859 1 98.62 150 PHE B CA 1
ATOM 2949 C C . PHE B 1 150 ? -6.219 8.062 -3.445 1 98.62 150 PHE B C 1
ATOM 2951 O O . PHE B 1 150 ? -5.68 7.453 -2.52 1 98.62 150 PHE B O 1
ATOM 2958 N N . ILE B 1 151 ? -6.867 9.156 -3.219 1 98.94 151 ILE B N 1
ATOM 2959 C CA . ILE B 1 151 ? -6.973 9.828 -1.928 1 98.94 151 ILE B CA 1
ATOM 2960 C C . ILE B 1 151 ? -7.789 8.969 -0.966 1 98.94 151 ILE B C 1
ATOM 2962 O O . ILE B 1 151 ? -7.414 8.797 0.196 1 98.94 151 ILE B O 1
ATOM 2966 N N . PHE B 1 152 ? -8.883 8.422 -1.459 1 98.94 152 PHE B N 1
ATOM 2967 C CA . PHE B 1 152 ? -9.734 7.551 -0.665 1 98.94 152 PHE B CA 1
ATOM 2968 C C . PHE B 1 152 ? -8.93 6.402 -0.072 1 98.94 152 PHE B C 1
ATOM 2970 O O . PHE B 1 152 ? -9 6.145 1.132 1 98.94 152 PHE B O 1
ATOM 2977 N N . ASP B 1 153 ? -8.133 5.785 -0.915 1 98.88 153 ASP B N 1
ATOM 2978 C CA . ASP B 1 153 ? -7.363 4.613 -0.517 1 98.88 153 ASP B CA 1
ATOM 2979 C C . ASP B 1 153 ? -6.281 4.984 0.496 1 98.88 153 ASP B C 1
ATOM 2981 O O . ASP B 1 153 ? -6.027 4.238 1.442 1 98.88 153 ASP B O 1
ATOM 2985 N N . ILE B 1 154 ? -5.641 6.109 0.32 1 98.81 154 ILE B N 1
ATOM 2986 C CA . ILE B 1 154 ? -4.605 6.562 1.243 1 98.81 154 ILE B CA 1
ATOM 2987 C C . ILE B 1 154 ? -5.203 6.754 2.635 1 98.81 154 ILE B C 1
ATOM 2989 O O . ILE B 1 154 ? -4.645 6.285 3.629 1 98.81 154 ILE B O 1
ATOM 2993 N N . VAL B 1 155 ? -6.336 7.371 2.695 1 98.81 155 VAL B N 1
ATOM 2994 C CA . VAL B 1 155 ? -6.992 7.633 3.971 1 98.81 155 VAL B CA 1
ATOM 2995 C C . VAL B 1 155 ? -7.418 6.316 4.613 1 98.81 155 VAL B C 1
ATOM 2997 O O . VAL B 1 155 ? -7.195 6.098 5.805 1 98.81 155 VAL B O 1
ATOM 3000 N N . TRP B 1 156 ? -7.973 5.434 3.838 1 98.69 156 TRP B N 1
ATOM 3001 C CA . TRP B 1 156 ? -8.43 4.141 4.336 1 98.69 156 TRP B CA 1
ATOM 3002 C C . TRP B 1 156 ? -7.273 3.354 4.945 1 98.69 156 TRP B C 1
ATOM 3004 O O . TRP B 1 156 ? -7.387 2.834 6.059 1 98.69 156 TRP B O 1
ATOM 3014 N N . LYS B 1 157 ? -6.156 3.338 4.211 1 98.44 157 LYS B N 1
ATOM 3015 C CA . LYS B 1 157 ? -4.961 2.645 4.691 1 98.44 157 LYS B CA 1
ATOM 3016 C C . LYS B 1 157 ? -4.469 3.244 6.004 1 98.44 157 LYS B C 1
ATOM 3018 O O . LYS B 1 157 ? -4.16 2.516 6.949 1 98.44 157 LYS B O 1
ATOM 3023 N N . ALA B 1 158 ? -4.426 4.512 6.047 1 98.31 158 ALA B N 1
ATOM 3024 C CA . ALA B 1 158 ? -3.932 5.195 7.234 1 98.31 158 ALA B CA 1
ATOM 3025 C C . ALA B 1 158 ? -4.816 4.906 8.445 1 98.31 158 ALA B C 1
ATOM 3027 O O . ALA B 1 158 ? -4.312 4.621 9.539 1 98.31 158 ALA B O 1
ATOM 3028 N N . LEU B 1 159 ? -6.117 4.934 8.266 1 97.94 159 LEU B N 1
ATOM 3029 C CA . LEU B 1 159 ? -7.039 4.727 9.375 1 97.94 159 LEU B CA 1
ATOM 3030 C C . LEU B 1 159 ? -6.941 3.301 9.906 1 97.94 159 LEU B C 1
ATOM 3032 O O . LEU B 1 159 ? -7.113 3.064 11.102 1 97.94 159 LEU B O 1
ATOM 3036 N N . ASN B 1 160 ? -6.633 2.348 9.016 1 97.12 160 ASN B N 1
ATOM 3037 C CA . ASN B 1 160 ? -6.441 0.969 9.453 1 97.12 160 ASN B CA 1
ATOM 3038 C C . ASN B 1 160 ? -5.16 0.814 10.273 1 97.12 160 ASN B C 1
ATOM 3040 O O . ASN B 1 160 ? -5.086 -0.037 11.156 1 97.12 160 ASN B O 1
ATOM 3044 N N . GLU B 1 161 ? -4.191 1.631 9.961 1 97 161 GLU B N 1
ATOM 3045 C CA . GLU B 1 161 ? -2.863 1.496 10.555 1 97 161 GLU B CA 1
ATOM 3046 C C . GLU B 1 161 ? -2.797 2.182 11.914 1 97 161 GLU B C 1
ATOM 3048 O O . GLU B 1 161 ? -2.18 1.663 12.852 1 97 161 GLU B O 1
ATOM 3053 N N . VAL B 1 162 ? -3.441 3.328 12.039 1 97.19 162 VAL B N 1
ATOM 3054 C CA . VAL B 1 162 ? -3.332 4.176 13.219 1 97.19 162 VAL B CA 1
ATOM 3055 C C . VAL B 1 162 ? -4.098 3.541 14.383 1 97.19 162 VAL B C 1
ATOM 3057 O O . VAL B 1 162 ? -5.254 3.143 14.227 1 97.19 162 VAL B O 1
ATOM 3060 N N . LYS B 1 163 ? -3.42 3.535 15.531 1 95.19 163 LYS B N 1
ATOM 3061 C CA . LYS B 1 163 ? -4.023 2.932 16.719 1 95.19 163 LYS B CA 1
ATOM 3062 C C . LYS B 1 163 ? -4.145 3.947 17.844 1 95.19 163 LYS B C 1
ATOM 3064 O O . LYS B 1 163 ? -4.711 3.646 18.906 1 95.19 163 LYS B O 1
ATOM 3069 N N . THR B 1 164 ? -3.617 5.129 17.672 1 97.56 164 THR B N 1
ATOM 3070 C CA . THR B 1 164 ? -3.695 6.176 18.688 1 97.56 164 THR B CA 1
ATOM 3071 C C . THR B 1 164 ? -5.09 6.801 18.719 1 97.56 164 THR B C 1
ATOM 3073 O O . THR B 1 164 ? -5.809 6.766 17.703 1 97.56 164 THR B O 1
ATOM 3076 N N . PRO B 1 165 ? -5.449 7.391 19.797 1 97.19 165 PRO B N 1
ATOM 3077 C CA . PRO B 1 165 ? -6.77 8.016 19.906 1 97.19 165 PRO B CA 1
ATOM 3078 C C . PRO B 1 165 ? -6.934 9.203 18.953 1 97.19 165 PRO B C 1
ATOM 3080 O O . PRO B 1 165 ? -8.055 9.531 18.562 1 97.19 165 PRO B O 1
ATOM 3083 N N . ASN B 1 166 ? -5.797 9.906 18.609 1 97.81 166 ASN B N 1
ATOM 3084 C CA . ASN B 1 166 ? -5.84 11.016 17.672 1 97.81 166 ASN B CA 1
ATOM 3085 C C . ASN B 1 166 ? -5.051 10.711 16.391 1 97.81 166 ASN B C 1
ATOM 3087 O O . ASN B 1 166 ? -3.99 10.086 16.453 1 97.81 166 ASN B O 1
ATOM 3091 N N . VAL B 1 167 ? -5.629 11.164 15.367 1 98.5 167 VAL B N 1
ATOM 3092 C CA . VAL B 1 167 ? -4.875 11.148 14.117 1 98.5 167 VAL B CA 1
ATOM 3093 C C . VAL B 1 167 ? -5.004 12.492 13.414 1 98.5 167 VAL B C 1
ATOM 3095 O O . VAL B 1 167 ? -6.09 13.078 13.367 1 98.5 167 VAL B O 1
ATOM 3098 N N . ILE B 1 168 ? -3.922 13 12.93 1 98.69 168 ILE B N 1
ATOM 3099 C CA . ILE B 1 168 ? -3.896 14.258 12.188 1 98.69 168 ILE B CA 1
ATOM 3100 C C . ILE B 1 168 ? -3.662 13.984 10.703 1 98.69 168 ILE B C 1
ATOM 3102 O O . ILE B 1 168 ? -2.697 13.305 10.344 1 98.69 168 ILE B O 1
ATOM 3106 N N . PHE B 1 169 ? -4.539 14.492 9.914 1 98.81 169 PHE B N 1
ATOM 3107 C CA . PHE B 1 169 ? -4.395 14.469 8.461 1 98.81 169 PHE B CA 1
ATOM 3108 C C . PHE B 1 169 ? -4.211 15.875 7.914 1 98.81 169 PHE B C 1
ATOM 3110 O O . PHE B 1 169 ? -5.023 16.766 8.188 1 98.81 169 PHE B O 1
ATOM 3117 N N . PRO B 1 170 ? -3.201 16.062 7.137 1 98.62 170 PRO B N 1
ATOM 3118 C CA . PRO B 1 170 ? -3.152 17.25 6.301 1 98.62 170 PRO B CA 1
ATOM 3119 C C . PRO B 1 170 ? -3.818 17.047 4.941 1 98.62 170 PRO B C 1
ATOM 3121 O O . PRO B 1 170 ? -4.328 15.969 4.652 1 98.62 170 PRO B O 1
ATOM 3124 N N . GLY B 1 171 ? -3.863 18.172 4.191 1 98.5 171 GLY B N 1
ATOM 3125 C CA . GLY B 1 171 ? -4.211 17.938 2.797 1 98.5 171 GLY B CA 1
ATOM 3126 C C . GLY B 1 171 ? -3.285 16.953 2.104 1 98.5 171 GLY B C 1
ATOM 3127 O O . GLY B 1 171 ? -2.078 16.953 2.354 1 98.5 171 GLY B O 1
ATOM 3128 N N . LEU B 1 172 ? -3.83 16.172 1.255 1 98.56 172 LEU B N 1
ATOM 3129 C CA . LEU B 1 172 ? -3.051 15.148 0.565 1 98.56 172 LEU B CA 1
ATOM 3130 C C . LEU B 1 172 ? -2.787 15.547 -0.882 1 98.56 172 LEU B C 1
ATOM 3132 O O . LEU B 1 172 ? -3.715 15.609 -1.692 1 98.56 172 LEU B O 1
ATOM 3136 N N . ALA B 1 173 ? -1.548 15.836 -1.196 1 98.06 173 ALA B N 1
ATOM 3137 C CA . ALA B 1 173 ? -1.079 16.156 -2.541 1 98.06 173 ALA B CA 1
ATOM 3138 C C . ALA B 1 173 ? -1.716 17.453 -3.049 1 98.06 173 ALA B C 1
ATOM 3140 O O . ALA B 1 173 ? -1.887 17.625 -4.258 1 98.06 173 ALA B O 1
ATOM 3141 N N . THR B 1 174 ? -2.15 18.328 -2.158 1 98 174 THR B N 1
ATOM 3142 C CA . THR B 1 174 ? -2.789 19.562 -2.576 1 98 174 THR B CA 1
ATOM 3143 C C . THR B 1 174 ? -1.758 20.688 -2.717 1 98 174 THR B C 1
ATOM 3145 O O . THR B 1 174 ? -2.045 21.734 -3.303 1 98 174 THR B O 1
ATOM 3148 N N . GLY B 1 175 ? -0.57 20.516 -2.17 1 95.12 175 GLY B N 1
ATOM 3149 C CA . GLY B 1 175 ? 0.52 21.453 -2.377 1 95.12 175 GLY B CA 1
ATOM 3150 C C . GLY B 1 175 ? 1.261 21.219 -3.682 1 95.12 175 GLY B C 1
ATOM 3151 O O . GLY B 1 175 ? 0.771 21.594 -4.75 1 95.12 175 GLY B O 1
ATOM 3152 N N . PHE B 1 176 ? 2.379 20.469 -3.676 1 93.12 176 PHE B N 1
ATOM 3153 C CA . PHE B 1 176 ? 3.184 20.156 -4.852 1 93.12 176 PHE B CA 1
ATOM 3154 C C . PHE B 1 176 ? 2.371 19.359 -5.867 1 93.12 176 PHE B C 1
ATOM 3156 O O . PHE B 1 176 ? 2.5 19.578 -7.074 1 93.12 176 PHE B O 1
ATOM 3163 N N . GLY B 1 177 ? 1.536 18.547 -5.348 1 97 177 GLY B N 1
ATOM 3164 C CA . GLY B 1 177 ? 0.805 17.641 -6.219 1 97 177 GLY B CA 1
ATOM 3165 C C . GLY B 1 177 ? -0.209 18.344 -7.098 1 97 177 GLY B C 1
ATOM 3166 O O . GLY B 1 177 ? -0.565 17.844 -8.172 1 97 177 GLY B O 1
ATOM 3167 N N . GLY B 1 178 ? -0.758 19.406 -6.527 1 98.12 178 GLY B N 1
ATOM 3168 C CA . GLY B 1 178 ? -1.667 20.219 -7.312 1 98.12 178 GLY B CA 1
ATOM 3169 C C . GLY B 1 178 ? -3.055 19.625 -7.438 1 98.12 178 GLY B C 1
ATOM 3170 O O . GLY B 1 178 ? -3.801 19.953 -8.359 1 98.12 178 GLY B O 1
ATOM 3171 N N . LEU B 1 179 ? -3.422 18.703 -6.629 1 98.75 179 LEU B N 1
ATOM 3172 C CA . LEU B 1 179 ? -4.773 18.156 -6.699 1 98.75 179 LEU B CA 1
ATOM 3173 C C . LEU B 1 179 ? -5.809 19.219 -6.328 1 98.75 179 LEU B C 1
ATOM 3175 O O . LEU B 1 179 ? -5.59 20.016 -5.406 1 98.75 179 LEU B O 1
ATOM 3179 N N . PRO B 1 180 ? -6.93 19.203 -6.988 1 98.75 180 PRO B N 1
ATOM 3180 C CA . PRO B 1 180 ? -8 20.125 -6.609 1 98.75 180 PRO B CA 1
ATOM 3181 C C . PRO B 1 180 ? -8.492 19.906 -5.18 1 98.75 180 PRO B C 1
ATOM 3183 O O . PRO B 1 180 ? -8.797 18.781 -4.797 1 98.75 180 PRO B O 1
ATOM 3186 N N . VAL B 1 181 ? -8.609 20.953 -4.457 1 98.75 181 VAL B N 1
ATOM 3187 C CA . VAL B 1 181 ? -8.883 20.828 -3.027 1 98.75 181 VAL B CA 1
ATOM 3188 C C . VAL B 1 181 ? -10.305 20.312 -2.812 1 98.75 181 VAL B C 1
ATOM 3190 O O . VAL B 1 181 ? -10.578 19.625 -1.829 1 98.75 181 VAL B O 1
ATOM 3193 N N . ASP B 1 182 ? -11.188 20.641 -3.689 1 98.75 182 ASP B N 1
ATOM 3194 C CA . ASP B 1 182 ? -12.555 20.141 -3.541 1 98.75 182 ASP B CA 1
ATOM 3195 C C . ASP B 1 182 ? -12.602 18.609 -3.684 1 98.75 182 ASP B C 1
ATOM 3197 O O . ASP B 1 182 ? -13.258 17.938 -2.895 1 98.75 182 ASP B O 1
ATOM 3201 N N . LEU B 1 183 ? -11.906 18.125 -4.676 1 98.69 183 LEU B N 1
ATOM 3202 C CA . LEU B 1 183 ? -11.805 16.688 -4.875 1 98.69 183 LEU B CA 1
ATOM 3203 C C . LEU B 1 183 ? -11.195 16.016 -3.65 1 98.69 183 LEU B C 1
ATOM 3205 O O . LEU B 1 183 ? -11.719 15 -3.166 1 98.69 183 LEU B O 1
ATOM 3209 N N . VAL B 1 184 ? -10.125 16.516 -3.145 1 98.88 184 VAL B N 1
ATOM 3210 C CA . VAL B 1 184 ? -9.398 15.93 -2.023 1 98.88 184 VAL B CA 1
ATOM 3211 C C . VAL B 1 184 ? -10.258 15.977 -0.764 1 98.88 184 VAL B C 1
ATOM 3213 O O . VAL B 1 184 ? -10.359 14.984 -0.038 1 98.88 184 VAL B O 1
ATOM 3216 N N . ALA B 1 185 ? -10.898 17.094 -0.505 1 98.94 185 ALA B N 1
ATOM 3217 C CA . ALA B 1 185 ? -11.75 17.25 0.673 1 98.94 185 ALA B CA 1
ATOM 3218 C C . ALA B 1 185 ? -12.867 16.203 0.674 1 98.94 185 ALA B C 1
ATOM 3220 O O . ALA B 1 185 ? -13.078 15.516 1.673 1 98.94 185 ALA B O 1
ATOM 3221 N N . GLU B 1 186 ? -13.523 16.125 -0.399 1 98.62 186 GLU B N 1
ATOM 3222 C CA . GLU B 1 186 ? -14.648 15.195 -0.519 1 98.62 186 GLU B CA 1
ATOM 3223 C C . GLU B 1 186 ? -14.18 13.75 -0.353 1 98.62 186 GLU B C 1
ATOM 3225 O O . GLU B 1 186 ? -14.805 12.977 0.376 1 98.62 186 GLU B O 1
ATOM 3230 N N . SER B 1 187 ? -13.148 13.406 -1.038 1 98.75 187 SER B N 1
ATOM 3231 C CA . SER B 1 187 ? -12.664 12.031 -1.009 1 98.75 187 SER B CA 1
ATOM 3232 C C . SER B 1 187 ? -12.172 11.648 0.384 1 98.75 187 SER B C 1
ATOM 3234 O O . SER B 1 187 ? -12.453 10.547 0.867 1 98.75 187 SER B O 1
ATOM 3236 N N . MET B 1 188 ? -11.414 12.523 1.054 1 98.88 188 MET B N 1
ATOM 3237 C CA . MET B 1 188 ? -10.938 12.258 2.408 1 98.88 188 MET B CA 1
ATOM 3238 C C . MET B 1 188 ? -12.109 12.016 3.359 1 98.88 188 MET B C 1
ATOM 3240 O O . MET B 1 188 ? -12.148 10.992 4.047 1 98.88 188 MET B O 1
ATOM 3244 N N . ILE B 1 189 ? -13.039 12.891 3.375 1 98.5 189 ILE B N 1
ATOM 3245 C CA . ILE B 1 189 ? -14.156 12.797 4.309 1 98.5 189 ILE B CA 1
ATOM 3246 C C . ILE B 1 189 ? -14.984 11.555 3.996 1 98.5 189 ILE B C 1
ATOM 3248 O O . ILE B 1 189 ? -15.406 10.844 4.906 1 98.5 189 ILE B O 1
ATOM 3252 N N . SER B 1 190 ? -15.211 11.305 2.732 1 97.75 190 SER B N 1
ATOM 3253 C CA . SER B 1 190 ? -15.977 10.117 2.357 1 97.75 190 SER B CA 1
ATOM 3254 C C . SER B 1 190 ? -15.305 8.844 2.859 1 97.75 190 SER B C 1
ATOM 3256 O O . SER B 1 190 ? -15.969 7.953 3.391 1 97.75 190 SER B O 1
ATOM 3258 N N . SER B 1 191 ? -13.992 8.766 2.666 1 98.44 191 SER B N 1
ATOM 3259 C CA . SER B 1 191 ? -13.266 7.605 3.158 1 98.44 191 SER B CA 1
ATOM 3260 C C . SER B 1 191 ? -13.406 7.461 4.668 1 98.44 191 SER B C 1
ATOM 3262 O O . SER B 1 191 ? -13.68 6.367 5.172 1 98.44 191 SER B O 1
ATOM 3264 N N . MET B 1 192 ? -13.281 8.531 5.391 1 97.56 192 MET B N 1
ATOM 3265 C CA . MET B 1 192 ? -13.344 8.531 6.848 1 97.56 192 MET B CA 1
ATOM 3266 C C . MET B 1 192 ? -14.727 8.102 7.336 1 97.56 192 MET B C 1
ATOM 3268 O O . MET B 1 192 ? -14.844 7.293 8.258 1 97.56 192 MET B O 1
ATOM 3272 N N . VAL B 1 193 ? -15.703 8.609 6.68 1 96 193 VAL B N 1
ATOM 3273 C CA . VAL B 1 193 ? -17.078 8.336 7.09 1 96 193 VAL B CA 1
ATOM 3274 C C . VAL B 1 193 ? -17.422 6.879 6.805 1 96 193 VAL B C 1
ATOM 3276 O O . VAL B 1 193 ? -17.969 6.188 7.664 1 96 193 VAL B O 1
ATOM 3279 N N . LEU B 1 194 ? -17.078 6.406 5.664 1 96.06 194 LEU B N 1
ATOM 3280 C CA . LEU B 1 194 ? -17.375 5.016 5.324 1 96.06 194 LEU B CA 1
ATOM 3281 C C . LEU B 1 194 ? -16.562 4.066 6.195 1 96.06 194 LEU B C 1
ATOM 3283 O O . LEU B 1 194 ? -17.047 2.998 6.578 1 96.06 194 LEU B O 1
ATOM 3287 N N . HIS B 1 195 ? -15.336 4.43 6.52 1 96.5 195 HIS B N 1
ATOM 3288 C CA . HIS B 1 195 ? -14.445 3.619 7.336 1 96.5 195 HIS B CA 1
ATOM 3289 C C . HIS B 1 195 ? -14.961 3.496 8.766 1 96.5 195 HIS B C 1
ATOM 3291 O O . HIS B 1 195 ? -14.898 2.418 9.359 1 96.5 195 HIS B O 1
ATOM 3297 N N . GLN B 1 196 ? -15.484 4.594 9.273 1 92.88 196 GLN B N 1
ATOM 3298 C CA . GLN B 1 196 ? -15.797 4.652 10.695 1 92.88 196 GLN B CA 1
ATOM 3299 C C . GLN B 1 196 ? -17.266 4.371 10.953 1 92.88 196 GLN B C 1
ATOM 3301 O O . GLN B 1 196 ? -17.719 4.348 12.109 1 92.88 196 GLN B O 1
ATOM 3306 N N . HIS B 1 197 ? -18 4.234 9.812 1 90.06 197 HIS B N 1
ATOM 3307 C CA . HIS B 1 197 ? -19.422 3.973 9.984 1 90.06 197 HIS B CA 1
ATOM 3308 C C . HIS B 1 197 ? -19.656 2.758 10.875 1 90.06 197 HIS B C 1
ATOM 3310 O O . HIS B 1 197 ? -19.016 1.722 10.703 1 90.06 197 HIS B O 1
ATOM 3316 N N . GLN B 1 198 ? -20.594 3.031 11.75 1 85.44 198 GLN B N 1
ATOM 3317 C CA . GLN B 1 198 ? -20.969 1.951 12.656 1 85.44 198 GLN B CA 1
ATOM 3318 C C . GLN B 1 198 ? -22.266 1.283 12.211 1 85.44 198 GLN B C 1
ATOM 3320 O O . GLN B 1 198 ? -23.125 1.927 11.602 1 85.44 198 GLN B O 1
ATOM 3325 N N . GLY B 1 199 ? -22.406 -0.017 12.203 1 85.19 199 GLY B N 1
ATOM 3326 C CA . GLY B 1 199 ? -23.672 -0.671 11.93 1 85.19 199 GLY B CA 1
ATOM 3327 C C . GLY B 1 199 ? -23.625 -1.567 10.711 1 85.19 199 GLY B C 1
ATOM 3328 O O . GLY B 1 199 ? -24.562 -2.328 10.453 1 85.19 199 GLY B O 1
ATOM 3329 N N . TRP B 1 200 ? -22.672 -1.308 9.93 1 90.06 200 TRP B N 1
ATOM 3330 C CA . TRP B 1 200 ? -22.531 -2.154 8.742 1 90.06 200 TRP B CA 1
ATOM 3331 C C . TRP B 1 200 ? -21.656 -3.365 9.039 1 90.06 200 TRP B C 1
ATOM 3333 O O . TRP B 1 200 ? -20.641 -3.254 9.742 1 90.06 200 TRP B O 1
ATOM 3343 N N . ASN B 1 201 ? -22.141 -4.438 8.523 1 92 201 ASN B N 1
ATOM 3344 C CA . ASN B 1 201 ? -21.156 -5.52 8.438 1 92 201 ASN B CA 1
ATOM 3345 C C . ASN B 1 201 ? -20.172 -5.293 7.297 1 92 201 ASN B C 1
ATOM 3347 O O . ASN B 1 201 ? -20.281 -4.312 6.562 1 92 201 ASN B O 1
ATOM 3351 N N . MET B 1 202 ? -19.234 -6.133 7.184 1 91.38 202 MET B N 1
ATOM 3352 C CA . MET B 1 202 ? -18.141 -5.918 6.242 1 91.38 202 MET B CA 1
ATOM 3353 C C . MET B 1 202 ? -18.641 -5.918 4.805 1 91.38 202 MET B C 1
ATOM 3355 O O . MET B 1 202 ? -18.172 -5.145 3.971 1 91.38 202 MET B O 1
ATOM 3359 N N . ARG B 1 203 ? -19.562 -6.773 4.523 1 92 203 ARG B N 1
ATOM 3360 C CA . ARG B 1 203 ? -20.125 -6.832 3.18 1 92 203 ARG B CA 1
ATOM 3361 C C . ARG B 1 203 ? -20.844 -5.535 2.832 1 92 203 ARG B C 1
ATOM 3363 O O . ARG B 1 203 ? -20.641 -4.973 1.755 1 92 203 ARG B O 1
ATOM 3370 N N . ASP B 1 204 ? -21.672 -5.031 3.734 1 94.69 204 ASP B N 1
ATOM 3371 C CA . ASP B 1 204 ? -22.391 -3.779 3.516 1 94.69 204 ASP B CA 1
ATOM 3372 C C . ASP B 1 204 ? -21.422 -2.615 3.322 1 94.69 204 ASP B C 1
ATOM 3374 O O . ASP B 1 204 ? -21.609 -1.785 2.432 1 94.69 204 ASP B O 1
ATOM 3378 N N . ARG B 1 205 ? -20.438 -2.566 4.18 1 96.44 205 ARG B N 1
ATOM 3379 C CA . ARG B 1 205 ? -19.438 -1.513 4.047 1 96.44 205 ARG B CA 1
ATOM 3380 C C . ARG B 1 205 ? -18.75 -1.573 2.686 1 96.44 205 ARG B C 1
ATOM 3382 O O . ARG B 1 205 ? -18.594 -0.549 2.018 1 96.44 205 ARG B O 1
ATOM 3389 N N . GLY B 1 206 ? -18.406 -2.797 2.23 1 96.94 206 GLY B N 1
ATOM 3390 C CA . GLY B 1 206 ? -17.797 -2.982 0.922 1 96.94 206 GLY B CA 1
ATOM 3391 C C . GLY B 1 206 ? -18.672 -2.494 -0.218 1 96.94 206 GLY B C 1
ATOM 3392 O O . GLY B 1 206 ? -18.188 -1.88 -1.166 1 96.94 206 GLY B O 1
ATOM 3393 N N . VAL B 1 207 ? -19.953 -2.709 -0.118 1 97.12 207 VAL B N 1
ATOM 3394 C CA . VAL B 1 207 ? -20.891 -2.277 -1.14 1 97.12 207 VAL B CA 1
ATOM 3395 C C . VAL B 1 207 ? -20.906 -0.754 -1.229 1 97.12 207 VAL B C 1
ATOM 3397 O O . VAL B 1 207 ? -20.859 -0.19 -2.324 1 97.12 207 VAL B O 1
ATOM 3400 N N . HIS B 1 208 ? -20.938 -0.105 -0.074 1 96.69 208 HIS B N 1
ATOM 3401 C CA . HIS B 1 208 ? -20.953 1.354 -0.053 1 96.69 208 HIS B CA 1
ATOM 3402 C C . HIS B 1 208 ? -19.641 1.922 -0.585 1 96.69 208 HIS B C 1
ATOM 3404 O O . HIS B 1 208 ? -19.641 2.938 -1.284 1 96.69 208 HIS B O 1
ATOM 3410 N N . VAL B 1 209 ? -18.547 1.228 -0.29 1 98.31 209 VAL B N 1
ATOM 3411 C CA . VAL B 1 209 ? -17.25 1.645 -0.792 1 98.31 209 VAL B CA 1
ATOM 3412 C C . VAL B 1 209 ? -17.219 1.542 -2.314 1 98.31 209 VAL B C 1
ATOM 3414 O O . VAL B 1 209 ? -16.844 2.492 -3.002 1 98.31 209 VAL B O 1
ATOM 3417 N N . LEU B 1 210 ? -17.656 0.429 -2.855 1 98.06 210 LEU B N 1
ATOM 3418 C CA . LEU B 1 210 ? -17.656 0.232 -4.301 1 98.06 210 LEU B CA 1
ATOM 3419 C C . LEU B 1 210 ? -18.547 1.258 -4.988 1 98.06 210 LEU B C 1
ATOM 3421 O O . LEU B 1 210 ? -18.188 1.805 -6.031 1 98.06 210 LEU B O 1
ATOM 3425 N N . LYS B 1 211 ? -19.703 1.582 -4.398 1 97.25 211 LYS B N 1
ATOM 3426 C CA . LYS B 1 211 ? -20.594 2.586 -4.961 1 97.25 211 LYS B CA 1
ATOM 3427 C C . LYS B 1 211 ? -19.922 3.959 -4.996 1 97.25 211 LYS B C 1
ATOM 3429 O O . LYS B 1 211 ? -19.969 4.645 -6.02 1 97.25 211 LYS B O 1
ATOM 3434 N N . TYR B 1 212 ? -19.328 4.297 -3.885 1 97.19 212 TYR B N 1
ATOM 3435 C CA . TYR B 1 212 ? -18.656 5.594 -3.84 1 97.19 212 TYR B CA 1
ATOM 3436 C C . TYR B 1 212 ? -17.562 5.68 -4.887 1 97.19 212 TYR B C 1
ATOM 3438 O O . TYR B 1 212 ? -17.375 6.715 -5.535 1 97.19 212 TYR B O 1
ATOM 3446 N N . LEU B 1 213 ? -16.812 4.543 -5.098 1 98 213 LEU B N 1
ATOM 3447 C CA . LEU B 1 213 ? -15.656 4.535 -5.98 1 98 213 LEU B CA 1
ATOM 3448 C C . LEU B 1 213 ? -16.078 4.254 -7.422 1 98 213 LEU B C 1
ATOM 3450 O O . LEU B 1 213 ? -15.227 4.059 -8.289 1 98 213 LEU B O 1
ATOM 3454 N N . ALA B 1 214 ? -17.344 4.246 -7.676 1 96.5 214 ALA B N 1
ATOM 3455 C CA . ALA B 1 214 ? -17.906 4.02 -9.008 1 96.5 214 ALA B CA 1
ATOM 3456 C C . ALA B 1 214 ? -17.469 2.672 -9.562 1 96.5 214 ALA B C 1
ATOM 3458 O O . ALA B 1 214 ? -17.047 2.58 -10.727 1 96.5 214 ALA B O 1
ATOM 3459 N N . GLU B 1 215 ? -17.406 1.651 -8.711 1 96.25 215 GLU B N 1
ATOM 3460 C CA . GLU B 1 215 ? -17.188 0.254 -9.07 1 96.25 215 GLU B CA 1
ATOM 3461 C C . GLU B 1 215 ? -18.484 -0.554 -8.961 1 96.25 215 GLU B C 1
ATOM 3463 O O . GLU B 1 215 ? -19.406 -0.15 -8.258 1 96.25 215 GLU B O 1
ATOM 3468 N N . ASP B 1 216 ? -18.578 -1.652 -9.641 1 94.25 216 ASP B N 1
ATOM 3469 C CA . ASP B 1 216 ? -19.781 -2.48 -9.656 1 94.25 216 ASP B CA 1
ATOM 3470 C C . ASP B 1 216 ? -19.984 -3.191 -8.32 1 94.25 216 ASP B C 1
ATOM 3472 O O . ASP B 1 216 ? -19.234 -4.121 -7.992 1 94.25 216 ASP B O 1
ATOM 3476 N N . PRO B 1 217 ? -20.969 -2.852 -7.594 1 94.75 217 PRO B N 1
ATOM 3477 C CA . PRO B 1 217 ? -21.156 -3.451 -6.27 1 94.75 217 PRO B CA 1
ATOM 3478 C C . PRO B 1 217 ? -21.766 -4.852 -6.34 1 94.75 217 PRO B C 1
ATOM 3480 O O . PRO B 1 217 ? -21.797 -5.562 -5.332 1 94.75 217 PRO B O 1
ATOM 3483 N N . SER B 1 218 ? -22.219 -5.316 -7.473 1 94 218 SER B N 1
ATOM 3484 C CA . SER B 1 218 ? -22.875 -6.609 -7.613 1 94 218 SER B CA 1
ATOM 3485 C C . SER B 1 218 ? -21.922 -7.754 -7.289 1 94 218 SER B C 1
ATOM 3487 O O . SER B 1 218 ? -22.359 -8.859 -6.965 1 94 218 SER B O 1
ATOM 3489 N N . PHE B 1 219 ? -20.688 -7.48 -7.348 1 91.19 219 PHE B N 1
ATOM 3490 C CA . PHE B 1 219 ? -19.672 -8.469 -6.992 1 91.19 219 PHE B CA 1
ATOM 3491 C C . PHE B 1 219 ? -19.844 -8.93 -5.551 1 91.19 219 PHE B C 1
ATOM 3493 O O . PHE B 1 219 ? -19.578 -10.086 -5.23 1 91.19 219 PHE B O 1
ATOM 3500 N N . LEU B 1 220 ? -20.359 -8 -4.727 1 91.81 220 LEU B N 1
ATOM 3501 C CA . LEU B 1 220 ? -20.516 -8.328 -3.316 1 91.81 220 LEU B CA 1
ATOM 3502 C C . LEU B 1 220 ? -21.984 -8.656 -2.998 1 91.81 220 LEU B C 1
ATOM 3504 O O . LEU B 1 220 ? -22.297 -9.109 -1.897 1 91.81 220 LEU B O 1
ATOM 3508 N N . GLU B 1 221 ? -22.875 -8.312 -3.941 1 79.38 221 GLU B N 1
ATOM 3509 C CA . GLU B 1 221 ? -24.297 -8.508 -3.674 1 79.38 221 GLU B CA 1
ATOM 3510 C C . GLU B 1 221 ? -24.719 -9.945 -3.963 1 79.38 221 GLU B C 1
ATOM 3512 O O . GLU B 1 221 ? -25.812 -10.367 -3.553 1 79.38 221 GLU B O 1
ATOM 3517 N N . LEU B 1 222 ? -23.922 -10.789 -4.52 1 59.72 222 LEU B N 1
ATOM 3518 C CA . LEU B 1 222 ? -24.328 -12.148 -4.832 1 59.72 222 LEU B CA 1
ATOM 3519 C C . LEU B 1 222 ? -24.094 -13.078 -3.641 1 59.72 222 LEU B C 1
ATOM 3521 O O . LEU B 1 222 ? -23.188 -12.844 -2.836 1 59.72 222 LEU B O 1
#

Sequence (444 aa):
MLQKIILLDLNKELCSLWQKEIQRISNLHPNNGIPFQVFNGTFDQLRLDSPTTIVSPGNSFASFGGGIDVAIRELLQTDPGSLEPSFEECVAGALIKCNGYIPVQHLNNITFSHATRGWRQLQCDTVVHIPTMRVPRHVYDGNEVHWKRFIFDIVWKALNEVKTPNVIFPGLATGFGGLPVDLVAESMISSMVLHQHQGWNMRDRGVHVLKYLAEDPSFLELMLQKIILLDLNKELCSLWQKEIQRISNLHPNNGIPFQVFNGTFDQLRLDSPTTIVSPGNSFASFGGGIDVAIRELLQTDPGSLEPSFEECVAGALIKCNGYIPVQHLNNITFSHATRGWRQLQCDTVVHIPTMRVPRHVYDGNEVHWKRFIFDIVWKALNEVKTPNVIFPGLATGFGGLPVDLVAESMISSMVLHQHQGWNMRDRGVHVLKYLAEDPSFLEL

Radius of gyration: 22.06 Å; Cα contacts (8 Å, |Δi|>4): 835; chains: 2; bounding box: 55×61×49 Å

pLDDT: mean 95.64, std 5.86, range [50.44, 98.94]

Nearest PDB structures (foldseek):
  3qem-assembly2_C  TM=2.024E-01  e=5.130E+00  Xenopus laevis
  8jj1-assembly1_B  TM=2.221E-01  e=9.265E+00  Homo sapiens
  3qem-assembly2_C  TM=2.023E-01  e=5.130E+00  Xenopus laevis
  8jj1-assembly1_B  TM=2.221E-01  e=9.265E+00  Homo sapiens